Protein AF-0000000072268893 (afdb_homodimer)

Nearest PDB structures (foldseek):
  4kwv-assembly1_F  TM=8.744E-01  e=6.045E-23  Homo sapiens
  4i9a-assembly1_A  TM=8.902E-01  e=5.684E-22  Sus scrofa
  5ayx-assembly1_E  TM=8.720E-01  e=1.175E-20  Homo sapiens
  5ayx-assembly1_D  TM=8.783E-01  e=1.905E-19  Homo sapiens
  1qpn-assembly1_A  TM=8.640E-01  e=2.150E-19  Mycobacterium tuberculosis H37Rv

Secondary structure (DSSP, 8-state):
--PPPHHHHHHHHHHH--GGGHHHHHHTT--S-EEEEEEESS-EE---HHHHHHHHHHTT-EEEES--TT-EE-TT-EEEEEEE-HHHHHHHHHHHHHHHHHHHHHHHHHHHHHHHHHHH-TT-EEE--S---TT-HHHHHHHHHHTT-B-TT-SSSPPEEE-GGGGTTS-HHHHHHHHHHHHHHSTT--EEEEESSHHHHHHHHHTT-SEEEEES--HHHHHHHHHHHTTT--SEEEEES---GGGHHHHHTTT-SEEE--HHHHPPPP-EEEEEEE-/--PPPHHHHHHHHHHS--TTHHHHHHHTT----EEEEEEESS-EE---HHHHHHHHHHTT-EEEESS-TT-EE-TT-EEEEEEE-HHHHHHHHHHHHHHHHHHHHHHHHHHHHHHHHHHH-TT-EEE--S---TT-HHHHHHHHHHTT-B-GGGSSSPPEEE-GGGGTTS-HHHHHHHHHHHHHHSTT--EEEEESSHHHHHHHHHTT-SEEEEES--HHHHHHHHHHHTTT--SEEEEES---GGGHHHHHTTT-SEEE--HHHHPPPP-EEEEEEE-

Structure (mmCIF, N/CA/C/O backbone):
data_AF-0000000072268893-model_v1
#
loop_
_entity.id
_entity.type
_entity.pdbx_description
1 polymer 'Nicotinate-nucleotide pyrophosphorylase'
#
loop_
_atom_site.group_PDB
_atom_site.id
_atom_site.type_symbol
_atom_site.label_atom_id
_atom_site.label_alt_id
_atom_site.label_comp_id
_atom_site.label_asym_id
_atom_site.label_entity_id
_atom_site.label_seq_id
_atom_site.pdbx_PDB_ins_code
_atom_site.Cartn_x
_atom_site.Cartn_y
_atom_site.Cartn_z
_atom_site.occupancy
_atom_site.B_iso_or_equiv
_atom_site.auth_seq_id
_atom_site.auth_comp_id
_atom_site.auth_asym_id
_atom_site.auth_atom_id
_atom_site.pdbx_PDB_model_num
ATOM 1 N N . MET A 1 1 ? -15.781 -13.086 7.227 1 31.67 1 MET A N 1
ATOM 2 C CA . MET A 1 1 ? -15.562 -11.688 6.883 1 31.67 1 MET A CA 1
ATOM 3 C C . MET A 1 1 ? -14.172 -11.234 7.312 1 31.67 1 MET A C 1
ATOM 5 O O . MET A 1 1 ? -13.797 -11.383 8.477 1 31.67 1 MET A O 1
ATOM 9 N N . LEU A 1 2 ? -13.164 -11.367 6.355 1 42.34 2 LEU A N 1
ATOM 10 C CA . LEU A 1 2 ? -11.742 -11.227 6.645 1 42.34 2 LEU A CA 1
ATOM 11 C C . LEU A 1 2 ? -11.453 -9.891 7.32 1 42.34 2 LEU A C 1
ATOM 13 O O . LEU A 1 2 ? -11.062 -8.922 6.66 1 42.34 2 LEU A O 1
ATOM 17 N N . MET A 1 3 ? -12.289 -9.492 8.414 1 40.62 3 MET A N 1
ATOM 18 C CA . MET A 1 3 ? -12.125 -8.242 9.141 1 40.62 3 MET A CA 1
ATOM 19 C C . MET A 1 3 ? -10.797 -8.219 9.898 1 40.62 3 MET A C 1
ATOM 21 O O . MET A 1 3 ? -10.367 -9.242 10.43 1 40.62 3 MET A O 1
ATOM 25 N N . LEU A 1 4 ? -9.961 -7.145 9.625 1 46.16 4 LEU A N 1
ATOM 26 C CA . LEU A 1 4 ? -8.781 -6.969 10.461 1 46.16 4 LEU A CA 1
ATOM 27 C C . LEU A 1 4 ? -9.148 -7.082 11.938 1 46.16 4 LEU A C 1
ATOM 29 O O . LEU A 1 4 ? -10.172 -6.559 12.375 1 46.16 4 LEU A O 1
ATOM 33 N N . ASP A 1 5 ? -8.438 -7.902 12.594 1 46.44 5 ASP A N 1
ATOM 34 C CA . ASP A 1 5 ? -8.742 -8.07 14.008 1 46.44 5 ASP A CA 1
ATOM 35 C C . ASP A 1 5 ? -8.406 -6.809 14.797 1 46.44 5 ASP A C 1
ATOM 37 O O . ASP A 1 5 ? -7.824 -5.867 14.258 1 46.44 5 ASP A O 1
ATOM 41 N N . ASP A 1 6 ? -8.945 -6.734 15.961 1 48.81 6 ASP A N 1
ATOM 42 C CA . ASP A 1 6 ? -8.82 -5.582 16.844 1 48.81 6 ASP A CA 1
ATOM 43 C C . ASP A 1 6 ? -7.359 -5.223 17.078 1 48.81 6 ASP A C 1
ATOM 45 O O . ASP A 1 6 ? -7.02 -4.043 17.219 1 48.81 6 ASP A O 1
ATOM 49 N N . VAL A 1 7 ? -6.562 -6.246 17.047 1 46 7 VAL A N 1
ATOM 50 C CA . VAL A 1 7 ? -5.141 -6.012 17.281 1 46 7 VAL A CA 1
ATOM 51 C C . VAL A 1 7 ? -4.547 -5.219 16.125 1 46 7 VAL A C 1
ATOM 53 O O . VAL A 1 7 ? -3.814 -4.25 16.344 1 46 7 VAL A O 1
ATOM 56 N N . ALA A 1 8 ? -4.938 -5.684 15.039 1 53.91 8 ALA A N 1
ATOM 57 C CA . ALA A 1 8 ? -4.461 -4.98 13.844 1 53.91 8 ALA A CA 1
ATOM 58 C C . ALA A 1 8 ? -4.977 -3.545 13.812 1 53.91 8 ALA A C 1
ATOM 60 O O . ALA A 1 8 ? -4.234 -2.619 13.477 1 53.91 8 ALA A O 1
ATOM 61 N N . LEU A 1 9 ? -6.168 -3.424 14.164 1 54 9 LEU A N 1
ATOM 62 C CA . LEU A 1 9 ? -6.793 -2.105 14.156 1 54 9 LEU A CA 1
ATOM 63 C C . LEU A 1 9 ? -6.211 -1.217 15.242 1 54 9 LEU A C 1
ATOM 65 O O . LEU A 1 9 ? -6 -0.02 15.031 1 54 9 LEU A O 1
ATOM 69 N N . HIS A 1 10 ? -5.938 -1.856 16.312 1 55.69 10 HIS A N 1
ATOM 70 C CA . HIS A 1 10 ? -5.277 -1.122 17.391 1 55.69 10 HIS A CA 1
ATOM 71 C C . HIS A 1 10 ? -3.883 -0.666 16.969 1 55.69 10 HIS A C 1
ATOM 73 O O . HIS A 1 10 ? -3.473 0.456 17.266 1 55.69 10 HIS A O 1
ATOM 79 N N . CYS A 1 11 ? -3.326 -1.59 16.312 1 54.97 11 CYS A N 1
ATOM 80 C CA . CYS A 1 11 ? -1.994 -1.255 15.82 1 54.97 11 CYS A CA 1
ATOM 81 C C . CYS A 1 11 ? -2.055 -0.101 14.82 1 54.97 11 CYS A C 1
ATOM 83 O O . CYS A 1 11 ? -1.212 0.799 14.859 1 54.97 11 CYS A O 1
ATOM 85 N N . LEU A 1 12 ? -3.09 -0.225 14.062 1 57.59 12 LEU A N 1
ATOM 86 C CA . LEU A 1 12 ? -3.289 0.86 13.109 1 57.59 12 LEU A CA 1
ATOM 87 C C . LEU A 1 12 ? -3.568 2.174 13.828 1 57.59 12 LEU A C 1
ATOM 89 O O . LEU A 1 12 ? -3.014 3.215 13.469 1 57.59 12 LEU A O 1
ATOM 93 N N . LEU A 1 13 ? -4.355 2.039 14.82 1 56.5 13 LEU A N 1
ATOM 94 C CA . LEU A 1 13 ? -4.734 3.211 15.602 1 56.5 13 LEU A CA 1
ATOM 95 C C . LEU A 1 13 ? -3.541 3.752 16.391 1 56.5 13 LEU A C 1
ATOM 97 O O . LEU A 1 13 ? -3.342 4.965 16.469 1 56.5 13 LEU A O 1
ATOM 101 N N . LYS A 1 14 ? -2.869 2.807 16.984 1 55 14 LYS A N 1
ATOM 102 C CA . LYS A 1 14 ? -1.721 3.223 17.781 1 55 14 LYS A CA 1
ATOM 103 C C . LYS A 1 14 ? -0.625 3.82 16.906 1 55 14 LYS A C 1
ATOM 105 O O . LYS A 1 14 ? 0.015 4.801 17.281 1 55 14 LYS A O 1
ATOM 110 N N . ARG A 1 15 ? -0.491 3.08 15.883 1 50.59 15 ARG A N 1
ATOM 111 C CA . ARG A 1 15 ? 0.637 3.418 15.023 1 50.59 15 ARG A CA 1
ATOM 112 C C . ARG A 1 15 ? 0.335 4.66 14.188 1 50.59 15 ARG A C 1
ATOM 114 O O . ARG A 1 15 ? 1.239 5.438 13.875 1 50.59 15 ARG A O 1
ATOM 121 N N . ASP A 1 16 ? -0.948 4.703 13.875 1 50.31 16 ASP A N 1
ATOM 122 C CA . ASP A 1 16 ? -1.271 5.766 12.93 1 50.31 16 ASP A CA 1
ATOM 123 C C . ASP A 1 16 ? -1.818 6.996 13.648 1 50.31 16 ASP A C 1
ATOM 125 O O . ASP A 1 16 ? -2.275 7.945 13.008 1 50.31 16 ASP A O 1
ATOM 129 N N . ARG A 1 17 ? -1.835 6.832 15.016 1 51.19 17 ARG A N 1
ATOM 130 C CA . ARG A 1 17 ? -2.25 8.031 15.727 1 51.19 17 ARG A CA 1
ATOM 131 C C . ARG A 1 17 ? -1.261 9.172 15.508 1 51.19 17 ARG A C 1
ATOM 133 O O . ARG A 1 17 ? -0.054 8.992 15.688 1 51.19 17 ARG A O 1
ATOM 140 N N . HIS A 1 18 ? -1.69 10.148 14.758 1 49.59 18 HIS A N 1
ATOM 141 C CA . HIS A 1 18 ? -0.875 11.344 14.602 1 49.59 18 HIS A CA 1
ATOM 142 C C . HIS A 1 18 ? -0.553 11.977 15.953 1 49.59 18 HIS A C 1
ATOM 144 O O . HIS A 1 18 ? -1.454 12.234 16.75 1 49.59 18 HIS A O 1
ATOM 150 N N . PRO A 1 19 ? 0.662 11.93 16.359 1 45.44 19 PRO A N 1
ATOM 151 C CA . PRO A 1 19 ? 0.998 12.523 17.656 1 45.44 19 PRO A CA 1
ATOM 152 C C . PRO A 1 19 ? 0.243 13.828 17.922 1 45.44 19 PRO A C 1
ATOM 154 O O . PRO A 1 19 ? 0.159 14.273 19.062 1 45.44 19 PRO A O 1
ATOM 157 N N . GLY A 1 20 ? -0.084 14.602 17.031 1 48.06 20 GLY A N 1
ATOM 158 C CA . GLY A 1 20 ? -0.751 15.867 17.297 1 48.06 20 GLY A CA 1
ATOM 159 C C . GLY A 1 20 ? -2.096 15.695 17.984 1 48.06 20 GLY A C 1
ATOM 160 O O . GLY A 1 20 ? -2.76 16.672 18.312 1 48.06 20 GLY A O 1
ATOM 161 N N . VAL A 1 21 ? -2.633 14.5 17.906 1 46.72 21 VAL A N 1
ATOM 162 C CA . VAL A 1 21 ? -3.994 14.367 18.422 1 46.72 21 VAL A CA 1
ATOM 163 C C . VAL A 1 21 ? -4.023 14.664 19.922 1 46.72 21 VAL A C 1
ATOM 165 O O . VAL A 1 21 ? -5.078 14.594 20.547 1 46.72 21 VAL A O 1
ATOM 168 N N . THR A 1 22 ? -2.932 15.102 20.344 1 49.47 22 THR A N 1
ATOM 169 C CA . THR A 1 22 ? -2.996 15.469 21.75 1 49.47 22 THR A CA 1
ATOM 170 C C . THR A 1 22 ? -3.932 16.656 21.969 1 49.47 22 THR A C 1
ATOM 172 O O . THR A 1 22 ? -4.465 16.844 23.062 1 49.47 22 THR A O 1
ATOM 175 N N . VAL A 1 23 ? -4.156 17.391 20.922 1 50.19 23 VAL A N 1
ATOM 176 C CA . VAL A 1 23 ? -4.871 18.641 21.125 1 50.19 23 VAL A CA 1
ATOM 177 C C . VAL A 1 23 ? -6.34 18.359 21.438 1 50.19 23 VAL A C 1
ATOM 179 O O . VAL A 1 23 ? -6.949 19.047 22.266 1 50.19 23 VAL A O 1
ATOM 182 N N . ALA A 1 24 ? -6.859 17.281 20.734 1 50.94 24 ALA A N 1
ATOM 183 C CA . ALA A 1 24 ? -8.289 17.094 20.953 1 50.94 24 ALA A CA 1
ATOM 184 C C . ALA A 1 24 ? -8.609 16.906 22.438 1 50.94 24 ALA A C 1
ATOM 186 O O . ALA A 1 24 ? -9.633 17.375 22.922 1 50.94 24 ALA A O 1
ATOM 187 N N . GLU A 1 25 ? -7.625 16.312 22.984 1 52.28 25 GLU A N 1
ATOM 188 C CA . GLU A 1 25 ? -7.914 16.094 24.406 1 52.28 25 GLU A CA 1
ATOM 189 C C . GLU A 1 25 ? -7.914 17.422 25.172 1 52.28 25 GLU A C 1
ATOM 191 O O . GLU A 1 25 ? -8.727 17.609 26.078 1 52.28 25 GLU A O 1
ATOM 196 N N . ALA A 1 26 ? -7.055 18.188 24.828 1 50.31 26 ALA A N 1
ATOM 197 C CA . ALA A 1 26 ? -6.926 19.422 25.594 1 50.31 26 ALA A CA 1
ATOM 198 C C . ALA A 1 26 ? -8.031 20.422 25.234 1 50.31 26 ALA A C 1
ATOM 200 O O . ALA A 1 26 ? -8.391 21.281 26.047 1 50.31 26 ALA A O 1
ATOM 201 N N . THR A 1 27 ? -8.453 20.281 24 1 50.06 27 THR A N 1
ATOM 202 C CA . THR A 1 27 ? -9.445 21.25 23.578 1 50.06 27 THR A CA 1
ATOM 203 C C . THR A 1 27 ? -10.859 20.734 23.828 1 50.06 27 THR A C 1
ATOM 205 O O . THR A 1 27 ? -11.844 21.438 23.578 1 50.06 27 THR A O 1
ATOM 208 N N . SER A 1 28 ? -10.914 19.5 24.031 1 50.59 28 SER A N 1
ATOM 209 C CA . SER A 1 28 ? -12.242 18.906 24.094 1 50.59 28 SER A CA 1
ATOM 210 C C . SER A 1 28 ? -13.039 19.453 25.281 1 50.59 28 SER A C 1
ATOM 212 O O . SER A 1 28 ? -13.727 18.703 25.969 1 50.59 28 SER A O 1
ATOM 214 N N . HIS A 1 29 ? -12.633 20.562 25.719 1 48.34 29 HIS A N 1
ATOM 215 C CA . HIS A 1 29 ? -13.664 20.953 26.672 1 48.34 29 HIS A CA 1
ATOM 216 C C . HIS A 1 29 ? -15.008 21.156 25.984 1 48.34 29 HIS A C 1
ATOM 218 O O . HIS A 1 29 ? -16.016 21.422 26.641 1 48.34 29 HIS A O 1
ATOM 224 N N . ASP A 1 30 ? -14.945 21.25 24.703 1 50.28 30 ASP A N 1
ATOM 225 C CA . ASP A 1 30 ? -16.219 21.469 24.047 1 50.28 30 ASP A CA 1
ATOM 226 C C . ASP A 1 30 ? -17.016 20.172 23.922 1 50.28 30 ASP A C 1
ATOM 228 O O . ASP A 1 30 ? -16.594 19.234 23.234 1 50.28 30 ASP A O 1
ATOM 232 N N . SER A 1 31 ? -17.703 19.875 24.953 1 53.25 31 SER A N 1
ATOM 233 C CA . SER A 1 31 ? -18.625 18.766 25.141 1 53.25 31 SER A CA 1
ATOM 234 C C . SER A 1 31 ? -19.562 18.609 23.938 1 53.25 31 SER A C 1
ATOM 236 O O . SER A 1 31 ? -20.359 17.688 23.891 1 53.25 31 SER A O 1
ATOM 238 N N . ARG A 1 32 ? -19.578 19.625 23.141 1 57.84 32 ARG A N 1
ATOM 239 C CA . ARG A 1 32 ? -20.625 19.453 22.125 1 57.84 32 ARG A CA 1
ATOM 240 C C . ARG A 1 32 ? -20.234 18.391 21.109 1 57.84 32 ARG A C 1
ATOM 242 O O . ARG A 1 32 ? -19.047 18.25 20.766 1 57.84 32 ARG A O 1
ATOM 249 N N . GLY A 1 33 ? -21.016 17.516 20.797 1 73.31 33 GLY A N 1
ATOM 250 C CA . GLY A 1 33 ? -20.953 16.406 19.859 1 73.31 33 GLY A CA 1
ATOM 251 C C . GLY A 1 33 ? -20.672 16.859 18.438 1 73.31 33 GLY A C 1
ATOM 252 O O . GLY A 1 33 ? -21.047 17.953 18.031 1 73.31 33 GLY A O 1
ATOM 253 N N . MET A 1 34 ? -19.703 16.438 17.797 1 83.38 34 MET A N 1
ATOM 254 C CA . MET A 1 34 ? -19.406 16.672 16.391 1 83.38 34 MET A CA 1
ATOM 255 C C . MET A 1 34 ? -19.688 15.414 15.562 1 83.38 34 MET A C 1
ATOM 257 O O . MET A 1 34 ? -19.812 14.32 16.109 1 83.38 34 MET A O 1
ATOM 261 N N . THR A 1 35 ? -19.984 15.727 14.328 1 91.56 35 THR A N 1
ATOM 262 C CA . THR A 1 35 ? -20.156 14.633 13.383 1 91.56 35 THR A CA 1
ATOM 263 C C . THR A 1 35 ? -19.109 14.695 12.281 1 91.56 35 THR A C 1
ATOM 265 O O . THR A 1 35 ? -18.828 15.766 11.734 1 91.56 35 THR A O 1
ATOM 268 N N . VAL A 1 36 ? -18.484 13.586 12.094 1 92.19 36 VAL A N 1
ATOM 269 C CA . VAL A 1 36 ? -17.594 13.445 10.945 1 92.19 36 VAL A CA 1
ATOM 270 C C . VAL A 1 36 ? -18.25 12.547 9.891 1 92.19 36 VAL A C 1
ATOM 272 O O . VAL A 1 36 ? -18.828 11.516 10.219 1 92.19 36 VAL A O 1
ATOM 275 N N . THR A 1 37 ? -18.203 13.078 8.656 1 95.56 37 THR A N 1
ATOM 276 C CA . THR A 1 37 ? -18.734 12.273 7.559 1 95.56 37 THR A CA 1
ATOM 277 C C . THR A 1 37 ? -17.641 11.961 6.543 1 95.56 37 THR A C 1
ATOM 279 O O . THR A 1 37 ? -16.781 12.797 6.266 1 95.56 37 THR A O 1
ATOM 282 N N . LEU A 1 38 ? -17.625 10.773 6.094 1 96.88 38 LEU A N 1
ATOM 283 C CA . LEU A 1 38 ? -16.828 10.336 4.961 1 96.88 38 LEU A CA 1
ATOM 284 C C . LEU A 1 38 ? -17.703 10.016 3.758 1 96.88 38 LEU A C 1
ATOM 286 O O . LEU A 1 38 ? -18.656 9.242 3.865 1 96.88 38 LEU A O 1
ATOM 290 N N . ARG A 1 39 ? -17.359 10.625 2.637 1 97.62 39 ARG A N 1
ATOM 291 C CA . ARG A 1 39 ? -18.172 10.477 1.426 1 97.62 39 ARG A CA 1
ATOM 292 C C . ARG A 1 39 ? -17.312 10.023 0.251 1 97.62 39 ARG A C 1
ATOM 294 O O . ARG A 1 39 ? -16.109 10.289 0.22 1 97.62 39 ARG A O 1
ATOM 301 N N . ALA A 1 40 ? -18 9.344 -0.68 1 97.75 40 ALA A N 1
ATOM 302 C CA . ALA A 1 40 ? -17.297 8.93 -1.896 1 97.75 40 ALA A CA 1
ATOM 303 C C . ALA A 1 40 ? -17.016 10.125 -2.799 1 97.75 40 ALA A C 1
ATOM 305 O O . ALA A 1 40 ? -17.938 10.82 -3.221 1 97.75 40 ALA A O 1
ATOM 306 N N . GLY A 1 41 ? -15.789 10.359 -3.064 1 97.12 41 GLY A N 1
ATOM 307 C CA . GLY A 1 41 ? -15.414 11.398 -4.012 1 97.12 41 GLY A CA 1
ATOM 308 C C . GLY A 1 41 ? -15.555 10.961 -5.457 1 97.12 41 GLY A C 1
ATOM 309 O O . GLY A 1 41 ? -15.617 11.805 -6.359 1 97.12 41 GLY A O 1
ATOM 310 N N . ALA A 1 42 ? -15.578 9.727 -5.703 1 96.69 42 ALA A N 1
ATOM 311 C CA . ALA A 1 42 ? -15.773 9.109 -7.016 1 96.69 42 ALA A CA 1
ATOM 312 C C . ALA A 1 42 ? -16.547 7.793 -6.895 1 96.69 42 ALA A C 1
ATOM 314 O O . ALA A 1 42 ? -16.547 7.164 -5.832 1 96.69 42 ALA A O 1
ATOM 315 N N . ALA A 1 43 ? -17.172 7.457 -7.973 1 97.75 43 ALA A N 1
ATOM 316 C CA . ALA A 1 43 ? -17.891 6.18 -8 1 97.75 43 ALA A CA 1
ATOM 317 C C . ALA A 1 43 ? -16.922 5.008 -7.926 1 97.75 43 ALA A C 1
ATOM 319 O O . ALA A 1 43 ? -15.766 5.117 -8.352 1 97.75 43 ALA A O 1
ATOM 320 N N . GLY A 1 44 ? -17.453 3.855 -7.316 1 97.88 44 GLY A N 1
ATOM 321 C CA . GLY A 1 44 ? -16.641 2.66 -7.215 1 97.88 44 GLY A CA 1
ATOM 322 C C . GLY A 1 44 ? -17.219 1.612 -6.285 1 97.88 44 GLY A C 1
ATOM 323 O O . GLY A 1 44 ? -18.422 1.635 -5.992 1 97.88 44 GLY A O 1
ATOM 324 N N . THR A 1 45 ? -16.438 0.648 -5.973 1 98.19 45 THR A N 1
ATOM 325 C CA . THR A 1 45 ? -16.781 -0.403 -5.023 1 98.19 45 THR A CA 1
ATOM 326 C C . THR A 1 45 ? -16.125 -0.14 -3.666 1 98.19 45 THR A C 1
ATOM 328 O O . THR A 1 45 ? -14.914 0.042 -3.578 1 98.19 45 THR A O 1
ATOM 331 N N . VAL A 1 46 ? -16.953 -0.166 -2.631 1 97.62 46 VAL A N 1
ATOM 332 C CA . VAL A 1 46 ? -16.422 0.252 -1.341 1 97.62 46 VAL A CA 1
ATOM 333 C C . VAL A 1 46 ? -15.953 -0.971 -0.551 1 97.62 46 VAL A C 1
ATOM 335 O O . VAL A 1 46 ? -16.484 -2.07 -0.736 1 97.62 46 VAL A O 1
ATOM 338 N N . CYS A 1 47 ? -15.016 -0.749 0.244 1 95.88 47 CYS A N 1
ATOM 339 C CA . CYS A 1 47 ? -14.477 -1.73 1.179 1 95.88 47 CYS A CA 1
ATOM 340 C C . CYS A 1 47 ? -13.82 -1.045 2.369 1 95.88 47 CYS A C 1
ATOM 342 O O . CYS A 1 47 ? -13.25 0.042 2.23 1 95.88 47 CYS A O 1
ATOM 344 N N . GLY A 1 48 ? -13.969 -1.668 3.564 1 92.25 48 GLY A N 1
ATOM 345 C CA . GLY A 1 48 ? -13.273 -1.168 4.738 1 92.25 48 GLY A CA 1
ATOM 346 C C . GLY A 1 48 ? -14.156 -0.326 5.645 1 92.25 48 GLY A C 1
ATOM 347 O O . GLY A 1 48 ? -13.688 0.213 6.648 1 92.25 48 GLY A O 1
ATOM 348 N N . LEU A 1 49 ? -15.422 -0.193 5.293 1 94.06 49 LEU A N 1
ATOM 349 C CA . LEU A 1 49 ? -16.328 0.61 6.113 1 94.06 49 LEU A CA 1
ATOM 350 C C . LEU A 1 49 ? -16.547 -0.039 7.473 1 94.06 49 LEU A C 1
ATOM 352 O O . LEU A 1 49 ? -16.672 0.657 8.484 1 94.06 49 LEU A O 1
ATOM 356 N N . GLU A 1 50 ? -16.578 -1.358 7.465 1 89.44 50 GLU A N 1
ATOM 357 C CA . GLU A 1 50 ? -16.734 -2.082 8.719 1 89.44 50 GLU A CA 1
ATOM 358 C C . GLU A 1 50 ? -15.555 -1.816 9.664 1 89.44 50 GLU A C 1
ATOM 360 O O . GLU A 1 50 ? -15.75 -1.642 10.867 1 89.44 50 GLU A O 1
ATOM 365 N N . GLU A 1 51 ? -14.375 -1.799 9.086 1 86.94 51 GLU A N 1
ATOM 366 C CA . GLU A 1 51 ? -13.188 -1.485 9.867 1 86.94 51 GLU A CA 1
ATOM 367 C C . GLU A 1 51 ? -13.234 -0.053 10.398 1 86.94 51 GLU A C 1
ATOM 369 O O . GLU A 1 51 ? -12.844 0.208 11.539 1 86.94 51 GLU A O 1
ATOM 374 N N . ALA A 1 52 ? -13.656 0.852 9.555 1 88.56 52 ALA A N 1
ATOM 375 C CA . ALA A 1 52 ? -13.805 2.244 9.977 1 88.56 52 ALA A CA 1
ATOM 376 C C . ALA A 1 52 ? -14.797 2.367 11.125 1 88.56 52 ALA A C 1
ATOM 378 O O . ALA A 1 52 ? -14.562 3.104 12.086 1 88.56 52 ALA A O 1
ATOM 379 N N . GLU A 1 53 ? -15.891 1.66 10.969 1 89.56 53 GLU A N 1
ATOM 380 C CA . GLU A 1 53 ? -16.891 1.636 12.039 1 89.56 53 GLU A CA 1
ATOM 381 C C . GLU A 1 53 ? -16.266 1.198 13.359 1 89.56 53 GLU A C 1
ATOM 383 O O . GLU A 1 53 ? -16.484 1.824 14.398 1 89.56 53 GLU A O 1
ATOM 388 N N . ARG A 1 54 ? -15.555 0.185 13.289 1 85.62 54 ARG A N 1
ATOM 389 C CA . ARG A 1 54 ? -14.93 -0.357 14.492 1 85.62 54 ARG A CA 1
ATOM 390 C C . ARG A 1 54 ? -13.938 0.635 15.086 1 85.62 54 ARG A C 1
ATOM 392 O O . ARG A 1 54 ? -13.859 0.785 16.312 1 85.62 54 ARG A O 1
ATOM 399 N N . ILE A 1 55 ? -13.156 1.316 14.242 1 84.06 55 ILE A N 1
ATOM 400 C CA . ILE A 1 55 ? -12.195 2.316 14.688 1 84.06 55 ILE A CA 1
ATOM 401 C C . ILE A 1 55 ? -12.906 3.395 15.5 1 84.06 55 ILE A C 1
ATOM 403 O O . ILE A 1 55 ? -12.492 3.721 16.609 1 84.06 55 ILE A O 1
ATOM 407 N N . PHE A 1 56 ? -13.945 3.898 15.016 1 87.88 56 PHE A N 1
ATOM 408 C CA . PHE A 1 56 ? -14.672 4.965 15.695 1 87.88 56 PHE A CA 1
ATOM 409 C C . PHE A 1 56 ? -15.359 4.438 16.953 1 87.88 56 PHE A C 1
ATOM 411 O O . PHE A 1 56 ? -15.406 5.125 17.969 1 87.88 56 PHE A O 1
ATOM 418 N N . THR A 1 57 ? -15.867 3.209 16.859 1 87.06 57 THR A N 1
ATOM 419 C CA . THR A 1 57 ? -16.516 2.613 18.016 1 87.06 57 THR A CA 1
ATOM 420 C C . THR A 1 57 ? -15.516 2.426 19.156 1 87.06 57 THR A C 1
ATOM 422 O O . THR A 1 57 ? -15.836 2.672 20.328 1 87.06 57 THR A O 1
ATOM 425 N N . LEU A 1 58 ? -14.328 2.01 18.844 1 79.75 58 LEU A N 1
ATOM 426 C CA . LEU A 1 58 ? -13.273 1.827 19.828 1 79.75 58 LEU A CA 1
ATOM 427 C C . LEU A 1 58 ? -12.914 3.152 20.5 1 79.75 58 LEU A C 1
ATOM 429 O O . LEU A 1 58 ? -12.461 3.174 21.641 1 79.75 58 LEU A O 1
ATOM 433 N N . LEU A 1 59 ? -13.141 4.238 19.812 1 79.56 59 LEU A N 1
ATOM 434 C CA . LEU A 1 59 ? -12.836 5.57 20.328 1 79.56 59 LEU A CA 1
ATOM 435 C C . LEU A 1 59 ? -14.039 6.168 21.047 1 79.56 59 LEU A C 1
ATOM 437 O O . LEU A 1 59 ? -14.023 7.34 21.422 1 79.56 59 LEU A O 1
ATOM 441 N N . GLY A 1 60 ? -15.117 5.375 21.203 1 85.06 60 GLY A N 1
ATOM 442 C CA . GLY A 1 60 ? -16.281 5.785 21.969 1 85.06 60 GLY A CA 1
ATOM 443 C C . GLY A 1 60 ? -17.266 6.605 21.156 1 85.06 60 GLY A C 1
ATOM 444 O O . GLY A 1 60 ? -18.109 7.312 21.719 1 85.06 60 GLY A O 1
ATOM 445 N N . CYS A 1 61 ? -17.156 6.574 19.875 1 90.38 61 CYS A N 1
ATOM 446 C CA . CYS A 1 61 ? -18.062 7.332 19.016 1 90.38 61 CYS A CA 1
ATOM 447 C C . CYS A 1 61 ? -19.234 6.473 18.578 1 90.38 61 CYS A C 1
ATOM 449 O O . CYS A 1 61 ? -19.141 5.246 18.562 1 90.38 61 CYS A O 1
ATOM 451 N N . ALA A 1 62 ? -20.375 7.133 18.328 1 95.25 62 ALA A N 1
ATOM 452 C CA . ALA A 1 62 ? -21.469 6.496 17.609 1 95.25 62 ALA A CA 1
ATOM 453 C C . ALA A 1 62 ? -21.234 6.551 16.094 1 95.25 62 ALA A C 1
ATOM 455 O O . ALA A 1 62 ? -20.859 7.594 15.562 1 95.25 62 ALA A O 1
ATOM 456 N N . VAL A 1 63 ? -21.422 5.449 15.43 1 95.19 63 VAL A N 1
ATOM 457 C CA . VAL A 1 63 ? -21.047 5.422 14.023 1 95.19 63 VAL A CA 1
ATOM 458 C C . VAL A 1 63 ? -22.109 4.668 13.227 1 95.19 63 VAL A C 1
ATOM 460 O O . VAL A 1 63 ? -22.625 3.646 13.68 1 95.19 63 VAL A O 1
ATOM 463 N N . ASP A 1 64 ? -22.391 5.184 12.094 1 96.31 64 ASP A N 1
ATOM 464 C CA . ASP A 1 64 ? -23.234 4.531 11.094 1 96.31 64 ASP A CA 1
ATOM 465 C C . ASP A 1 64 ? -22.484 4.383 9.766 1 96.31 64 ASP A C 1
ATOM 467 O O . ASP A 1 64 ? -21.891 5.336 9.273 1 96.31 64 ASP A O 1
ATOM 471 N N . ILE A 1 65 ? -22.516 3.203 9.219 1 95.62 65 ILE A N 1
ATOM 472 C CA . ILE A 1 65 ? -21.969 2.994 7.883 1 95.62 65 ILE A CA 1
ATOM 473 C C . ILE A 1 65 ? -23.109 2.785 6.887 1 95.62 65 ILE A C 1
ATOM 475 O O . ILE A 1 65 ? -24.125 2.188 7.223 1 95.62 65 ILE A O 1
ATOM 479 N N . ALA A 1 66 ? -22.938 3.232 5.699 1 95.44 66 ALA A N 1
ATOM 480 C CA . ALA A 1 66 ? -24.047 3.297 4.746 1 95.44 66 ALA A CA 1
ATOM 481 C C . ALA A 1 66 ? -23.969 2.154 3.738 1 95.44 66 ALA A C 1
ATOM 483 O O . ALA A 1 66 ? -24.875 1.982 2.916 1 95.44 66 ALA A O 1
ATOM 484 N N . ALA A 1 67 ? -22.953 1.402 3.736 1 94.44 67 ALA A N 1
ATOM 485 C CA . ALA A 1 67 ? -22.797 0.316 2.771 1 94.44 67 ALA A CA 1
ATOM 486 C C . ALA A 1 67 ? -21.891 -0.777 3.32 1 94.44 67 ALA A C 1
ATOM 488 O O . ALA A 1 67 ? -21.047 -0.519 4.191 1 94.44 67 ALA A O 1
ATOM 489 N N . ALA A 1 68 ? -22.094 -1.973 2.898 1 93.5 68 ALA A N 1
ATOM 490 C CA . ALA A 1 68 ? -21.203 -3.084 3.213 1 93.5 68 ALA A CA 1
ATOM 491 C C . ALA A 1 68 ? -20.078 -3.195 2.184 1 93.5 68 ALA A C 1
ATOM 493 O O . ALA A 1 68 ? -20.219 -2.729 1.051 1 93.5 68 ALA A O 1
ATOM 494 N N . SER A 1 69 ? -19.016 -3.73 2.605 1 93.5 69 SER A N 1
ATOM 495 C CA . SER A 1 69 ? -17.938 -3.992 1.652 1 93.5 69 SER A CA 1
ATOM 496 C C . SER A 1 69 ? -18.453 -4.754 0.435 1 93.5 69 SER A C 1
ATOM 498 O O . SER A 1 69 ? -19.203 -5.727 0.573 1 93.5 69 SER A O 1
ATOM 500 N N . GLY A 1 70 ? -18.016 -4.305 -0.707 1 96.19 70 GLY A N 1
ATOM 501 C CA . GLY A 1 70 ? -18.453 -4.926 -1.945 1 96.19 70 GLY A CA 1
ATOM 502 C C . GLY A 1 70 ? -19.562 -4.16 -2.635 1 96.19 70 GLY A C 1
ATOM 503 O O . GLY A 1 70 ? -19.859 -4.398 -3.809 1 96.19 70 GLY A O 1
ATOM 504 N N . ALA A 1 71 ? -20.203 -3.211 -1.958 1 97.25 71 ALA A N 1
ATOM 505 C CA . ALA A 1 71 ? -21.297 -2.422 -2.527 1 97.25 71 ALA A CA 1
ATOM 506 C C . ALA A 1 71 ? -20.766 -1.384 -3.512 1 97.25 71 ALA A C 1
ATOM 508 O O . ALA A 1 71 ? -19.688 -0.809 -3.299 1 97.25 71 ALA A O 1
ATOM 509 N N . ARG A 1 72 ? -21.547 -1.124 -4.531 1 97.81 72 ARG A N 1
ATOM 510 C CA . ARG A 1 72 ? -21.266 -0.022 -5.441 1 97.81 72 ARG A CA 1
ATOM 511 C C . ARG A 1 72 ? -21.781 1.299 -4.887 1 97.81 72 ARG A C 1
ATOM 513 O O . ARG A 1 72 ? -22.891 1.356 -4.352 1 97.81 72 ARG A O 1
ATOM 520 N N . VAL A 1 73 ? -20.969 2.318 -5.043 1 98 73 VAL A N 1
ATOM 521 C CA . VAL A 1 73 ? -21.391 3.641 -4.59 1 98 73 VAL A CA 1
ATOM 522 C C . VAL A 1 73 ? -21.172 4.66 -5.707 1 98 73 VAL A C 1
ATOM 524 O O . VAL A 1 73 ? -20.406 4.418 -6.641 1 98 73 VAL A O 1
ATOM 527 N N . GLU A 1 74 ? -21.891 5.723 -5.594 1 98 74 GLU A N 1
ATOM 528 C CA . GLU A 1 74 ? -21.766 6.84 -6.523 1 98 74 GLU A CA 1
ATOM 529 C C . GLU A 1 74 ? -21.078 8.031 -5.871 1 98 74 GLU A C 1
ATOM 531 O O . GLU A 1 74 ? -20.906 8.07 -4.648 1 98 74 GLU A O 1
ATOM 536 N N . THR A 1 75 ? -20.703 8.93 -6.73 1 97.75 75 THR A N 1
ATOM 537 C CA . THR A 1 75 ? -20.078 10.148 -6.238 1 97.75 75 THR A CA 1
ATOM 538 C C . THR A 1 75 ? -20.984 10.859 -5.242 1 97.75 75 THR A C 1
ATOM 540 O O . THR A 1 75 ? -22.188 10.977 -5.469 1 97.75 75 THR A O 1
ATOM 543 N N . ASP A 1 76 ? -20.406 11.172 -4.059 1 97.25 76 ASP A N 1
ATOM 544 C CA . ASP A 1 76 ? -21.031 11.977 -3.008 1 97.25 76 ASP A CA 1
ATOM 545 C C . ASP A 1 76 ? -21.891 11.109 -2.094 1 97.25 76 ASP A C 1
ATOM 547 O O . ASP A 1 76 ? -22.5 11.609 -1.151 1 97.25 76 ASP A O 1
ATOM 551 N N . ASP A 1 77 ? -21.922 9.812 -2.348 1 97.81 77 ASP A N 1
ATOM 552 C CA . ASP A 1 77 ? -22.625 8.93 -1.418 1 97.81 77 ASP A CA 1
ATOM 553 C C . ASP A 1 77 ? -22 8.984 -0.028 1 97.81 77 ASP A C 1
ATOM 555 O O . ASP A 1 77 ? -20.766 9.016 0.103 1 97.81 77 ASP A O 1
ATOM 559 N N . LEU A 1 78 ? -22.828 9.008 0.967 1 97.75 78 LEU A N 1
ATOM 560 C CA . LEU A 1 78 ? -22.359 8.914 2.344 1 97.75 78 LEU A CA 1
ATOM 561 C C . LEU A 1 78 ? -21.875 7.5 2.654 1 97.75 78 LEU A C 1
ATOM 563 O O . LEU A 1 78 ? -22.578 6.523 2.375 1 97.75 78 LEU A O 1
ATOM 567 N N . LEU A 1 79 ? -20.703 7.41 3.197 1 98.12 79 LEU A N 1
ATOM 568 C CA . LEU A 1 79 ? -20.125 6.109 3.52 1 98.12 79 LEU A CA 1
ATOM 569 C C . LEU A 1 79 ? -20.141 5.867 5.023 1 98.12 79 LEU A C 1
ATOM 571 O O . LEU A 1 79 ? -20.562 4.805 5.48 1 98.12 79 LEU A O 1
ATOM 575 N N . VAL A 1 80 ? -19.672 6.82 5.738 1 97.12 80 VAL A N 1
ATOM 576 C CA . VAL A 1 80 ? -19.562 6.719 7.188 1 97.12 80 VAL A CA 1
ATOM 577 C C . VAL A 1 80 ? -20.016 8.023 7.832 1 97.12 80 VAL A C 1
ATOM 579 O O . VAL A 1 80 ? -19.688 9.109 7.352 1 97.12 80 VAL A O 1
ATOM 582 N N . ALA A 1 81 ? -20.797 7.918 8.875 1 97.19 81 ALA A N 1
ATOM 583 C CA . ALA A 1 81 ? -21.125 9.031 9.766 1 97.19 81 ALA A CA 1
ATOM 584 C C . ALA A 1 81 ? -20.812 8.672 11.219 1 97.19 81 ALA A C 1
ATOM 586 O O . ALA A 1 81 ? -21.391 7.734 11.773 1 97.19 81 ALA A O 1
ATOM 587 N N . ALA A 1 82 ? -19.922 9.375 11.758 1 94.5 82 ALA A N 1
ATOM 588 C CA . ALA A 1 82 ? -19.531 9.148 13.148 1 94.5 82 ALA A CA 1
ATOM 589 C C . ALA A 1 82 ? -19.797 10.375 14.008 1 94.5 82 ALA A C 1
ATOM 591 O O . ALA A 1 82 ? -19.531 11.508 13.594 1 94.5 82 ALA A O 1
ATOM 592 N N . ARG A 1 83 ? -20.344 10.141 15.188 1 93.81 83 ARG A N 1
ATOM 593 C CA . ARG A 1 83 ? -20.672 11.195 16.141 1 93.81 83 ARG A CA 1
ATOM 594 C C . ARG A 1 83 ? -19.984 10.953 17.484 1 93.81 83 ARG A C 1
ATOM 596 O O . ARG A 1 83 ? -19.953 9.82 17.969 1 93.81 83 ARG A O 1
ATOM 603 N N . GLY A 1 84 ? -19.422 11.945 17.969 1 88.31 84 GLY A N 1
ATOM 604 C CA . GLY A 1 84 ? -18.734 11.852 19.25 1 88.31 84 GLY A CA 1
ATOM 605 C C . GLY A 1 84 ? -17.891 13.07 19.578 1 88.31 84 GLY A C 1
ATOM 606 O O . GLY A 1 84 ? -18.031 14.109 18.922 1 88.31 84 GLY A O 1
ATOM 607 N N . PRO A 1 85 ? -17.172 12.984 20.672 1 81.75 85 PRO A N 1
ATOM 608 C CA . PRO A 1 85 ? -16.281 14.102 21.016 1 81.75 85 PRO A CA 1
ATOM 609 C C . PRO A 1 85 ? -15.25 14.391 19.938 1 81.75 85 PRO A C 1
ATOM 611 O O . PRO A 1 85 ? -14.789 13.469 19.25 1 81.75 85 PRO A O 1
ATOM 614 N N . LEU A 1 86 ? -14.914 15.641 19.734 1 77.94 86 LEU A N 1
ATOM 615 C CA . LEU A 1 86 ? -13.969 16.094 18.719 1 77.94 86 LEU A CA 1
ATOM 616 C C . LEU A 1 86 ? -12.648 15.336 18.844 1 77.94 86 LEU A C 1
ATOM 618 O O . LEU A 1 86 ? -12.062 14.938 17.844 1 77.94 86 LEU A O 1
ATOM 622 N N . ALA A 1 87 ? -12.188 15.133 20.078 1 75 87 ALA A N 1
ATOM 623 C CA . ALA A 1 87 ? -10.922 14.445 20.312 1 75 87 ALA A CA 1
ATOM 624 C C . ALA A 1 87 ? -10.953 13.031 19.734 1 75 87 ALA A C 1
ATOM 626 O O . ALA A 1 87 ? -9.984 12.594 19.125 1 75 87 ALA A O 1
ATOM 627 N N . SER A 1 88 ? -12.047 12.367 19.969 1 80.12 88 SER A N 1
ATOM 628 C CA . SER A 1 88 ? -12.211 11.008 19.453 1 80.12 88 SER A CA 1
ATOM 629 C C . SER A 1 88 ? -12.289 10.992 17.938 1 80.12 88 SER A C 1
ATOM 631 O O . SER A 1 88 ? -11.633 10.172 17.281 1 80.12 88 SER A O 1
ATOM 633 N N . LEU A 1 89 ? -13.047 11.922 17.422 1 84.25 89 LEU A N 1
ATOM 634 C CA . LEU A 1 89 ? -13.25 11.969 15.984 1 84.25 89 LEU A CA 1
ATOM 635 C C . LEU A 1 89 ? -11.953 12.32 15.258 1 84.25 89 LEU A C 1
ATOM 637 O O . LEU A 1 89 ? -11.625 11.711 14.234 1 84.25 89 LEU A O 1
ATOM 641 N N . THR A 1 90 ? -11.164 13.211 15.797 1 78.81 90 THR A N 1
ATOM 642 C CA . THR A 1 90 ? -9.93 13.648 15.164 1 78.81 90 THR A CA 1
ATOM 643 C C . THR A 1 90 ? -8.852 12.578 15.281 1 78.81 90 THR A C 1
ATOM 645 O O . THR A 1 90 ? -7.922 12.531 14.477 1 78.81 90 THR A O 1
ATOM 648 N N . SER A 1 91 ? -9.016 11.703 16.219 1 75.75 91 SER A N 1
ATOM 649 C CA . SER A 1 91 ? -8.062 10.617 16.391 1 75.75 91 SER A CA 1
ATOM 650 C C . SER A 1 91 ? -8.336 9.469 15.422 1 75.75 91 SER A C 1
ATOM 652 O O . SER A 1 91 ? -7.426 8.727 15.062 1 75.75 91 SER A O 1
ATOM 654 N N . GLY A 1 92 ? -9.539 9.406 14.961 1 80.31 92 GLY A N 1
ATOM 655 C CA . GLY A 1 92 ? -9.906 8.211 14.227 1 80.31 92 GLY A CA 1
ATOM 656 C C . GLY A 1 92 ? -10.125 8.461 12.75 1 80.31 92 GLY A C 1
ATOM 657 O O . GLY A 1 92 ? -10.117 7.527 11.945 1 80.31 92 GLY A O 1
ATOM 658 N N . TRP A 1 93 ? -10.352 9.719 12.359 1 84.88 93 TRP A N 1
ATOM 659 C CA . TRP A 1 93 ? -10.844 9.961 11.008 1 84.88 93 TRP A CA 1
ATOM 660 C C . TRP A 1 93 ? -9.766 9.656 9.969 1 84.88 93 TRP A C 1
ATOM 662 O O . TRP A 1 93 ? -10.055 9.094 8.914 1 84.88 93 TRP A O 1
ATOM 672 N N . GLN A 1 94 ? -8.516 9.992 10.258 1 82.94 94 GLN A N 1
ATOM 673 C CA . GLN A 1 94 ? -7.469 9.805 9.258 1 82.94 94 GLN A CA 1
ATOM 674 C C . GLN A 1 94 ? -7.188 8.32 9.023 1 82.94 94 GLN A C 1
ATOM 676 O O . GLN A 1 94 ? -7.137 7.867 7.883 1 82.94 94 GLN A O 1
ATOM 681 N N . PRO A 1 95 ? -6.973 7.562 10.117 1 82.81 95 PRO A N 1
ATOM 682 C CA . PRO A 1 95 ? -6.82 6.121 9.898 1 82.81 95 PRO A CA 1
ATOM 683 C C . PRO A 1 95 ? -8.016 5.504 9.172 1 82.81 95 PRO A C 1
ATOM 685 O O . PRO A 1 95 ? -7.844 4.625 8.328 1 82.81 95 PRO A O 1
ATOM 688 N N . ALA A 1 96 ? -9.188 5.988 9.547 1 87.25 96 ALA A N 1
ATOM 689 C CA . ALA A 1 96 ? -10.391 5.484 8.891 1 87.25 96 ALA A CA 1
ATOM 690 C C . ALA A 1 96 ? -10.406 5.844 7.41 1 87.25 96 ALA A C 1
ATOM 692 O O . ALA A 1 96 ? -10.695 5 6.562 1 87.25 96 ALA A O 1
ATOM 693 N N . GLN A 1 97 ? -10.086 7.031 7.172 1 90.5 97 GLN A N 1
ATOM 694 C CA . GLN A 1 97 ? -10.062 7.496 5.789 1 90.5 97 GLN A CA 1
ATOM 695 C C . GLN A 1 97 ? -9.031 6.723 4.965 1 90.5 97 GLN A C 1
ATOM 697 O O . GLN A 1 97 ? -9.336 6.266 3.859 1 90.5 97 GLN A O 1
ATOM 702 N N . SER A 1 98 ? -7.824 6.582 5.492 1 87.5 98 SER A N 1
ATOM 703 C CA . SER A 1 98 ? -6.758 5.883 4.777 1 87.5 98 SER A CA 1
ATOM 704 C C . SER A 1 98 ? -7.137 4.43 4.508 1 87.5 98 SER A C 1
ATOM 706 O O . SER A 1 98 ? -6.852 3.898 3.434 1 87.5 98 SER A O 1
ATOM 708 N N . LEU A 1 99 ? -7.754 3.893 5.449 1 88.38 99 LEU A N 1
ATOM 709 C CA . LEU A 1 99 ? -8.195 2.508 5.32 1 88.38 99 LEU A CA 1
ATOM 710 C C . LEU A 1 99 ? -9.203 2.363 4.188 1 88.38 99 LEU A C 1
ATOM 712 O O . LEU A 1 99 ? -9.07 1.478 3.34 1 88.38 99 LEU A O 1
ATOM 716 N N . ILE A 1 100 ? -10.172 3.213 4.176 1 94 100 ILE A N 1
ATOM 717 C CA . ILE A 1 100 ? -11.219 3.141 3.164 1 94 100 ILE A CA 1
ATOM 718 C C . ILE A 1 100 ? -10.641 3.488 1.795 1 94 100 ILE A C 1
ATOM 720 O O . ILE A 1 100 ? -10.945 2.83 0.799 1 94 100 ILE A O 1
ATOM 724 N N . GLU A 1 101 ? -9.82 4.516 1.744 1 94.31 101 GLU A N 1
ATOM 725 C CA . GLU A 1 101 ? -9.211 4.926 0.483 1 94.31 101 GLU A CA 1
ATOM 726 C C . GLU A 1 101 ? -8.453 3.771 -0.162 1 94.31 101 GLU A C 1
ATOM 728 O O . GLU A 1 101 ? -8.625 3.492 -1.35 1 94.31 101 GLU A O 1
ATOM 733 N N . TRP A 1 102 ? -7.664 3.119 0.599 1 91.5 102 TRP A N 1
ATOM 734 C CA . TRP A 1 102 ? -6.832 2.055 0.05 1 91.5 102 TRP A CA 1
ATOM 735 C C . TRP A 1 102 ? -7.668 0.827 -0.288 1 91.5 102 TRP A C 1
ATOM 737 O O . TRP A 1 102 ? -7.613 0.321 -1.412 1 91.5 102 TRP A O 1
ATOM 747 N N . ALA A 1 103 ? -8.461 0.37 0.686 1 92.75 103 ALA A N 1
ATOM 748 C CA . ALA A 1 103 ? -9.25 -0.839 0.493 1 92.75 103 ALA A CA 1
ATOM 749 C C . ALA A 1 103 ? -10.25 -0.662 -0.647 1 92.75 103 ALA A C 1
ATOM 751 O O . ALA A 1 103 ? -10.422 -1.559 -1.477 1 92.75 103 ALA A O 1
ATOM 752 N N . SER A 1 104 ? -10.914 0.458 -0.669 1 97.12 104 SER A N 1
ATOM 753 C CA . SER A 1 104 ? -11.891 0.702 -1.727 1 97.12 104 SER A CA 1
ATOM 754 C C . SER A 1 104 ? -11.211 0.873 -3.08 1 97.12 104 SER A C 1
ATOM 756 O O . SER A 1 104 ? -11.781 0.526 -4.117 1 97.12 104 SER A O 1
ATOM 758 N N . GLY A 1 105 ? -10 1.444 -3.027 1 95.94 105 GLY A N 1
ATOM 759 C CA . GLY A 1 105 ? -9.227 1.479 -4.258 1 95.94 105 GLY A CA 1
ATOM 760 C C . GLY A 1 105 ? -8.969 0.102 -4.84 1 95.94 105 GLY A C 1
ATOM 761 O O . GLY A 1 105 ? -9.195 -0.125 -6.031 1 95.94 105 GLY A O 1
ATOM 762 N N . VAL A 1 106 ? -8.539 -0.774 -4.02 1 93.88 106 VAL A N 1
ATOM 763 C CA . VAL A 1 106 ? -8.266 -2.148 -4.426 1 93.88 106 VAL A CA 1
ATOM 764 C C . VAL A 1 106 ? -9.562 -2.818 -4.883 1 93.88 106 VAL A C 1
ATOM 766 O O . VAL A 1 106 ? -9.594 -3.479 -5.926 1 93.88 106 VAL A O 1
ATOM 769 N N . ALA A 1 107 ? -10.602 -2.645 -4.117 1 96.56 107 ALA A N 1
ATOM 770 C CA . ALA A 1 107 ?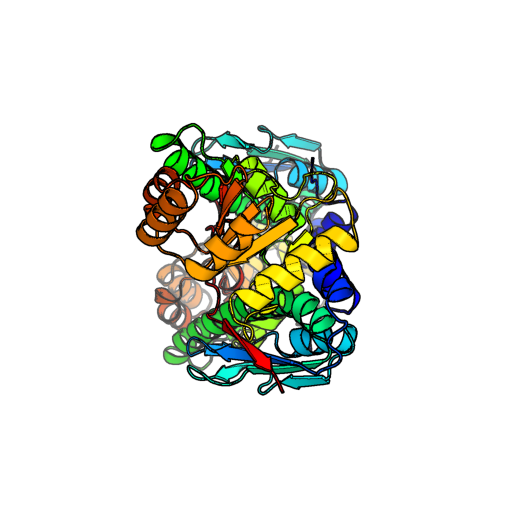 -11.891 -3.248 -4.453 1 96.56 107 ALA A CA 1
ATOM 771 C C . ALA A 1 107 ? -12.391 -2.75 -5.805 1 96.56 107 ALA A C 1
ATOM 773 O O . ALA A 1 107 ? -12.859 -3.539 -6.629 1 96.56 107 ALA A O 1
ATOM 774 N N . THR A 1 108 ? -12.289 -1.448 -6.008 1 97.81 108 THR A N 1
ATOM 775 C CA . THR A 1 108 ? -12.75 -0.857 -7.254 1 97.81 108 THR A CA 1
ATOM 776 C C . THR A 1 108 ? -11.953 -1.393 -8.438 1 97.81 108 THR A C 1
ATOM 778 O O . THR A 1 108 ? -12.523 -1.81 -9.445 1 97.81 108 THR A O 1
ATOM 781 N N . ALA A 1 109 ? -10.664 -1.4 -8.32 1 95.5 109 ALA A N 1
ATOM 782 C CA . ALA A 1 109 ? -9.805 -1.897 -9.391 1 95.5 109 ALA A CA 1
ATOM 783 C C . ALA A 1 109 ? -10.094 -3.365 -9.688 1 95.5 109 ALA A C 1
ATOM 785 O O . ALA A 1 109 ? -10.125 -3.773 -10.852 1 95.5 109 ALA A O 1
ATOM 786 N N . THR A 1 110 ? -10.258 -4.117 -8.656 1 95.56 110 THR A N 1
ATOM 787 C CA . THR A 1 110 ? -10.562 -5.535 -8.82 1 95.56 110 THR A CA 1
ATOM 788 C C . THR A 1 110 ? -11.922 -5.715 -9.5 1 95.56 110 THR A C 1
ATOM 790 O O . THR A 1 110 ? -12.055 -6.535 -10.406 1 95.56 110 THR A O 1
ATOM 793 N N . ALA A 1 111 ? -12.891 -4.945 -9.055 1 97.44 111 ALA A N 1
ATOM 794 C CA . ALA A 1 111 ? -14.211 -5.016 -9.664 1 97.44 111 ALA A CA 1
ATOM 795 C C . ALA A 1 111 ? -14.156 -4.688 -11.148 1 97.44 111 ALA A C 1
ATOM 797 O O . ALA A 1 111 ? -14.805 -5.344 -11.961 1 97.44 111 ALA A O 1
ATOM 798 N N . ASP A 1 112 ? -13.383 -3.682 -11.477 1 96.81 112 ASP A N 1
ATOM 799 C CA . ASP A 1 112 ? -13.211 -3.305 -12.875 1 96.81 112 ASP A CA 1
ATOM 800 C C . ASP A 1 112 ? -12.57 -4.438 -13.672 1 96.81 112 ASP A C 1
ATOM 802 O O . ASP A 1 112 ? -12.977 -4.719 -14.805 1 96.81 112 ASP A O 1
ATOM 806 N N . PHE A 1 113 ? -11.578 -5 -13.086 1 96.56 113 PHE A N 1
ATOM 807 C CA . PHE A 1 113 ? -10.898 -6.125 -13.719 1 96.56 113 PHE A CA 1
ATOM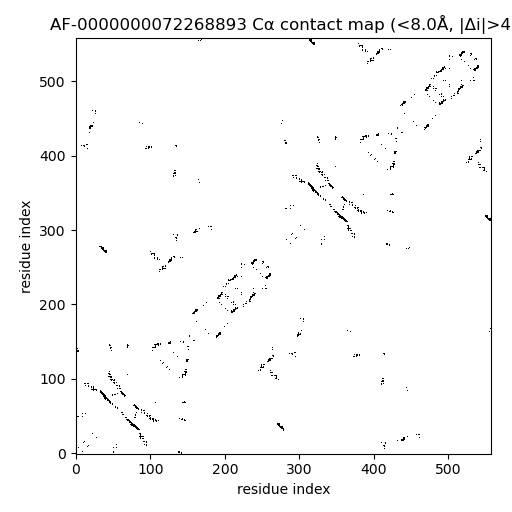 808 C C . PHE A 1 113 ? -11.867 -7.281 -13.945 1 96.56 113 PHE A C 1
ATOM 810 O O . PHE A 1 113 ? -11.93 -7.848 -15.039 1 96.56 113 PHE A O 1
ATOM 817 N N . VAL A 1 114 ? -12.617 -7.68 -12.945 1 96.81 114 VAL A N 1
ATOM 818 C CA . VAL A 1 114 ? -13.586 -8.766 -13 1 96.81 114 VAL A CA 1
ATOM 819 C C . VAL A 1 114 ? -14.633 -8.469 -14.07 1 96.81 114 VAL A C 1
ATOM 821 O O . VAL A 1 114 ? -14.961 -9.344 -14.883 1 96.81 114 VAL A O 1
ATOM 824 N N . ALA A 1 115 ? -15.102 -7.246 -14.031 1 97.56 115 ALA A N 1
ATOM 825 C CA . ALA A 1 115 ? -16.109 -6.855 -15.016 1 97.56 115 ALA A CA 1
ATOM 826 C C . ALA A 1 115 ? -15.578 -6.988 -16.438 1 97.56 115 ALA A C 1
ATOM 828 O O . ALA A 1 115 ? -16.266 -7.52 -17.312 1 97.56 115 ALA A O 1
ATOM 829 N N . ALA A 1 116 ? -14.375 -6.516 -16.656 1 97.38 116 ALA A N 1
ATOM 830 C CA . ALA A 1 116 ? -13.758 -6.59 -17.969 1 97.38 116 ALA A CA 1
ATOM 831 C C . ALA A 1 116 ? -13.578 -8.039 -18.406 1 97.38 116 ALA A C 1
ATOM 833 O O . ALA A 1 116 ? -13.836 -8.383 -19.562 1 97.38 116 ALA A O 1
ATOM 834 N N . ALA A 1 117 ? -13.148 -8.859 -17.516 1 97.56 117 ALA A N 1
ATOM 835 C CA . ALA A 1 117 ? -12.93 -10.273 -17.812 1 97.56 117 ALA A CA 1
ATOM 836 C C . ALA A 1 117 ? -14.242 -10.977 -18.109 1 97.56 117 ALA A C 1
ATOM 838 O O . ALA A 1 117 ? -14.359 -11.688 -19.109 1 97.56 117 ALA A O 1
ATOM 839 N N . ARG A 1 118 ? -15.258 -10.742 -17.328 1 97.44 118 ARG A N 1
ATOM 840 C CA . ARG A 1 118 ? -16.516 -11.469 -17.422 1 97.44 118 ARG A CA 1
ATOM 841 C C . ARG A 1 118 ? -17.344 -10.961 -18.609 1 97.44 118 ARG A C 1
ATOM 843 O O . ARG A 1 118 ? -18.203 -11.68 -19.125 1 97.44 118 ARG A O 1
ATOM 850 N N . ALA A 1 119 ? -17.109 -9.742 -18.969 1 97.75 119 ALA A N 1
ATOM 851 C CA . ALA A 1 119 ? -17.75 -9.242 -20.172 1 97.75 119 ALA A CA 1
ATOM 852 C C . ALA A 1 119 ? -17.359 -10.086 -21.391 1 97.75 119 ALA A C 1
ATOM 854 O O . ALA A 1 119 ? -18.172 -10.289 -22.297 1 97.75 119 ALA A O 1
ATOM 855 N N . ALA A 1 120 ? -16.203 -10.547 -21.406 1 97.44 120 ALA A N 1
ATOM 856 C CA . ALA A 1 120 ? -15.695 -11.367 -22.516 1 97.44 120 ALA A CA 1
ATOM 857 C C . ALA A 1 120 ? -16 -12.844 -22.281 1 97.44 120 ALA A C 1
ATOM 859 O O . ALA A 1 120 ? -16.234 -13.594 -23.234 1 97.44 120 ALA A O 1
ATOM 860 N N . ASN A 1 121 ? -15.938 -13.273 -21.062 1 97.81 121 ASN A N 1
ATOM 861 C CA . ASN A 1 121 ? -16.188 -14.648 -20.656 1 97.81 121 ASN A CA 1
ATOM 862 C C . ASN A 1 121 ? -16.906 -14.711 -19.312 1 97.81 121 ASN A C 1
ATOM 864 O O . ASN A 1 121 ? -16.25 -14.719 -18.266 1 97.81 121 ASN A O 1
ATOM 868 N N . PRO A 1 122 ? -18.188 -14.82 -19.281 1 96.44 122 PRO A N 1
ATOM 869 C CA . PRO A 1 122 ? -18.984 -14.758 -18.047 1 96.44 122 PRO A CA 1
ATOM 870 C C . PRO A 1 122 ? -18.594 -15.852 -17.047 1 96.44 122 PRO A C 1
ATOM 872 O O . PRO A 1 122 ? -18.844 -15.719 -15.852 1 96.44 122 PRO A O 1
ATOM 875 N N . GLY A 1 123 ? -17.984 -16.891 -17.516 1 94.75 123 GLY A N 1
ATOM 876 C CA . GLY A 1 123 ? -17.672 -18.016 -16.656 1 94.75 123 GLY A CA 1
ATOM 877 C C . GLY A 1 123 ? -16.266 -17.938 -16.062 1 94.75 123 GLY A C 1
ATOM 878 O O . GLY A 1 123 ? -15.891 -18.766 -15.234 1 94.75 123 GLY A O 1
ATOM 879 N N . ILE A 1 124 ? -15.492 -16.938 -16.422 1 95.62 124 ILE A N 1
ATOM 880 C CA . ILE A 1 124 ? -14.109 -16.828 -15.977 1 95.62 124 ILE A CA 1
ATOM 881 C C . ILE A 1 124 ? -14.078 -16.516 -14.477 1 95.62 124 ILE A C 1
ATOM 883 O O . ILE A 1 124 ? -14.891 -15.727 -13.984 1 95.62 124 ILE A O 1
ATOM 887 N N . VAL A 1 125 ? -13.172 -17.156 -13.797 1 94.38 125 VAL A N 1
ATOM 888 C CA . VAL A 1 125 ? -12.953 -16.891 -12.383 1 94.38 125 VAL A CA 1
ATOM 889 C C . VAL A 1 125 ? -11.734 -15.984 -12.203 1 94.38 125 VAL A C 1
ATOM 891 O O . VAL A 1 125 ? -10.703 -16.188 -12.852 1 94.38 125 VAL A O 1
ATOM 894 N N . VAL A 1 126 ? -11.914 -14.938 -11.422 1 94.19 126 VAL A N 1
ATOM 895 C CA . VAL A 1 126 ? -10.789 -14.086 -11.062 1 94.19 126 VAL A CA 1
ATOM 896 C C . VAL A 1 126 ? -10.367 -14.352 -9.617 1 94.19 126 VAL A C 1
ATOM 898 O O . VAL A 1 126 ? -11.195 -14.266 -8.703 1 94.19 126 VAL A O 1
ATOM 901 N N . ALA A 1 127 ? -9.109 -14.656 -9.5 1 89.94 127 ALA A N 1
ATOM 902 C CA . ALA A 1 127 ? -8.609 -15.023 -8.18 1 89.94 127 ALA A CA 1
ATOM 903 C C . ALA A 1 127 ? -7.707 -13.93 -7.609 1 89.94 127 ALA A C 1
ATOM 905 O O . ALA A 1 127 ? -7.117 -13.148 -8.359 1 89.94 127 ALA A O 1
ATOM 906 N N . CYS A 1 128 ? -7.625 -13.938 -6.215 1 83.44 128 CYS A N 1
ATOM 907 C CA . CYS A 1 128 ? -6.797 -12.977 -5.492 1 83.44 128 CYS A CA 1
ATOM 908 C C . CYS A 1 128 ? -5.316 -13.219 -5.766 1 83.44 128 CYS A C 1
ATOM 910 O O . CYS A 1 128 ? -4.91 -14.352 -6.043 1 83.44 128 CYS A O 1
ATOM 912 N N . PRO A 1 129 ? -4.578 -12.117 -5.664 1 73.62 129 PRO A N 1
ATOM 913 C CA . PRO A 1 129 ? -3.141 -12.234 -5.914 1 73.62 129 PRO A CA 1
ATOM 914 C C . PRO A 1 129 ? -2.408 -12.992 -4.809 1 73.62 129 PRO A C 1
ATOM 916 O O . PRO A 1 129 ? -2.93 -13.125 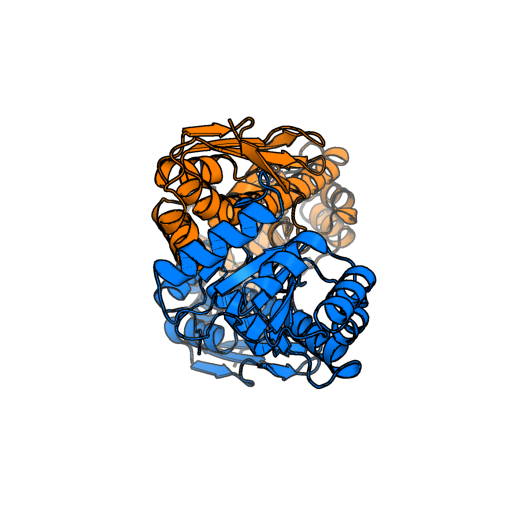-3.695 1 73.62 129 PRO A O 1
ATOM 919 N N . ARG A 1 130 ? -1.275 -13.375 -5.211 1 68.38 130 ARG A N 1
ATOM 920 C CA . ARG A 1 130 ? -0.393 -14 -4.23 1 68.38 130 ARG A CA 1
ATOM 921 C C . ARG A 1 130 ? 0.401 -12.953 -3.459 1 68.38 130 ARG A C 1
ATOM 923 O O . ARG A 1 130 ? 0.742 -13.164 -2.293 1 68.38 130 ARG A O 1
ATOM 930 N N . LYS A 1 131 ? 0.621 -11.914 -4.156 1 74.88 131 LYS A N 1
ATOM 931 C CA . LYS A 1 131 ? 1.435 -10.859 -3.561 1 74.88 131 LYS A CA 1
ATOM 932 C C . LYS A 1 131 ? 0.561 -9.727 -3.033 1 74.88 131 LYS A C 1
ATOM 934 O O . LYS A 1 131 ? -0.49 -9.422 -3.604 1 74.88 131 LYS A O 1
ATOM 939 N N . ALA A 1 132 ? 0.946 -9.195 -1.95 1 75.44 132 ALA A N 1
ATOM 940 C CA . ALA A 1 132 ? 0.305 -8.016 -1.383 1 75.44 132 ALA A CA 1
ATOM 941 C C . ALA A 1 132 ? 1.338 -7.066 -0.774 1 75.44 132 ALA A C 1
ATOM 943 O O . ALA A 1 132 ? 2.486 -7.457 -0.548 1 75.44 132 ALA A O 1
ATOM 944 N N . ILE A 1 133 ? 0.909 -5.895 -0.59 1 80.44 133 ILE A N 1
ATOM 945 C CA . ILE A 1 133 ? 1.76 -4.949 0.126 1 80.44 133 ILE A CA 1
ATOM 946 C C . ILE A 1 133 ? 2.057 -5.48 1.526 1 80.44 133 ILE A C 1
ATOM 948 O O . ILE A 1 133 ? 1.159 -5.977 2.213 1 80.44 133 ILE A O 1
ATOM 952 N N . PRO A 1 134 ? 3.371 -5.402 1.841 1 76.94 134 PRO A N 1
ATOM 953 C CA . PRO A 1 134 ? 3.732 -5.938 3.154 1 76.94 134 PRO A CA 1
ATOM 954 C C . PRO A 1 134 ? 2.891 -5.352 4.285 1 76.94 134 PRO A C 1
ATOM 956 O O . PRO A 1 134 ? 2.77 -4.129 4.398 1 76.94 134 PRO A O 1
ATOM 959 N N . GLY A 1 135 ? 2.273 -6.25 5.039 1 73.19 135 GLY A N 1
ATOM 960 C CA . GLY A 1 135 ? 1.484 -5.816 6.18 1 73.19 135 GLY A CA 1
ATOM 961 C C . GLY A 1 135 ? 0.02 -5.602 5.848 1 73.19 135 GLY A C 1
ATOM 962 O O . GLY A 1 135 ? -0.814 -5.477 6.746 1 73.19 135 GLY A O 1
ATOM 963 N N . ALA A 1 136 ? -0.319 -5.652 4.59 1 78.5 136 ALA A N 1
ATOM 964 C CA . ALA A 1 136 ? -1.675 -5.281 4.191 1 78.5 136 ALA A CA 1
ATOM 965 C C . ALA A 1 136 ? -2.422 -6.48 3.613 1 78.5 136 ALA A C 1
ATOM 967 O O . ALA A 1 136 ? -3.529 -6.336 3.092 1 78.5 136 ALA A O 1
ATOM 968 N N . ARG A 1 137 ? -1.9 -7.668 3.73 1 78.38 137 ARG A N 1
ATOM 969 C CA . ARG A 1 137 ? -2.445 -8.828 3.029 1 78.38 137 ARG A CA 1
ATOM 970 C C . ARG A 1 137 ? -3.895 -9.078 3.436 1 78.38 137 ARG A C 1
ATOM 972 O O . ARG A 1 137 ? -4.762 -9.266 2.578 1 78.38 137 ARG A O 1
ATOM 979 N N . PRO A 1 138 ? -4.18 -9.094 4.758 1 76.31 138 PRO A N 1
ATOM 980 C CA . PRO A 1 138 ? -5.57 -9.383 5.117 1 76.31 138 PRO A CA 1
ATOM 981 C C . PRO A 1 138 ? -6.551 -8.375 4.523 1 76.31 138 PRO A C 1
ATOM 983 O O . PRO A 1 138 ? -7.617 -8.758 4.031 1 76.31 138 PRO A O 1
ATOM 986 N N . LEU A 1 139 ? -6.234 -7.133 4.578 1 82.38 139 LEU A N 1
ATOM 987 C CA . LEU A 1 139 ? -7.098 -6.102 4.012 1 82.38 139 LEU A CA 1
ATOM 988 C C . LEU A 1 139 ? -7.137 -6.195 2.492 1 82.38 139 LEU A C 1
ATOM 990 O O . LEU A 1 139 ? -8.172 -5.945 1.876 1 82.38 139 LEU A O 1
ATOM 994 N N . ALA A 1 140 ? -5.992 -6.562 1.911 1 85.19 140 ALA A N 1
ATOM 995 C CA . ALA A 1 140 ? -5.918 -6.723 0.461 1 85.19 140 ALA A CA 1
ATOM 996 C C . ALA A 1 140 ? -6.832 -7.844 -0.015 1 85.19 140 ALA A C 1
ATOM 998 O O . ALA A 1 140 ? -7.52 -7.707 -1.03 1 85.19 140 ALA A O 1
ATOM 999 N N . LEU A 1 141 ? -6.801 -8.945 0.716 1 83.19 141 LEU A N 1
ATOM 1000 C CA . LEU A 1 141 ? -7.652 -10.07 0.359 1 83.19 141 LEU A CA 1
ATOM 1001 C C . LEU A 1 141 ? -9.125 -9.703 0.493 1 83.19 141 LEU A C 1
ATOM 1003 O O . LEU A 1 141 ? -9.93 -9.992 -0.398 1 83.19 141 LEU A O 1
ATOM 1007 N N . LYS A 1 142 ? -9.469 -9.039 1.583 1 85.31 142 LYS A N 1
ATOM 1008 C CA . LYS A 1 142 ? -10.836 -8.586 1.769 1 85.31 142 LYS A CA 1
ATOM 1009 C C . LYS A 1 142 ? -11.266 -7.648 0.64 1 85.31 142 LYS A C 1
ATOM 1011 O O . LYS A 1 142 ? -12.367 -7.773 0.107 1 85.31 142 LYS A O 1
ATOM 1016 N N . ALA A 1 143 ? -10.414 -6.746 0.332 1 92.12 143 ALA A N 1
ATOM 1017 C CA . ALA A 1 143 ? -10.719 -5.77 -0.712 1 92.12 143 ALA A CA 1
ATOM 1018 C C . ALA A 1 143 ? -10.898 -6.453 -2.064 1 92.12 143 ALA A C 1
ATOM 1020 O O . ALA A 1 143 ? -11.836 -6.141 -2.805 1 92.12 143 ALA A O 1
ATOM 1021 N N . ALA A 1 144 ? -10.008 -7.359 -2.393 1 91.19 144 ALA A N 1
ATOM 1022 C CA . ALA A 1 144 ? -10.102 -8.086 -3.658 1 91.19 144 ALA A CA 1
ATOM 1023 C C . ALA A 1 144 ? -11.398 -8.883 -3.738 1 91.19 144 ALA A C 1
ATOM 1025 O O . ALA A 1 144 ? -12.07 -8.883 -4.77 1 91.19 144 ALA A O 1
ATOM 1026 N N . VAL A 1 145 ? -11.727 -9.578 -2.641 1 91.56 145 VAL A N 1
ATOM 1027 C CA . VAL A 1 145 ? -12.953 -10.359 -2.588 1 91.56 145 VAL A CA 1
ATOM 1028 C C . VAL A 1 145 ? -14.164 -9.43 -2.719 1 91.56 145 VAL A C 1
ATOM 1030 O O . VAL A 1 145 ? -15.125 -9.758 -3.412 1 91.56 145 VAL A O 1
ATOM 1033 N N . SER A 1 146 ? -14.062 -8.305 -2.109 1 94 146 SER A N 1
ATOM 1034 C CA . SER A 1 146 ? -15.125 -7.309 -2.213 1 94 146 SER A CA 1
ATOM 1035 C C . SER A 1 146 ? -15.312 -6.844 -3.652 1 94 146 SER A C 1
ATOM 1037 O O . SER A 1 146 ? -16.391 -6.402 -4.031 1 94 146 SER A O 1
ATOM 1039 N N . GLY A 1 147 ? -14.281 -6.914 -4.438 1 96.19 147 GLY A N 1
ATOM 1040 C CA . GLY A 1 147 ? -14.344 -6.547 -5.844 1 96.19 147 GLY A CA 1
ATOM 1041 C C . GLY A 1 147 ? -14.773 -7.691 -6.738 1 96.19 147 GLY A C 1
ATOM 1042 O O . GLY A 1 147 ? -14.852 -7.535 -7.961 1 96.19 147 GLY A O 1
ATOM 1043 N N . GLY A 1 148 ? -14.984 -8.867 -6.148 1 94.56 148 GLY A N 1
ATOM 1044 C CA . GLY A 1 148 ? -15.523 -9.977 -6.922 1 94.56 148 GLY A CA 1
ATOM 1045 C C . GLY A 1 148 ? -14.516 -11.086 -7.148 1 94.56 148 GLY A C 1
ATOM 1046 O O . GLY A 1 148 ? -14.836 -12.109 -7.762 1 94.56 148 G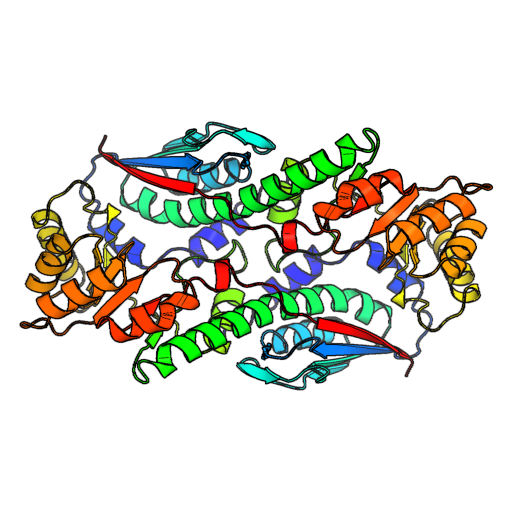LY A O 1
ATOM 1047 N N . ALA A 1 149 ? -13.297 -10.914 -6.703 1 92.69 149 ALA A N 1
ATOM 1048 C CA . ALA A 1 149 ? -12.305 -11.977 -6.816 1 92.69 149 ALA A CA 1
ATOM 1049 C C . ALA A 1 149 ? -12.547 -13.062 -5.77 1 92.69 149 ALA A C 1
ATOM 1051 O O . ALA A 1 149 ? -13.281 -12.844 -4.801 1 92.69 149 ALA A O 1
ATOM 1052 N N . VAL A 1 150 ? -11.953 -14.172 -6.09 1 88.44 150 VAL A N 1
ATOM 1053 C CA . VAL A 1 150 ? -12.109 -15.266 -5.145 1 88.44 150 VAL A CA 1
ATOM 1054 C C . VAL A 1 150 ? -10.742 -15.656 -4.582 1 88.44 150 VAL A C 1
ATOM 1056 O O . VAL A 1 150 ? -9.719 -15.469 -5.238 1 88.44 150 VAL A O 1
ATOM 1059 N N . VAL A 1 151 ? -10.828 -16.031 -3.342 1 75.62 151 VAL A N 1
ATOM 1060 C CA . VAL A 1 151 ? -9.594 -16.516 -2.742 1 75.62 151 VAL A CA 1
ATOM 1061 C C . VAL A 1 151 ? -9.258 -17.891 -3.295 1 75.62 151 VAL A C 1
ATOM 1063 O O . VAL A 1 151 ? -10.102 -18.797 -3.281 1 75.62 151 VAL A O 1
ATOM 1066 N N . GLN A 1 152 ? -8.539 -17.891 -4.488 1 60.69 152 GLN A N 1
ATOM 1067 C CA . GLN A 1 152 ? -8.242 -19.141 -5.176 1 60.69 152 GLN A CA 1
ATOM 1068 C C . GLN A 1 152 ? -8.078 -20.281 -4.188 1 60.69 152 GLN A C 1
ATOM 1070 O O . GLN A 1 152 ? -8.648 -21.375 -4.383 1 60.69 152 GLN A O 1
ATOM 1075 N N . LEU A 1 153 ? -6.844 -20.281 -3.627 1 51.5 153 LEU A N 1
ATOM 1076 C CA . LEU A 1 153 ? -6.414 -21.5 -2.951 1 51.5 153 LEU A CA 1
ATOM 1077 C C . LEU A 1 153 ? -7.285 -21.781 -1.732 1 51.5 153 LEU A C 1
ATOM 1079 O O . LEU A 1 153 ? -6.863 -22.484 -0.811 1 51.5 153 LEU A O 1
ATOM 1083 N N . GLY A 1 154 ? -8.219 -21.109 -1.548 1 43.91 154 GLY A N 1
ATOM 1084 C CA . GLY A 1 154 ? -9.086 -21.438 -0.427 1 43.91 154 GLY A CA 1
ATOM 1085 C C . GLY A 1 154 ? -9.594 -22.859 -0.451 1 43.91 154 GLY A C 1
ATOM 1086 O O . GLY A 1 154 ? -10.547 -23.203 0.252 1 43.91 154 GLY A O 1
ATOM 1087 N N . ALA A 1 155 ? -9.328 -23.594 -1.476 1 45.44 155 ALA A N 1
ATOM 1088 C CA . ALA A 1 155 ? -9.812 -24.969 -1.386 1 45.44 155 ALA A CA 1
ATOM 1089 C C . ALA A 1 155 ? -9.164 -25.703 -0.217 1 45.44 155 ALA A C 1
ATOM 1091 O O . ALA A 1 155 ? -7.965 -25.531 0.039 1 45.44 155 ALA A O 1
ATOM 1092 N N . SER A 1 156 ? -9.797 -25.719 0.884 1 46.47 156 SER A N 1
ATOM 1093 C CA . SER A 1 156 ? -9.438 -26.703 1.895 1 46.47 156 SER A CA 1
ATOM 1094 C C . SER A 1 156 ? -9.68 -28.125 1.389 1 46.47 156 SER A C 1
ATOM 1096 O O . SER A 1 156 ? -10.805 -28.484 1.027 1 46.47 156 SER A O 1
ATOM 1098 N N . PRO A 1 157 ? -8.516 -28.75 1.231 1 53.88 157 PRO A N 1
ATOM 1099 C CA . PRO A 1 157 ? -7.188 -28.281 1.647 1 53.88 157 PRO A CA 1
ATOM 1100 C C . PRO A 1 157 ? -6.469 -27.5 0.557 1 53.88 157 PRO A C 1
ATOM 1102 O O . PRO A 1 157 ? -6.73 -27.688 -0.632 1 53.88 157 PRO A O 1
ATOM 1105 N N . THR A 1 158 ? -5.668 -26.531 0.784 1 63.06 158 THR A N 1
ATOM 1106 C CA . THR A 1 158 ? -4.824 -25.766 -0.13 1 63.06 158 THR A CA 1
ATOM 1107 C C . THR A 1 158 ? -3.953 -26.703 -0.966 1 63.06 158 THR A C 1
ATOM 1109 O O . THR A 1 158 ? -3.332 -27.625 -0.432 1 63.06 158 THR A O 1
ATOM 1112 N N . PRO A 1 159 ? -4.094 -26.641 -2.285 1 72.69 159 PRO A N 1
ATOM 1113 C CA . PRO A 1 159 ? -3.256 -27.5 -3.131 1 72.69 159 PRO A CA 1
ATOM 1114 C C . PRO A 1 159 ? -1.764 -27.281 -2.895 1 72.69 159 PRO A C 1
ATOM 1116 O O . PRO A 1 159 ? -1.359 -26.219 -2.412 1 72.69 159 PRO A O 1
ATOM 1119 N N . THR A 1 160 ? -1.12 -28.422 -3.143 1 75.62 160 THR A N 1
ATOM 1120 C CA . THR A 1 160 ? 0.332 -28.297 -3.201 1 75.62 160 THR A CA 1
ATOM 1121 C C . THR A 1 160 ? 0.761 -27.578 -4.477 1 75.62 160 THR A C 1
ATOM 1123 O O . THR A 1 160 ? 0.329 -27.938 -5.574 1 75.62 160 THR A O 1
ATOM 1126 N N . LEU A 1 161 ? 1.532 -26.516 -4.293 1 78.62 161 LEU A N 1
ATOM 1127 C CA . LEU A 1 161 ? 1.953 -25.734 -5.457 1 78.62 161 LEU A CA 1
ATOM 1128 C C . LEU A 1 161 ? 3.439 -25.938 -5.734 1 78.62 161 LEU A C 1
ATOM 1130 O O . LEU A 1 161 ? 4.277 -25.703 -4.863 1 78.62 161 LEU A O 1
ATOM 1134 N N . ILE A 1 162 ? 3.699 -26.484 -6.863 1 79.38 162 ILE A N 1
ATOM 1135 C CA . ILE A 1 162 ? 5.066 -26.578 -7.359 1 79.38 162 ILE A CA 1
ATOM 1136 C C . ILE A 1 162 ? 5.406 -25.359 -8.203 1 79.38 162 ILE A C 1
ATOM 1138 O O . ILE A 1 162 ? 4.797 -25.125 -9.25 1 79.38 162 ILE A O 1
ATOM 1142 N N . LEU A 1 163 ? 6.352 -24.625 -7.672 1 79.44 163 LEU A N 1
ATOM 1143 C CA . LEU A 1 163 ? 6.73 -23.391 -8.367 1 79.44 163 LEU A CA 1
ATOM 1144 C C . LEU A 1 163 ? 7.656 -23.688 -9.539 1 79.44 163 LEU A C 1
ATOM 1146 O O . LEU A 1 163 ? 8.328 -24.734 -9.555 1 79.44 163 LEU A O 1
ATOM 1150 N N . ALA A 1 164 ? 7.629 -22.719 -10.398 1 77.81 164 ALA A N 1
ATOM 1151 C CA . ALA A 1 164 ? 8.477 -22.859 -11.578 1 77.81 164 ALA A CA 1
ATOM 1152 C C . ALA A 1 164 ? 9.945 -22.953 -11.195 1 77.81 164 ALA A C 1
ATOM 1154 O O . ALA A 1 164 ? 10.727 -23.641 -11.859 1 77.81 164 ALA A O 1
ATOM 1155 N N . GLU A 1 165 ? 10.25 -22.406 -10.094 1 75.31 165 GLU A N 1
ATOM 1156 C CA . GLU A 1 165 ? 11.633 -22.359 -9.641 1 75.31 165 GLU A CA 1
ATOM 1157 C C . GLU A 1 165 ? 12.094 -23.734 -9.164 1 75.31 165 GLU A C 1
ATOM 1159 O O . GLU A 1 165 ? 13.297 -24 -9.102 1 75.31 165 GLU A O 1
ATOM 1164 N N . HIS A 1 166 ? 11.195 -24.562 -8.836 1 72.94 166 HIS A N 1
ATOM 1165 C CA . HIS A 1 166 ? 11.531 -25.891 -8.359 1 72.94 166 HIS A CA 1
ATOM 1166 C C . HIS A 1 166 ? 12.102 -26.75 -9.484 1 72.94 166 HIS A C 1
ATOM 1168 O O . HIS A 1 166 ? 12.758 -27.766 -9.227 1 72.94 166 HIS A O 1
ATOM 1174 N N . PHE A 1 167 ? 11.836 -26.391 -10.633 1 70.81 167 PHE A N 1
ATOM 1175 C CA . PHE A 1 167 ? 12.344 -27.219 -11.727 1 70.81 167 PHE A CA 1
ATOM 1176 C C . PHE A 1 167 ? 13.031 -26.359 -12.781 1 70.81 167 PHE A C 1
ATOM 1178 O O . PHE A 1 167 ? 13.18 -26.781 -13.93 1 70.81 167 PHE A O 1
ATOM 1185 N N . ALA A 1 168 ? 13.32 -25.125 -12.297 1 63.75 168 ALA A N 1
ATOM 1186 C CA . ALA A 1 168 ? 13.906 -24.156 -13.219 1 63.75 168 ALA A CA 1
ATOM 1187 C C . ALA A 1 168 ? 15.164 -24.703 -13.875 1 63.75 168 ALA A C 1
ATOM 1189 O O . ALA A 1 168 ? 15.523 -24.312 -14.984 1 63.75 168 ALA A O 1
ATOM 1190 N N . PHE A 1 169 ? 15.695 -25.641 -13.188 1 61.47 169 PHE A N 1
ATOM 1191 C CA . PHE A 1 169 ? 16.969 -26.109 -13.719 1 61.47 169 PHE A CA 1
ATOM 1192 C C . PHE A 1 169 ? 16.828 -27.516 -14.289 1 61.47 169 PHE A C 1
ATOM 1194 O O . PHE A 1 169 ? 17.828 -28.141 -14.633 1 61.47 169 PHE A O 1
ATOM 1201 N N . GLU A 1 170 ? 15.57 -27.781 -14.242 1 66.38 170 GLU A N 1
ATOM 1202 C CA . GLU A 1 170 ? 15.375 -29.172 -14.68 1 66.38 170 GLU A CA 1
ATOM 1203 C C . GLU A 1 170 ? 14.406 -29.234 -15.859 1 66.38 170 GLU A C 1
ATOM 1205 O O . GLU A 1 170 ? 13.68 -28.281 -16.125 1 66.38 170 GLU A O 1
ATOM 1210 N N . GLY A 1 171 ? 14.656 -29.969 -16.922 1 62.69 171 GLY A N 1
ATOM 1211 C CA . GLY A 1 171 ? 13.773 -30.172 -18.062 1 62.69 171 GLY A CA 1
ATOM 1212 C C . GLY A 1 171 ? 12.414 -30.719 -17.672 1 62.69 171 GLY A C 1
ATOM 1213 O O . GLY A 1 171 ? 12.102 -30.812 -16.484 1 62.69 171 GLY A O 1
ATOM 1214 N N . ALA A 1 172 ? 11.555 -30.875 -18.594 1 69.81 172 ALA A N 1
ATOM 1215 C CA . ALA A 1 172 ? 10.188 -31.359 -18.438 1 69.81 172 ALA A CA 1
ATOM 1216 C C . ALA A 1 172 ? 10.156 -32.625 -17.578 1 69.81 172 ALA A C 1
ATOM 1218 O O . ALA A 1 172 ? 9.172 -32.875 -16.875 1 69.81 172 ALA A O 1
ATOM 1219 N N . ALA A 1 173 ? 11.203 -33.344 -17.625 1 69.5 173 ALA A N 1
ATOM 1220 C CA . ALA A 1 173 ? 11.281 -34.562 -16.844 1 69.5 173 ALA A CA 1
ATOM 1221 C C . ALA A 1 173 ? 11.258 -34.281 -15.344 1 69.5 173 ALA A C 1
ATOM 1223 O O . ALA A 1 173 ? 10.672 -35.031 -14.562 1 69.5 173 ALA A O 1
ATOM 1224 N N . SER A 1 174 ? 11.781 -33.156 -15.031 1 74 174 SER A N 1
ATOM 1225 C CA . SER A 1 174 ? 11.836 -32.781 -13.625 1 74 174 SER A CA 1
ATOM 1226 C C . SER A 1 174 ? 10.453 -32.438 -13.086 1 74 174 SER A C 1
ATOM 1228 O O . SER A 1 174 ? 10.141 -32.719 -11.93 1 74 174 SER A O 1
ATOM 1230 N N . VAL A 1 175 ? 9.641 -31.906 -13.977 1 76 175 VAL A N 1
ATOM 1231 C CA . VAL A 1 175 ? 8.266 -31.594 -13.586 1 76 175 VAL A CA 1
ATOM 1232 C C . VAL A 1 175 ? 7.523 -32.906 -13.258 1 76 175 VAL A C 1
ATOM 1234 O O . VAL A 1 175 ? 6.836 -33 -12.242 1 76 175 VAL A O 1
ATOM 1237 N N . ARG A 1 176 ? 7.746 -33.906 -14.078 1 76.62 176 ARG A N 1
ATOM 1238 C CA . ARG A 1 176 ? 7.094 -35.188 -13.883 1 76.62 176 ARG A CA 1
ATOM 1239 C C . ARG A 1 176 ? 7.488 -35.812 -12.547 1 76.62 176 ARG A C 1
ATOM 1241 O O . ARG A 1 176 ? 6.629 -36.281 -11.789 1 76.62 176 ARG A O 1
ATOM 1248 N N . ASP A 1 177 ? 8.75 -35.719 -12.328 1 76.62 177 ASP A N 1
ATOM 1249 C CA . ASP A 1 177 ? 9.273 -36.312 -11.102 1 76.62 177 ASP A CA 1
ATOM 1250 C C . ASP A 1 177 ? 8.703 -35.625 -9.867 1 76.62 177 ASP A C 1
ATOM 1252 O O . ASP A 1 177 ? 8.336 -36.281 -8.891 1 76.62 177 ASP A O 1
ATOM 1256 N N . ARG A 1 178 ? 8.578 -34.344 -9.977 1 76.56 178 ARG A N 1
ATOM 1257 C CA . ARG A 1 178 ? 8.109 -33.594 -8.828 1 76.56 178 ARG A CA 1
ATOM 1258 C C . ARG A 1 178 ? 6.62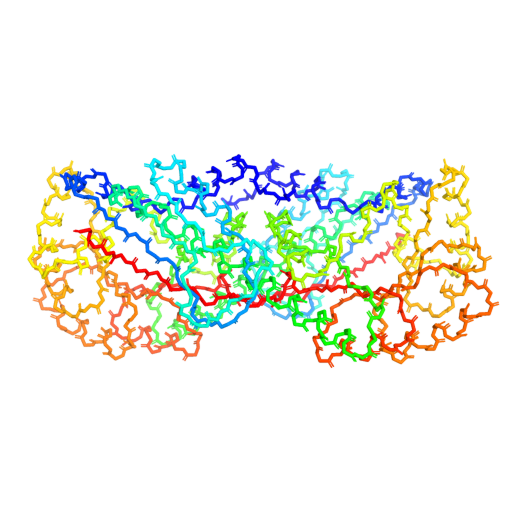5 -33.844 -8.578 1 76.56 178 ARG A C 1
ATOM 1260 O O . ARG A 1 178 ? 6.203 -34 -7.43 1 76.56 178 ARG A O 1
ATOM 1267 N N . VAL A 1 179 ? 5.875 -33.812 -9.586 1 80.75 179 VAL A N 1
ATOM 1268 C CA . VAL A 1 179 ? 4.449 -34.094 -9.445 1 80.75 179 VAL A CA 1
ATOM 1269 C C . VAL A 1 179 ? 4.234 -35.469 -8.875 1 80.75 179 VAL A C 1
ATOM 1271 O O . VAL A 1 179 ? 3.424 -35.656 -7.961 1 80.75 179 VAL A O 1
ATOM 1274 N N . ALA A 1 180 ? 4.984 -36.406 -9.367 1 80.38 180 ALA A N 1
ATOM 1275 C CA . ALA A 1 180 ? 4.891 -37.781 -8.883 1 80.38 180 ALA A CA 1
ATOM 1276 C C . ALA A 1 180 ? 5.246 -37.875 -7.402 1 80.38 180 ALA A C 1
ATOM 1278 O O . ALA A 1 180 ? 4.566 -38.531 -6.633 1 80.38 180 ALA A O 1
ATOM 1279 N N . GLN A 1 181 ? 6.223 -37.188 -7.102 1 77.44 181 GLN A N 1
ATOM 1280 C CA . GLN A 1 181 ? 6.68 -37.188 -5.715 1 77.44 181 GLN A CA 1
ATOM 1281 C C . GLN A 1 181 ? 5.613 -36.594 -4.789 1 77.44 181 GLN A C 1
ATOM 1283 O O . GLN A 1 181 ? 5.371 -37.125 -3.703 1 77.44 181 GLN A O 1
ATOM 1288 N N . MET A 1 182 ? 5.047 -35.531 -5.211 1 78.25 182 MET A N 1
ATOM 1289 C CA . MET A 1 182 ? 4.035 -34.875 -4.387 1 78.25 182 MET A CA 1
ATOM 1290 C C . MET A 1 182 ? 2.805 -35.781 -4.23 1 78.25 182 MET A C 1
ATOM 1292 O O . MET A 1 182 ? 2.207 -35.844 -3.154 1 78.25 182 MET A O 1
ATOM 1296 N N . ARG A 1 183 ? 2.5 -36.438 -5.219 1 80.12 183 ARG A N 1
ATOM 1297 C CA . ARG A 1 183 ? 1.354 -37.344 -5.164 1 80.12 183 ARG A CA 1
ATOM 1298 C C . ARG A 1 183 ? 1.617 -38.5 -4.215 1 80.12 183 ARG A C 1
ATOM 1300 O O . ARG A 1 183 ? 0.699 -38.969 -3.549 1 80.12 183 ARG A O 1
ATOM 1307 N N . GLN A 1 184 ? 2.848 -38.844 -4.168 1 78.38 184 GLN A N 1
ATOM 1308 C CA . GLN A 1 184 ? 3.223 -39.938 -3.275 1 78.38 184 GLN A CA 1
ATOM 1309 C C . GLN A 1 184 ? 3.244 -39.469 -1.821 1 78.38 184 GLN A C 1
ATOM 1311 O O . GLN A 1 184 ? 2.832 -40.219 -0.924 1 78.38 184 GLN A O 1
ATOM 1316 N N . THR A 1 185 ? 3.727 -38.344 -1.624 1 74.75 185 THR A N 1
ATOM 1317 C CA . THR A 1 185 ? 3.896 -37.781 -0.277 1 74.75 185 THR A CA 1
ATOM 1318 C C . THR A 1 185 ? 2.545 -37.469 0.346 1 74.75 185 THR A C 1
ATOM 1320 O O . THR A 1 185 ? 2.334 -37.688 1.541 1 74.75 185 THR A O 1
ATOM 1323 N N . ASP A 1 186 ? 1.647 -36.844 -0.418 1 75.25 186 ASP A N 1
ATOM 1324 C CA . ASP A 1 186 ? 0.324 -36.469 0.072 1 75.25 186 ASP A CA 1
ATOM 1325 C C . ASP A 1 186 ? -0.765 -36.906 -0.915 1 75.25 186 ASP A C 1
ATOM 1327 O O . ASP A 1 186 ? -1.291 -36.062 -1.654 1 75.25 186 ASP A O 1
ATOM 1331 N N . PRO A 1 187 ? -1.086 -38.219 -0.615 1 76.5 187 PRO A N 1
ATOM 1332 C CA . PRO A 1 187 ? -2.113 -38.719 -1.53 1 76.5 187 PRO A CA 1
ATOM 1333 C C . PRO A 1 187 ? -3.465 -38.062 -1.329 1 76.5 187 PRO A C 1
ATOM 1335 O O . PRO A 1 187 ? -3.855 -37.781 -0.194 1 76.5 187 PRO A O 1
ATOM 1338 N N . GLY A 1 188 ? -4.059 -37.531 -2.389 1 75.38 188 GLY A N 1
ATOM 1339 C CA . GLY A 1 188 ? -5.387 -36.938 -2.301 1 75.38 188 GLY A CA 1
ATOM 1340 C C . GLY A 1 188 ? -5.375 -35.438 -2.377 1 75.38 188 GLY A C 1
ATOM 1341 O O . GLY A 1 188 ? -6.41 -34.812 -2.621 1 75.38 188 GLY A O 1
ATOM 1342 N N . ARG A 1 189 ? -4.188 -34.906 -2.072 1 79.31 189 ARG A N 1
ATOM 1343 C CA . ARG A 1 189 ? -4.102 -33.469 -2.162 1 79.31 189 ARG A CA 1
ATOM 1344 C C . ARG A 1 189 ? -3.92 -33 -3.607 1 79.31 189 ARG A C 1
ATOM 1346 O O . ARG A 1 189 ? -3.137 -33.594 -4.352 1 79.31 189 ARG A O 1
ATOM 1353 N N . ALA A 1 190 ? -4.695 -32 -3.955 1 83.25 190 ALA A N 1
ATOM 1354 C CA . ALA A 1 190 ? -4.566 -31.469 -5.305 1 83.25 190 ALA A CA 1
ATOM 1355 C C . ALA A 1 190 ? -3.168 -30.891 -5.535 1 83.25 190 ALA A C 1
ATOM 1357 O O . ALA A 1 190 ? -2.568 -30.328 -4.621 1 83.25 190 ALA A O 1
ATOM 1358 N N . VAL A 1 191 ? -2.699 -31.109 -6.758 1 84.31 191 VAL A N 1
ATOM 1359 C CA . VAL A 1 191 ? -1.363 -30.641 -7.113 1 84.31 191 VAL A CA 1
ATOM 1360 C C . VAL A 1 191 ? -1.467 -29.547 -8.164 1 84.31 191 VAL A C 1
ATOM 1362 O O . VAL A 1 191 ? -2.113 -29.734 -9.203 1 84.31 191 VAL A O 1
ATOM 1365 N N . ALA A 1 192 ? -0.91 -28.422 -7.84 1 87.75 192 ALA A N 1
ATOM 1366 C CA . ALA A 1 192 ? -0.786 -27.312 -8.781 1 87.75 192 ALA A CA 1
ATOM 1367 C C . ALA A 1 192 ? 0.666 -27.109 -9.203 1 87.75 192 ALA A C 1
ATOM 1369 O O . ALA A 1 192 ? 1.58 -27.219 -8.383 1 87.75 192 ALA A O 1
ATOM 1370 N N . VAL A 1 193 ? 0.855 -26.828 -10.508 1 87.06 193 VAL A N 1
ATOM 1371 C CA . VAL A 1 193 ? 2.197 -26.625 -11.039 1 87.06 193 VAL A CA 1
ATOM 1372 C C . VAL A 1 193 ? 2.256 -25.281 -11.781 1 87.06 193 VAL A C 1
ATOM 1374 O O . VAL A 1 193 ? 1.403 -25 -12.625 1 87.06 193 VAL A O 1
ATOM 1377 N N . GLU A 1 194 ? 3.199 -24.547 -11.336 1 89.38 194 GLU A N 1
ATOM 1378 C CA . GLU A 1 194 ? 3.463 -23.328 -12.07 1 89.38 194 GLU A CA 1
ATOM 1379 C C . GLU A 1 194 ? 4.477 -23.547 -13.188 1 89.38 194 GLU A C 1
ATOM 1381 O O . GLU A 1 194 ? 5.539 -24.141 -12.961 1 89.38 194 GLU A O 1
ATOM 1386 N N . VAL A 1 195 ? 4.168 -23.125 -14.391 1 90.06 195 VAL A N 1
ATOM 1387 C CA . VAL A 1 195 ? 5.039 -23.344 -15.531 1 90.06 195 VAL A CA 1
ATOM 1388 C C . VAL A 1 195 ? 5.191 -22.047 -16.328 1 90.06 195 VAL A C 1
ATOM 1390 O O . VAL A 1 195 ? 4.34 -21.156 -16.25 1 90.06 195 VAL A O 1
ATOM 1393 N N . GLU A 1 196 ? 6.266 -21.969 -17.156 1 90.25 196 GLU A N 1
ATOM 1394 C CA . GLU A 1 196 ? 6.523 -20.781 -17.969 1 90.25 196 GLU A CA 1
ATOM 1395 C C . GLU A 1 196 ? 6.598 -21.156 -19.453 1 90.25 196 GLU A C 1
ATOM 1397 O O . GLU A 1 196 ? 6.797 -20.281 -20.312 1 90.25 196 GLU A O 1
ATOM 1402 N N . THR A 1 197 ? 6.43 -22.469 -19.75 1 89.06 197 THR A N 1
ATOM 1403 C CA . THR A 1 197 ? 6.512 -22.906 -21.141 1 89.06 197 THR A CA 1
ATOM 1404 C C . THR A 1 197 ? 5.434 -23.953 -21.438 1 89.06 197 THR A C 1
ATOM 1406 O O . THR A 1 197 ? 4.945 -24.625 -20.531 1 89.06 197 THR A O 1
ATOM 1409 N N . LEU A 1 198 ? 5.199 -24.062 -22.719 1 91.88 198 LEU A N 1
ATOM 1410 C CA . LEU A 1 198 ? 4.23 -25.062 -23.172 1 91.88 198 LEU A CA 1
ATOM 1411 C C . LEU A 1 198 ? 4.719 -26.469 -22.844 1 91.88 198 LEU A C 1
ATOM 1413 O O . LEU A 1 198 ? 3.938 -27.312 -22.406 1 91.88 198 LEU A O 1
ATOM 1417 N N . ALA A 1 199 ? 5.953 -26.703 -23.031 1 89.38 199 ALA A N 1
ATOM 1418 C CA . ALA A 1 199 ? 6.527 -28.016 -22.797 1 89.38 199 ALA A CA 1
ATOM 1419 C C . ALA A 1 199 ? 6.32 -28.453 -21.344 1 89.38 199 ALA A C 1
ATOM 1421 O O . ALA A 1 199 ? 5.93 -29.594 -21.078 1 89.38 199 ALA A O 1
ATOM 1422 N N . HIS A 1 200 ? 6.52 -27.531 -20.469 1 90.5 200 HIS A N 1
ATOM 1423 C CA . HIS A 1 200 ? 6.34 -27.828 -19.047 1 90.5 200 HIS A CA 1
ATOM 1424 C C . HIS A 1 200 ? 4.867 -28.016 -18.719 1 90.5 200 HIS A C 1
ATOM 1426 O O . HIS A 1 200 ? 4.527 -28.844 -17.859 1 90.5 200 HIS A O 1
ATOM 1432 N N . ALA A 1 201 ? 4.051 -27.281 -19.391 1 92.81 201 ALA A N 1
ATOM 1433 C CA . ALA A 1 201 ? 2.613 -27.422 -19.172 1 92.81 201 ALA A CA 1
ATOM 1434 C C . ALA A 1 201 ? 2.133 -28.812 -19.594 1 92.81 201 ALA A C 1
ATOM 1436 O O . ALA A 1 201 ? 1.389 -29.469 -18.859 1 92.81 201 ALA A O 1
ATOM 1437 N N . LEU A 1 202 ? 2.596 -29.25 -20.719 1 91.69 202 LEU A N 1
ATOM 1438 C CA . LEU A 1 202 ? 2.203 -30.547 -21.25 1 91.69 202 LEU A CA 1
ATOM 1439 C C . LEU A 1 202 ? 2.713 -31.672 -20.344 1 91.69 202 LEU A C 1
ATOM 1441 O O . LEU A 1 202 ? 1.99 -32.625 -20.078 1 91.69 202 LEU A O 1
ATOM 1445 N N . ALA A 1 203 ? 3.879 -31.5 -19.875 1 89.62 203 ALA A N 1
ATOM 1446 C CA . ALA A 1 203 ? 4.453 -32.5 -18.953 1 89.62 203 ALA A CA 1
ATOM 1447 C C . ALA A 1 203 ? 3.635 -32.594 -17.672 1 89.62 203 ALA A C 1
ATOM 1449 O O . ALA A 1 203 ? 3.373 -33.688 -17.188 1 89.62 203 ALA A O 1
ATOM 1450 N N . ALA A 1 204 ? 3.271 -31.469 -17.156 1 90.44 204 ALA A N 1
ATOM 1451 C CA . ALA A 1 204 ? 2.465 -31.438 -15.93 1 90.44 204 ALA A CA 1
ATOM 1452 C C . ALA A 1 204 ? 1.101 -32.094 -16.156 1 90.44 204 ALA A C 1
ATOM 1454 O O . ALA A 1 204 ? 0.614 -32.844 -15.312 1 90.44 204 ALA A O 1
ATOM 1455 N N . ALA A 1 205 ? 0.541 -31.828 -17.297 1 92.12 205 ALA A N 1
ATOM 1456 C CA . ALA A 1 205 ? -0.764 -32.375 -17.641 1 92.12 205 ALA A CA 1
ATOM 1457 C C . ALA A 1 205 ? -0.689 -33.906 -17.797 1 92.12 205 ALA A C 1
ATOM 1459 O O . ALA A 1 205 ? -1.59 -34.625 -17.359 1 92.12 205 ALA A O 1
ATOM 1460 N N . ASP A 1 206 ? 0.341 -34.312 -18.406 1 89.5 206 ASP A N 1
ATOM 1461 C CA . ASP A 1 206 ? 0.53 -35.75 -18.672 1 89.5 206 ASP A CA 1
ATOM 1462 C C . ASP A 1 206 ? 0.557 -36.531 -17.359 1 89.5 206 ASP A C 1
ATOM 1464 O O . ASP A 1 206 ? 0.138 -37.688 -17.312 1 89.5 206 ASP A O 1
ATOM 1468 N N . LEU A 1 207 ? 0.958 -35.875 -16.344 1 86.69 207 LEU A N 1
ATOM 1469 C CA . LEU A 1 207 ? 1.054 -36.562 -15.047 1 86.69 207 LEU A CA 1
ATOM 1470 C C . LEU A 1 207 ? -0.208 -36.312 -14.219 1 86.69 207 LEU A C 1
ATOM 1472 O O . LEU A 1 207 ? -0.276 -36.719 -13.062 1 86.69 207 LEU A O 1
ATOM 1476 N N . GLY A 1 208 ? -1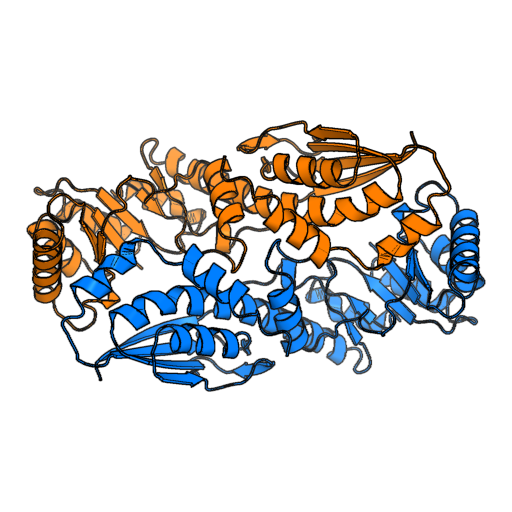.088 -35.562 -14.812 1 86.06 208 GLY A N 1
ATOM 1477 C CA . GLY A 1 208 ? -2.387 -35.406 -14.172 1 86.06 208 GLY A CA 1
ATOM 1478 C C . GLY A 1 208 ? -2.404 -34.281 -13.133 1 86.06 208 GLY A C 1
ATOM 1479 O O . GLY A 1 208 ? -3.096 -34.406 -12.117 1 86.06 208 GLY A O 1
ATOM 1480 N N . ALA A 1 209 ? -1.561 -33.312 -13.227 1 89.56 209 ALA A N 1
ATOM 1481 C CA . ALA A 1 209 ? -1.659 -32.156 -12.328 1 89.56 209 ALA A CA 1
ATOM 1482 C C . ALA A 1 209 ? -3.086 -31.625 -12.281 1 89.56 209 ALA A C 1
ATOM 1484 O O . ALA A 1 209 ? -3.77 -31.562 -13.305 1 89.56 209 ALA A O 1
ATOM 1485 N N . ASP A 1 210 ? -3.525 -31.25 -11.102 1 89.19 210 ASP A N 1
ATOM 1486 C CA . ASP A 1 210 ? -4.895 -30.766 -10.938 1 89.19 210 ASP A CA 1
ATOM 1487 C C . ASP A 1 210 ? -5.039 -29.328 -11.43 1 89.19 210 ASP A C 1
ATOM 1489 O O . ASP A 1 210 ? -6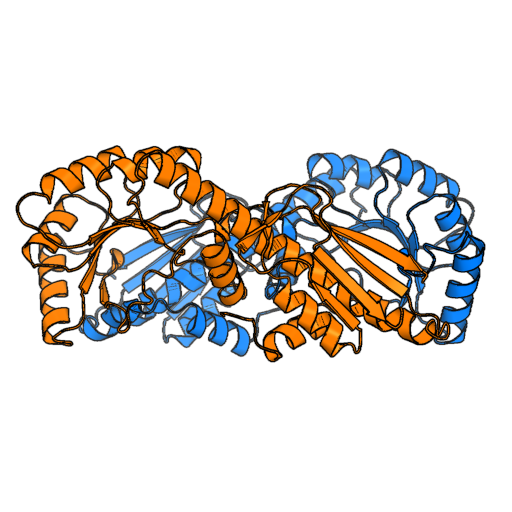.117 -28.938 -11.883 1 89.19 210 ASP A O 1
ATOM 1493 N N . MET A 1 211 ? -3.979 -28.609 -11.336 1 91.31 211 MET A N 1
ATOM 1494 C CA . MET A 1 211 ? -3.955 -27.219 -11.758 1 91.31 211 MET A CA 1
ATOM 1495 C C . MET A 1 211 ? -2.627 -26.875 -12.422 1 91.31 211 MET A C 1
ATOM 1497 O O . MET A 1 211 ? -1.57 -27.328 -11.984 1 91.31 211 MET A O 1
ATOM 1501 N N . ILE A 1 212 ? -2.684 -26.109 -13.414 1 92.12 212 ILE A N 1
ATOM 1502 C CA . ILE A 1 212 ? -1.491 -25.594 -14.078 1 92.12 212 ILE A CA 1
ATOM 1503 C C . ILE A 1 212 ? -1.551 -24.062 -14.141 1 92.12 212 ILE A C 1
ATOM 1505 O O . ILE A 1 212 ? -2.502 -23.5 -14.68 1 92.12 212 ILE A O 1
ATOM 1509 N N . GLN A 1 213 ? -0.613 -23.484 -13.516 1 91.69 213 GLN A N 1
ATOM 1510 C CA . GLN A 1 213 ? -0.51 -22.031 -13.516 1 91.69 213 GLN A CA 1
ATOM 1511 C C . GLN A 1 213 ? 0.478 -21.547 -14.57 1 91.69 213 GLN A C 1
ATOM 1513 O O . GLN A 1 213 ? 1.66 -21.891 -14.531 1 91.69 213 GLN A O 1
ATOM 1518 N N . LEU A 1 214 ? -0.025 -20.781 -15.484 1 94.31 214 LEU A N 1
ATOM 1519 C CA . LEU A 1 214 ? 0.812 -20.219 -16.531 1 94.31 214 LEU A CA 1
ATOM 1520 C C . LEU A 1 214 ? 1.347 -18.859 -16.125 1 94.31 214 LEU A C 1
ATOM 1522 O O . LEU A 1 214 ? 0.586 -17.891 -16.047 1 94.31 214 LEU A O 1
ATOM 1526 N N . ARG A 1 215 ? 2.59 -18.844 -15.883 1 89.81 215 ARG A N 1
ATOM 1527 C CA . ARG A 1 215 ? 3.236 -17.609 -15.445 1 89.81 215 ARG A CA 1
ATOM 1528 C C . ARG A 1 215 ? 3.994 -16.953 -16.594 1 89.81 215 ARG A C 1
ATOM 1530 O O . ARG A 1 215 ? 4.637 -17.641 -17.391 1 89.81 215 ARG A O 1
ATOM 1537 N N . LYS A 1 216 ? 3.916 -15.617 -16.719 1 84.19 216 LYS A N 1
ATOM 1538 C CA . LYS A 1 216 ? 4.668 -14.812 -17.672 1 84.19 216 LYS A CA 1
ATOM 1539 C C . LYS A 1 216 ? 4.328 -15.211 -19.109 1 84.19 216 LYS A C 1
ATOM 1541 O O . LYS A 1 216 ? 5.207 -15.266 -19.969 1 84.19 216 LYS A O 1
ATOM 1546 N N . MET A 1 217 ? 3.146 -15.641 -19.359 1 91.56 217 MET A N 1
ATOM 1547 C CA . MET A 1 217 ? 2.703 -15.984 -20.719 1 91.56 217 MET A CA 1
ATOM 1548 C C . MET A 1 217 ? 1.691 -14.961 -21.234 1 91.56 217 MET A C 1
ATOM 1550 O O . MET A 1 217 ? 0.81 -14.531 -20.484 1 91.56 217 MET A O 1
ATOM 1554 N N . ARG A 1 218 ? 1.889 -14.625 -22.516 1 93.81 218 ARG A N 1
ATOM 1555 C CA . ARG A 1 218 ? 0.956 -13.711 -23.172 1 93.81 218 ARG A CA 1
ATOM 1556 C C . ARG A 1 218 ? -0.365 -14.406 -23.484 1 93.81 218 ARG A C 1
ATOM 1558 O O . ARG A 1 218 ? -0.438 -15.633 -23.484 1 93.81 218 ARG A O 1
ATOM 1565 N N . PRO A 1 219 ? -1.365 -13.562 -23.688 1 96.19 219 PRO A N 1
ATOM 1566 C CA . PRO A 1 219 ? -2.67 -14.172 -23.953 1 96.19 219 PRO A CA 1
ATOM 1567 C C . PRO A 1 219 ? -2.617 -15.219 -25.062 1 96.19 219 PRO A C 1
ATOM 1569 O O . PRO A 1 219 ? -3.242 -16.281 -24.953 1 96.19 219 PRO A O 1
ATOM 1572 N N . GLU A 1 220 ? -1.888 -14.922 -26.078 1 96.19 220 GLU A N 1
ATOM 1573 C CA . GLU A 1 220 ? -1.781 -15.844 -27.203 1 96.19 220 GLU A CA 1
ATOM 1574 C C . GLU A 1 220 ? -1.101 -17.141 -26.781 1 96.19 220 GLU A C 1
ATOM 1576 O O . GLU A 1 220 ? -1.456 -18.219 -27.266 1 96.19 220 GLU A O 1
ATOM 1581 N N . GLU A 1 221 ? -0.095 -17.047 -25.938 1 96.19 221 GLU A N 1
ATOM 1582 C CA . GLU A 1 221 ? 0.591 -18.234 -25.422 1 96.19 221 GLU A CA 1
ATOM 1583 C C . GLU A 1 221 ? -0.329 -19.047 -24.516 1 96.19 221 GLU A C 1
ATOM 1585 O O . GLU A 1 221 ? -0.295 -20.281 -24.547 1 96.19 221 GLU A O 1
ATOM 1590 N N . VAL A 1 222 ? -1.1 -18.359 -23.781 1 96.5 222 VAL A N 1
ATOM 1591 C CA . VAL A 1 222 ? -2.076 -19.031 -22.938 1 96.5 222 VAL A CA 1
ATOM 1592 C C . VAL A 1 222 ? -3.082 -19.797 -23.797 1 96.5 222 VAL A C 1
ATOM 1594 O O . VAL A 1 222 ? -3.395 -20.953 -23.531 1 96.5 222 VAL A O 1
ATOM 1597 N N . ALA A 1 223 ? -3.518 -19.188 -24.828 1 96.44 223 ALA A N 1
ATOM 1598 C CA . ALA A 1 223 ? -4.477 -19.812 -25.734 1 96.44 223 ALA A CA 1
ATOM 1599 C C . ALA A 1 223 ? -3.887 -21.062 -26.391 1 96.44 223 ALA A C 1
ATOM 1601 O O . ALA A 1 223 ? -4.547 -22.094 -26.484 1 96.44 223 ALA A O 1
ATOM 1602 N N . ALA A 1 224 ? -2.697 -20.891 -26.844 1 96.06 224 ALA A N 1
ATOM 1603 C CA . ALA A 1 224 ? -2.02 -22.031 -27.453 1 96.06 224 ALA A CA 1
ATOM 1604 C C . ALA A 1 224 ? -1.877 -23.188 -26.469 1 96.06 224 ALA A C 1
ATOM 1606 O O . ALA A 1 224 ? -2.096 -24.344 -26.828 1 96.06 224 ALA A O 1
ATOM 1607 N N . THR A 1 225 ? -1.523 -22.828 -25.281 1 96.38 225 THR A N 1
ATOM 1608 C CA . THR A 1 225 ? -1.378 -23.844 -24.25 1 96.38 225 THR A CA 1
ATOM 1609 C C . THR A 1 225 ? -2.719 -24.5 -23.953 1 96.38 225 THR A C 1
ATOM 1611 O O . THR A 1 225 ? -2.801 -25.734 -23.859 1 96.38 225 THR A O 1
ATOM 1614 N N . ALA A 1 226 ? -3.725 -23.75 -23.844 1 95.94 226 ALA A N 1
ATOM 1615 C CA . ALA A 1 226 ? -5.062 -24.266 -23.578 1 95.94 226 ALA A CA 1
ATOM 1616 C C . ALA A 1 226 ? -5.5 -25.25 -24.656 1 95.94 226 ALA A C 1
ATOM 1618 O O . ALA A 1 226 ? -6.02 -26.328 -24.359 1 95.94 226 ALA A O 1
ATOM 1619 N N . ARG A 1 227 ? -5.285 -24.922 -25.859 1 94.81 227 ARG A N 1
ATOM 1620 C CA . ARG A 1 227 ? -5.648 -25.781 -26.984 1 94.81 227 ARG A CA 1
ATOM 1621 C C . ARG A 1 227 ? -4.898 -27.109 -26.938 1 94.81 227 ARG A C 1
ATOM 1623 O O . ARG A 1 227 ? -5.469 -28.172 -27.219 1 94.81 227 ARG A O 1
ATOM 1630 N N . SER A 1 228 ? -3.703 -26.953 -26.578 1 94.88 228 SER A N 1
ATOM 1631 C CA . SER A 1 228 ? -2.861 -28.141 -26.531 1 94.88 228 SER A CA 1
ATOM 1632 C C . SER A 1 228 ? -3.27 -29.062 -25.391 1 94.88 228 SER A C 1
ATOM 1634 O O . SER A 1 228 ? -3.105 -30.281 -25.484 1 94.88 228 SER A O 1
ATOM 1636 N N . LEU A 1 229 ? -3.738 -28.484 -24.359 1 93.38 229 LEU A N 1
ATOM 1637 C CA . LEU A 1 229 ? -4.105 -29.25 -23.172 1 93.38 229 LEU A CA 1
ATOM 1638 C C . LEU A 1 229 ? -5.488 -29.859 -23.328 1 93.38 229 LEU A C 1
ATOM 1640 O O . LEU A 1 229 ? -5.828 -30.828 -22.625 1 93.38 229 LEU A O 1
ATOM 1644 N N . ASP A 1 230 ? -6.328 -29.266 -24.141 1 83.19 230 ASP A N 1
ATOM 1645 C CA . ASP A 1 230 ? -7.703 -29.719 -24.344 1 83.19 230 ASP A CA 1
ATOM 1646 C C . ASP A 1 230 ? -7.73 -31.141 -24.906 1 83.19 230 ASP A C 1
ATOM 1648 O O . ASP A 1 230 ? -8.805 -31.734 -25.062 1 83.19 230 ASP A O 1
ATOM 1652 N N . ARG A 1 231 ? -6.719 -31.828 -24.891 1 74.19 231 ARG A N 1
ATOM 1653 C CA . ARG A 1 231 ? -6.645 -33.188 -25.453 1 74.19 231 ARG A CA 1
ATOM 1654 C C . ARG A 1 231 ? -6.688 -34.25 -24.359 1 74.19 231 ARG A C 1
ATOM 1656 O O . ARG A 1 231 ? -6.215 -35.344 -24.562 1 74.19 231 ARG A O 1
ATOM 1663 N N . GLY A 1 232 ? -7.273 -33.844 -23.297 1 83.44 232 GLY A N 1
ATOM 1664 C CA . GLY A 1 232 ? -7.383 -34.938 -22.344 1 83.44 232 GLY A CA 1
ATOM 1665 C C . GLY A 1 232 ? -7.176 -34.5 -20.906 1 83.44 232 GLY A C 1
ATOM 1666 O O . GLY A 1 232 ? -7.535 -35.219 -19.969 1 83.44 232 GLY A O 1
ATOM 1667 N N . TRP A 1 233 ? -6.609 -33.406 -20.734 1 90.69 233 TRP A N 1
ATOM 1668 C CA . TRP A 1 233 ? -6.387 -32.906 -19.375 1 90.69 233 TRP A CA 1
ATOM 1669 C C . TRP A 1 233 ? -7.637 -32.219 -18.844 1 90.69 233 TRP A C 1
ATOM 1671 O O . TRP A 1 233 ? -8.273 -31.438 -19.547 1 90.69 233 TRP A O 1
ATOM 1681 N N . THR A 1 234 ? -8.047 -32.594 -17.641 1 90 234 THR A N 1
ATOM 1682 C CA . THR A 1 234 ? -9.297 -32.094 -17.078 1 90 234 THR A CA 1
ATOM 1683 C C . THR A 1 234 ? -9.039 -31.156 -15.898 1 90 234 THR A C 1
ATOM 1685 O O . THR A 1 234 ? -9.945 -30.875 -15.109 1 90 234 THR A O 1
ATOM 1688 N N . GLY A 1 235 ? -7.848 -30.719 -15.703 1 92.06 235 GLY A N 1
ATOM 1689 C CA . GLY A 1 235 ? -7.531 -29.844 -14.594 1 92.06 235 GLY A CA 1
ATOM 1690 C C . GLY A 1 235 ? -7.902 -28.391 -14.852 1 92.06 235 GLY A C 1
ATOM 1691 O O . GLY A 1 235 ? -8.664 -28.094 -15.773 1 92.06 235 GLY A O 1
ATOM 1692 N N . GLN A 1 236 ? -7.5 -27.547 -14 1 92.62 236 GLN A N 1
ATOM 1693 C CA . GLN A 1 236 ? -7.793 -26.125 -14.086 1 92.62 236 GLN A CA 1
ATOM 1694 C C . GLN A 1 236 ? -6.586 -25.344 -14.602 1 92.62 236 GLN A C 1
ATOM 1696 O O . GLN A 1 236 ? -5.473 -25.516 -14.102 1 92.62 236 GLN A O 1
ATOM 1701 N N . LEU A 1 237 ? -6.797 -24.547 -15.547 1 94.38 237 LEU A N 1
ATOM 1702 C CA . LEU A 1 237 ? -5.754 -23.703 -16.125 1 94.38 237 LEU A CA 1
ATOM 1703 C C . LEU A 1 237 ? -5.836 -22.281 -15.578 1 94.38 237 LEU A C 1
ATOM 1705 O O . LEU A 1 237 ? -6.887 -21.641 -15.656 1 94.38 237 LEU A O 1
ATOM 1709 N N . ILE A 1 238 ? -4.766 -21.828 -15.031 1 93.12 238 ILE A N 1
ATOM 1710 C CA . ILE A 1 238 ? -4.738 -20.531 -14.359 1 93.12 238 ILE A CA 1
ATOM 1711 C C . ILE A 1 238 ? -3.695 -19.625 -15.016 1 93.12 238 ILE A C 1
ATOM 1713 O O . ILE A 1 238 ? -2.545 -20.031 -15.203 1 93.12 238 ILE A O 1
ATOM 1717 N N . ALA A 1 239 ? -4.094 -18.469 -15.43 1 93.75 239 ALA A N 1
ATOM 1718 C CA . ALA A 1 239 ? -3.146 -17.453 -15.875 1 93.75 239 ALA A CA 1
ATOM 1719 C C . ALA A 1 239 ? -2.707 -16.562 -14.719 1 93.75 239 ALA A C 1
ATOM 1721 O O . ALA A 1 239 ? -3.541 -15.961 -14.039 1 93.75 239 ALA A O 1
ATOM 1722 N N . VAL A 1 240 ? -1.427 -16.547 -14.508 1 88.5 240 VAL A N 1
ATOM 1723 C CA . VAL A 1 240 ? -0.891 -15.805 -13.375 1 88.5 240 VAL A CA 1
ATOM 1724 C C . VAL A 1 240 ? 0.055 -14.711 -13.867 1 88.5 240 VAL A C 1
ATOM 1726 O O . VAL A 1 240 ? 0.765 -14.898 -14.859 1 88.5 240 VAL A O 1
ATOM 1729 N N . GLY A 1 241 ? 0.097 -13.57 -13.148 1 77.44 241 GLY A N 1
ATOM 1730 C CA . GLY A 1 241 ? 0.984 -12.461 -13.461 1 77.44 241 GLY A CA 1
ATOM 1731 C C . GLY A 1 241 ? 0.32 -11.102 -13.305 1 77.44 241 GLY A C 1
ATOM 1732 O O . GLY A 1 241 ? -0.808 -11.008 -12.82 1 77.44 241 GLY A O 1
ATOM 1733 N N . ALA A 1 242 ? 1.146 -10.086 -13.609 1 80.69 242 ALA A N 1
ATOM 1734 C CA . ALA A 1 242 ? 0.625 -8.719 -13.594 1 80.69 242 ALA A CA 1
ATOM 1735 C C . ALA A 1 242 ? -0.199 -8.438 -14.852 1 80.69 242 ALA A C 1
ATOM 1737 O O . ALA A 1 242 ? 0.302 -7.848 -15.812 1 80.69 242 ALA A O 1
ATOM 1738 N N . ILE A 1 243 ? -1.454 -8.93 -14.828 1 88.88 243 ILE A N 1
ATOM 1739 C CA . ILE A 1 243 ? -2.35 -8.742 -15.961 1 88.88 243 ILE A CA 1
ATOM 1740 C C . ILE A 1 243 ? -3.023 -7.375 -15.867 1 88.88 243 ILE A C 1
ATOM 1742 O O . ILE A 1 243 ? -3.785 -7.117 -14.93 1 88.88 243 ILE A O 1
ATOM 1746 N N . PRO A 1 244 ? -2.746 -6.488 -16.75 1 90.88 244 PRO A N 1
ATOM 1747 C CA . PRO A 1 244 ? -3.461 -5.207 -16.719 1 90.88 244 PRO A CA 1
ATOM 1748 C C . PRO A 1 244 ? -4.934 -5.344 -17.094 1 90.88 244 PRO A C 1
ATOM 1750 O O . PRO A 1 244 ? -5.312 -6.309 -17.766 1 90.88 244 PRO A O 1
ATOM 1753 N N . ILE A 1 245 ? -5.703 -4.426 -16.688 1 93.06 245 ILE A N 1
ATOM 1754 C CA . ILE A 1 245 ? -7.137 -4.445 -16.938 1 93.06 245 ILE A CA 1
ATOM 1755 C C . ILE A 1 245 ? -7.391 -4.473 -18.453 1 93.06 245 ILE A C 1
ATOM 1757 O O . ILE A 1 245 ? -8.328 -5.129 -18.922 1 93.06 245 ILE A O 1
ATOM 1761 N N . SER A 1 246 ? -6.531 -3.828 -19.219 1 94.38 246 SER A N 1
ATOM 1762 C CA . SER A 1 246 ? -6.691 -3.717 -20.672 1 94.38 246 SER A CA 1
ATOM 1763 C C . SER A 1 246 ? -6.582 -5.078 -21.344 1 94.38 246 SER A C 1
ATOM 1765 O O . SER A 1 246 ? -7.059 -5.262 -22.469 1 94.38 246 SER A O 1
ATOM 1767 N N . LEU A 1 247 ? -6.023 -6.051 -20.672 1 95.19 247 LEU A N 1
ATOM 1768 C CA . LEU A 1 247 ? -5.828 -7.367 -21.266 1 95.19 247 LEU A CA 1
ATOM 1769 C C . LEU A 1 247 ? -6.734 -8.398 -20.609 1 95.19 247 LEU A C 1
ATOM 1771 O O . LEU A 1 247 ? -6.672 -9.586 -20.938 1 95.19 247 LEU A O 1
ATOM 1775 N N . ALA A 1 248 ? -7.52 -7.965 -19.672 1 96.06 248 ALA A N 1
ATOM 1776 C CA . ALA A 1 248 ? -8.383 -8.883 -18.938 1 96.06 248 ALA A CA 1
ATOM 1777 C C . ALA A 1 248 ? -9.258 -9.695 -19.891 1 96.06 248 ALA A C 1
ATOM 1779 O O . ALA A 1 248 ? -9.383 -10.914 -19.734 1 96.06 248 ALA A O 1
ATOM 1780 N N . ALA A 1 249 ? -9.781 -9.031 -20.875 1 97 249 ALA A N 1
ATOM 1781 C CA . ALA A 1 249 ? -10.672 -9.688 -21.828 1 97 249 ALA A CA 1
ATOM 1782 C C . ALA A 1 249 ? -9.914 -10.742 -22.641 1 97 249 ALA A C 1
ATOM 1784 O O . ALA A 1 249 ? -10.406 -11.859 -22.812 1 97 249 ALA A O 1
ATOM 1785 N N . ALA A 1 250 ? -8.766 -10.391 -23.094 1 97.44 250 ALA A N 1
ATOM 1786 C CA . ALA A 1 250 ? -7.957 -11.305 -23.891 1 97.44 250 ALA A CA 1
ATOM 1787 C C . ALA A 1 250 ? -7.582 -12.547 -23.094 1 97.44 250 ALA A C 1
ATOM 1789 O O . ALA A 1 250 ? -7.664 -13.664 -23.609 1 97.44 250 ALA A O 1
ATOM 1790 N N . TYR A 1 251 ? -7.234 -12.375 -21.891 1 97.38 251 TYR A N 1
ATOM 1791 C CA . TYR A 1 251 ? -6.891 -13.508 -21.047 1 97.38 251 TYR A CA 1
ATOM 1792 C C . TYR A 1 251 ? -8.125 -14.344 -20.734 1 97.38 251 TYR A C 1
ATOM 1794 O O . TYR A 1 251 ? -8.055 -15.57 -20.672 1 97.38 251 TYR A O 1
ATOM 1802 N N . ALA A 1 252 ? -9.195 -13.664 -20.531 1 97.19 252 ALA A N 1
ATOM 1803 C CA . ALA A 1 252 ? -10.438 -14.352 -20.172 1 97.19 252 ALA A CA 1
ATOM 1804 C C . ALA A 1 252 ? -10.898 -15.281 -21.297 1 97.19 252 ALA A C 1
ATOM 1806 O O . ALA A 1 252 ? -11.555 -16.297 -21.031 1 97.19 252 ALA A O 1
ATOM 1807 N N . THR A 1 253 ? -10.531 -14.977 -22.516 1 97.25 253 THR A N 1
ATOM 1808 C CA . THR A 1 253 ? -10.977 -15.773 -23.641 1 97.25 253 THR A CA 1
ATOM 1809 C C . THR A 1 253 ? -9.852 -16.656 -24.156 1 97.25 253 THR A C 1
ATOM 1811 O O . THR A 1 253 ? -9.953 -17.234 -25.25 1 97.25 253 THR A O 1
ATOM 1814 N N . SER A 1 254 ? -8.789 -16.672 -23.484 1 96.81 254 SER A N 1
ATOM 1815 C CA . SER A 1 254 ? -7.605 -17.406 -23.938 1 96.81 254 SER A CA 1
ATOM 1816 C C . SER A 1 254 ? -7.762 -18.906 -23.672 1 96.81 254 SER A C 1
ATOM 1818 O O . SER A 1 254 ? -6.984 -19.719 -24.188 1 96.81 254 SER A O 1
ATOM 1820 N N . GLY A 1 255 ? -8.75 -19.281 -22.906 1 95.44 255 GLY A N 1
ATOM 1821 C CA . GLY A 1 255 ? -8.93 -20.672 -22.531 1 95.44 255 GLY A CA 1
ATOM 1822 C C . GLY A 1 255 ? -8.586 -20.938 -21.078 1 95.44 255 GLY A C 1
ATOM 1823 O O . GLY A 1 255 ? -8.789 -22.047 -20.578 1 95.44 255 GLY A O 1
ATOM 1824 N N . ALA A 1 256 ? -8.109 -19.938 -20.359 1 95.38 256 ALA A N 1
ATOM 1825 C CA . ALA A 1 256 ? -7.863 -20.062 -18.922 1 95.38 256 ALA A CA 1
ATOM 1826 C C . ALA A 1 256 ? -9.18 -20.188 -18.156 1 95.38 256 ALA A C 1
ATOM 1828 O O . ALA A 1 256 ? -10.188 -19.594 -18.547 1 95.38 256 ALA A O 1
ATOM 1829 N N . ASP A 1 257 ? -9.094 -20.938 -17.078 1 94.31 257 ASP A N 1
ATOM 1830 C CA . ASP A 1 257 ? -10.25 -21.047 -16.203 1 94.31 257 ASP A CA 1
ATOM 1831 C C . ASP A 1 257 ? -10.258 -19.953 -15.141 1 94.31 257 ASP A C 1
ATOM 1833 O O . ASP A 1 257 ? -11.328 -19.531 -14.688 1 94.31 257 ASP A O 1
ATOM 1837 N N . VAL A 1 258 ? -9.102 -19.578 -14.781 1 93.94 258 VAL A N 1
ATOM 1838 C CA . VAL A 1 258 ? -8.914 -18.625 -13.695 1 93.94 258 VAL A CA 1
ATOM 1839 C C . VAL A 1 258 ? -7.867 -17.578 -14.086 1 93.94 258 VAL A C 1
ATOM 1841 O O . VAL A 1 258 ? -6.84 -17.922 -14.672 1 93.94 258 VAL A O 1
ATOM 1844 N N . LEU A 1 259 ? -8.141 -16.359 -13.828 1 94.38 259 LEU A N 1
ATOM 1845 C CA . LEU A 1 259 ? -7.164 -15.273 -13.922 1 94.38 259 LEU A CA 1
ATOM 1846 C C . LEU A 1 259 ? -6.758 -14.789 -12.531 1 94.38 259 LEU A C 1
ATOM 1848 O O . LEU A 1 259 ? -7.613 -14.398 -11.734 1 94.38 259 LEU A O 1
ATOM 1852 N N . MET A 1 260 ? -5.559 -14.875 -12.266 1 90.19 260 MET A N 1
ATOM 1853 C CA . MET A 1 260 ? -5.07 -14.289 -11.016 1 90.19 260 MET A CA 1
ATOM 1854 C C . MET A 1 260 ? -4.742 -12.812 -11.203 1 90.19 260 MET A C 1
ATOM 1856 O O . MET A 1 260 ? -3.91 -12.453 -12.039 1 90.19 260 MET A O 1
ATOM 1860 N N . THR A 1 261 ? -5.367 -11.969 -10.469 1 87.81 261 THR A N 1
ATOM 1861 C CA . THR A 1 261 ? -5.199 -10.531 -10.641 1 87.81 261 THR A CA 1
ATOM 1862 C C . THR A 1 261 ? -4.102 -10 -9.727 1 87.81 261 THR A C 1
ATOM 1864 O O . THR A 1 261 ? -3.771 -10.625 -8.711 1 87.81 261 THR A O 1
ATOM 1867 N N . SER A 1 262 ? -3.453 -8.883 -10.062 1 85 262 SER A N 1
ATOM 1868 C CA . SER A 1 262 ? -2.457 -8.203 -9.242 1 85 262 SER A CA 1
ATOM 1869 C C . SER A 1 262 ? -2.949 -6.824 -8.797 1 85 262 SER A C 1
ATOM 1871 O O . SER A 1 262 ? -2.154 -5.98 -8.375 1 85 262 SER A O 1
ATOM 1873 N N . MET A 1 263 ? -4.199 -6.609 -8.805 1 83.25 263 MET A N 1
ATOM 1874 C CA . MET A 1 263 ? -4.777 -5.293 -8.562 1 83.25 263 MET A CA 1
ATOM 1875 C C . MET A 1 263 ? -4.426 -4.793 -7.168 1 83.25 263 MET A C 1
ATOM 1877 O O . MET A 1 263 ? -4.094 -3.619 -6.988 1 83.25 263 MET A O 1
ATOM 1881 N N . PRO A 1 264 ? -4.414 -5.648 -6.145 1 78.12 264 PRO A N 1
ATOM 1882 C CA . PRO A 1 264 ? -4.086 -5.148 -4.809 1 78.12 264 PRO A CA 1
ATOM 1883 C C . PRO A 1 264 ? -2.682 -4.551 -4.73 1 78.12 264 PRO A C 1
ATOM 1885 O O . PRO A 1 264 ? -2.385 -3.787 -3.809 1 78.12 264 PRO A O 1
ATOM 1888 N N . TYR A 1 265 ? -1.844 -4.871 -5.715 1 81.75 265 TYR A N 1
ATOM 1889 C CA . TYR A 1 265 ? -0.462 -4.402 -5.707 1 81.75 265 TYR A CA 1
ATOM 1890 C C . TYR A 1 265 ? -0.326 -3.092 -6.473 1 81.75 265 TYR A C 1
ATOM 1892 O O . TYR A 1 265 ? 0.641 -2.352 -6.281 1 81.75 265 TYR A O 1
ATOM 1900 N N . HIS A 1 266 ? -1.383 -2.738 -7.293 1 81.38 266 HIS A N 1
ATOM 1901 C CA . HIS A 1 266 ? -1.185 -1.63 -8.219 1 81.38 266 HIS A CA 1
ATOM 1902 C C . HIS A 1 266 ? -2.363 -0.662 -8.18 1 81.38 266 HIS A C 1
ATOM 1904 O O . HIS A 1 266 ? -2.342 0.375 -8.852 1 81.38 266 HIS A O 1
ATOM 1910 N N . ALA A 1 267 ? -3.332 -0.982 -7.441 1 86.88 267 ALA A N 1
ATOM 1911 C CA . ALA A 1 267 ? -4.57 -0.209 -7.484 1 86.88 267 ALA A CA 1
ATOM 1912 C C . ALA A 1 267 ? -4.359 1.198 -6.934 1 86.88 267 ALA A C 1
ATOM 1914 O O . ALA A 1 267 ? -3.643 1.384 -5.949 1 86.88 267 ALA A O 1
ATOM 1915 N N . PRO A 1 268 ? -4.953 2.146 -7.598 1 88.69 268 PRO A N 1
ATOM 1916 C CA . PRO A 1 268 ? -4.93 3.498 -7.035 1 88.69 268 PRO A CA 1
ATOM 1917 C C . PRO A 1 268 ? -5.84 3.646 -5.816 1 88.69 268 PRO A C 1
ATOM 1919 O O . PRO A 1 268 ? -6.723 2.812 -5.594 1 88.69 268 PRO A O 1
ATOM 1922 N N . LEU A 1 269 ? -5.605 4.68 -5.094 1 92.06 269 LEU A N 1
ATOM 1923 C CA . LEU A 1 269 ? -6.457 4.98 -3.947 1 92.06 269 LEU A CA 1
ATOM 1924 C C . LEU A 1 269 ? -7.824 5.477 -4.402 1 92.06 269 LEU A C 1
ATOM 1926 O O . LEU A 1 269 ? -7.938 6.137 -5.438 1 92.06 269 LEU A O 1
ATOM 1930 N N . ALA A 1 270 ? -8.797 5.129 -3.652 1 95.69 270 ALA A N 1
ATOM 1931 C CA . ALA A 1 270 ? -10.109 5.738 -3.859 1 95.69 270 ALA A CA 1
ATOM 1932 C C . ALA A 1 270 ? -10.133 7.172 -3.34 1 95.69 270 ALA A C 1
ATOM 1934 O O . ALA A 1 270 ? -9.383 7.523 -2.426 1 95.69 270 ALA A O 1
ATOM 1935 N N . ASP A 1 271 ? -10.984 7.957 -3.943 1 94.75 271 ASP A N 1
ATOM 1936 C CA . ASP A 1 271 ? -11.195 9.328 -3.484 1 94.75 271 ASP A CA 1
ATOM 1937 C C . ASP A 1 271 ? -12.266 9.383 -2.396 1 94.75 271 ASP A C 1
ATOM 1939 O O . ASP A 1 271 ? -13.445 9.141 -2.664 1 94.75 271 ASP A O 1
ATOM 1943 N N . ILE A 1 272 ? -11.828 9.672 -1.188 1 96 272 ILE A N 1
ATOM 1944 C CA . ILE A 1 272 ? -12.734 9.773 -0.049 1 96 272 ILE A CA 1
ATOM 1945 C C . ILE A 1 272 ? -12.648 11.164 0.563 1 96 272 ILE A C 1
ATOM 1947 O O . ILE A 1 272 ? -11.562 11.633 0.908 1 96 272 ILE A O 1
ATOM 1951 N N . ARG A 1 273 ? -13.828 11.781 0.716 1 93.81 273 ARG A N 1
ATOM 1952 C CA . ARG A 1 273 ? -13.891 13.125 1.284 1 93.81 273 ARG A CA 1
ATOM 1953 C C . ARG A 1 273 ? -14.336 13.078 2.74 1 93.81 273 ARG A C 1
ATOM 1955 O O . ARG A 1 273 ? -15.219 12.297 3.102 1 93.81 273 ARG A O 1
ATOM 1962 N N . VAL A 1 274 ? -13.68 13.867 3.504 1 91.94 274 VAL A N 1
ATOM 1963 C CA . VAL A 1 274 ? -14.008 13.938 4.922 1 91.94 274 VAL A CA 1
ATOM 1964 C C . VAL A 1 274 ? -14.508 15.344 5.266 1 91.94 274 VAL A C 1
ATOM 1966 O O . VAL A 1 274 ? -13.961 16.344 4.777 1 91.94 274 VAL A O 1
ATOM 1969 N N . ALA A 1 275 ? -15.555 15.344 6.016 1 89.88 275 ALA A N 1
ATOM 1970 C CA . ALA A 1 275 ? -16.078 16.625 6.492 1 89.88 275 ALA A CA 1
ATOM 1971 C C . ALA A 1 275 ? -16.469 16.531 7.965 1 89.88 275 ALA A C 1
ATOM 1973 O O . ALA A 1 275 ? -16.984 15.516 8.422 1 89.88 275 ALA A O 1
ATOM 1974 N N . PHE A 1 276 ? -16.141 17.578 8.672 1 86.31 276 PHE A N 1
ATOM 1975 C CA . PHE A 1 276 ? -16.562 17.734 10.062 1 86.31 276 PHE A CA 1
ATOM 1976 C C . PHE A 1 276 ? -17.734 18.703 10.164 1 86.31 276 PHE A C 1
ATOM 1978 O O . PHE A 1 276 ? -17.75 19.734 9.5 1 86.31 276 PHE A O 1
ATOM 1985 N N . GLU A 1 277 ? -18.75 18.281 10.867 1 82.69 277 GLU A N 1
ATOM 1986 C CA . GLU A 1 277 ? -19.906 19.156 11.078 1 82.69 277 GLU A CA 1
ATOM 1987 C C . GLU A 1 277 ? -20.297 19.219 12.555 1 82.69 277 GLU A C 1
ATOM 1989 O O . GLU A 1 277 ? -20.188 18.219 13.273 1 82.69 277 GLU A O 1
ATOM 1994 N N . ARG A 1 278 ? -20.562 20.438 12.961 1 77.75 278 ARG A N 1
ATOM 1995 C CA . ARG A 1 278 ? -21.078 20.609 14.32 1 77.75 278 ARG A CA 1
ATOM 1996 C C . ARG A 1 278 ? -22.547 20.25 14.398 1 77.75 278 ARG A C 1
ATOM 1998 O O . ARG A 1 278 ? -23.312 20.547 13.469 1 77.75 278 ARG A O 1
ATOM 2005 N N . ASP A 1 279 ? -22.797 19.344 15.391 1 68 279 ASP A N 1
ATOM 2006 C CA . ASP A 1 279 ? -24.203 19.078 15.602 1 68 279 ASP A CA 1
ATOM 2007 C C . ASP A 1 279 ? -24.984 20.359 15.883 1 68 279 ASP A C 1
ATOM 2009 O O . ASP A 1 279 ? -24.438 21.297 16.484 1 68 279 ASP A O 1
ATOM 2013 N N . MET B 1 1 ? 17.266 2.727 13.125 1 31.88 1 MET B N 1
ATOM 2014 C CA . MET B 1 1 ? 16.953 2.125 11.836 1 31.88 1 MET B CA 1
ATOM 2015 C C . MET B 1 1 ? 15.586 1.441 11.883 1 31.88 1 MET B C 1
ATOM 2017 O O . MET B 1 1 ? 15.328 0.605 12.75 1 31.88 1 MET B O 1
ATOM 2021 N N . LEU B 1 2 ? 14.516 2.209 11.445 1 42.03 2 LEU B N 1
ATOM 2022 C CA . LEU B 1 2 ? 13.125 1.827 11.641 1 42.03 2 LEU B CA 1
ATOM 2023 C C . LEU B 1 2 ? 12.852 0.444 11.055 1 42.03 2 LEU B C 1
ATOM 2025 O O . LEU B 1 2 ? 12.375 0.324 9.922 1 42.03 2 LEU B O 1
ATOM 2029 N N . MET B 1 3 ? 13.758 -0.618 11.391 1 40.5 3 MET B N 1
ATOM 2030 C CA . MET B 1 3 ? 13.609 -1.985 10.906 1 40.5 3 MET B CA 1
ATOM 2031 C C . MET B 1 3 ? 12.344 -2.631 11.461 1 40.5 3 MET B C 1
ATOM 2033 O O . MET B 1 3 ? 11.984 -2.406 12.617 1 40.5 3 MET B O 1
ATOM 2037 N N . LEU B 1 4 ? 11.461 -3.152 10.523 1 46.22 4 LEU B N 1
ATOM 2038 C CA . LEU B 1 4 ? 10.344 -3.955 11.008 1 46.22 4 LEU B CA 1
ATOM 2039 C C . LEU B 1 4 ? 10.82 -5.016 11.992 1 46.22 4 LEU B C 1
ATOM 2041 O O . LEU B 1 4 ? 11.859 -5.645 11.781 1 46.22 4 LEU B O 1
ATOM 2045 N N . ASP B 1 5 ? 10.172 -5.047 13.078 1 46.44 5 ASP B N 1
ATOM 2046 C CA . ASP B 1 5 ? 10.586 -6.027 14.078 1 46.44 5 ASP B CA 1
ATOM 2047 C C . ASP B 1 5 ? 10.266 -7.449 13.617 1 46.44 5 ASP B C 1
ATOM 2049 O O . ASP B 1 5 ? 9.609 -7.641 12.594 1 46.44 5 ASP B O 1
ATOM 2053 N N . ASP B 1 6 ? 10.875 -8.359 14.25 1 49.16 6 ASP B N 1
ATOM 2054 C CA . ASP B 1 6 ? 10.781 -9.781 13.93 1 49.16 6 ASP B CA 1
ATOM 2055 C C . ASP B 1 6 ? 9.328 -10.25 13.906 1 49.16 6 ASP B C 1
ATOM 2057 O O . ASP B 1 6 ? 8.961 -11.117 13.109 1 49.16 6 ASP B O 1
ATOM 2061 N N . VAL B 1 7 ? 8.57 -9.617 14.742 1 46.31 7 VAL B N 1
ATOM 2062 C CA . VAL B 1 7 ? 7.164 -10.008 14.812 1 46.31 7 VAL B CA 1
ATOM 2063 C C . VAL B 1 7 ? 6.457 -9.633 13.516 1 46.31 7 VAL B C 1
ATOM 2065 O O . VAL B 1 7 ? 5.715 -10.438 12.953 1 46.31 7 VAL B O 1
ATOM 2068 N N . ALA B 1 8 ? 6.777 -8.477 13.148 1 54.28 8 ALA B N 1
ATOM 2069 C CA . ALA B 1 8 ? 6.188 -8.031 11.891 1 54.28 8 ALA B CA 1
ATOM 2070 C C . ALA B 1 8 ? 6.652 -8.898 10.727 1 54.28 8 ALA B C 1
ATOM 2072 O O . ALA B 1 8 ? 5.855 -9.258 9.852 1 54.28 8 ALA B O 1
ATOM 2073 N N . LEU B 1 9 ? 7.863 -9.211 10.773 1 54 9 LEU B N 1
ATOM 2074 C CA . LEU B 1 9 ? 8.438 -10.016 9.703 1 54 9 LEU B CA 1
ATOM 2075 C C . LEU B 1 9 ? 7.91 -11.445 9.75 1 54 9 LEU B C 1
ATOM 2077 O O . LEU B 1 9 ? 7.648 -12.047 8.711 1 54 9 LEU B O 1
ATOM 2081 N N . HIS B 1 10 ? 7.738 -11.875 10.938 1 55.97 10 HIS B N 1
ATOM 2082 C CA . HIS B 1 10 ? 7.137 -13.195 11.102 1 55.97 10 HIS B CA 1
ATOM 2083 C C . HIS B 1 10 ? 5.703 -13.211 10.586 1 55.97 10 HIS B C 1
ATOM 2085 O O . HIS B 1 10 ? 5.281 -14.18 9.945 1 55.97 10 HIS B O 1
ATOM 2091 N N . CYS B 1 11 ? 5.121 -12.141 10.922 1 55.03 11 CYS B N 1
ATOM 2092 C CA . CYS B 1 11 ? 3.746 -12.031 10.445 1 55.03 11 CYS B CA 1
ATOM 2093 C C . CYS B 1 11 ? 3.695 -12 8.922 1 55.03 11 CYS B C 1
ATOM 2095 O O . CYS B 1 11 ? 2.832 -12.633 8.32 1 55.03 11 CYS B O 1
ATOM 2097 N N . LEU B 1 12 ? 4.676 -11.297 8.461 1 57.59 12 LEU B N 1
ATOM 2098 C CA . LEU B 1 12 ? 4.77 -11.25 7.004 1 57.59 12 LEU B CA 1
ATOM 2099 C C . LEU B 1 12 ? 5.062 -12.633 6.43 1 57.59 12 LEU B C 1
ATOM 2101 O O . LEU B 1 12 ? 4.453 -13.039 5.438 1 57.59 12 LEU B O 1
ATOM 2105 N N . LEU B 1 13 ? 5.922 -13.281 7.113 1 56.5 13 LEU B N 1
ATOM 2106 C CA . LEU B 1 13 ? 6.324 -14.617 6.68 1 56.5 13 LEU B CA 1
ATOM 2107 C C . LEU B 1 13 ? 5.184 -15.609 6.848 1 56.5 13 LEU B C 1
ATOM 2109 O O . LEU B 1 13 ? 4.961 -16.453 5.98 1 56.5 13 LEU B O 1
ATOM 2113 N N . LYS B 1 14 ? 4.578 -15.484 8 1 54.75 14 LYS B N 1
ATOM 2114 C CA . LYS B 1 14 ? 3.484 -16.422 8.273 1 54.75 14 LYS B CA 1
ATOM 2115 C C . LYS B 1 14 ? 2.311 -16.172 7.332 1 54.75 14 LYS B C 1
ATOM 2117 O O . LYS B 1 14 ? 1.674 -17.125 6.867 1 54.75 14 LYS B O 1
ATOM 2122 N N . ARG B 1 15 ? 2.102 -14.938 7.27 1 50.78 15 ARG B N 1
ATOM 2123 C CA . ARG B 1 15 ? 0.902 -14.547 6.535 1 50.78 15 ARG B CA 1
ATOM 2124 C C . ARG B 1 15 ? 1.106 -14.695 5.031 1 50.78 15 ARG B C 1
ATOM 2126 O O . ARG B 1 15 ? 0.163 -15 4.301 1 50.78 15 ARG B O 1
ATOM 2133 N N . ASP B 1 16 ? 2.35 -14.438 4.691 1 49.91 16 ASP B N 1
ATOM 2134 C CA . ASP B 1 16 ? 2.574 -14.391 3.25 1 49.91 16 ASP B CA 1
ATOM 2135 C C . ASP B 1 16 ? 3.172 -15.703 2.746 1 49.91 16 ASP B C 1
ATOM 2137 O O . ASP B 1 16 ? 3.596 -15.797 1.593 1 49.91 16 ASP B O 1
ATOM 2141 N N . ARG B 1 17 ? 3.264 -16.641 3.73 1 50.19 17 ARG B N 1
ATOM 2142 C CA . ARG B 1 17 ? 3.76 -17.938 3.262 1 50.19 17 ARG B CA 1
ATOM 2143 C C . ARG B 1 17 ? 2.811 -18.547 2.236 1 50.19 17 ARG B C 1
ATOM 2145 O O . ARG B 1 17 ? 1.608 -18.656 2.484 1 50.19 17 ARG B O 1
ATOM 2152 N N . HIS B 1 18 ? 3.211 -18.547 1.01 1 49.22 18 HIS B N 1
ATOM 2153 C CA . HIS B 1 18 ? 2.465 -19.219 -0.048 1 49.22 18 HIS B CA 1
ATOM 2154 C C . HIS B 1 18 ? 2.291 -20.703 0.258 1 49.22 18 HIS B C 1
ATOM 2156 O O . HIS B 1 18 ? 3.236 -21.375 0.686 1 49.22 18 HIS B O 1
ATOM 2162 N N . PRO B 1 19 ? 1.125 -21.156 0.409 1 45.09 19 PRO B N 1
ATOM 2163 C CA . PRO B 1 19 ? 0.942 -22.594 0.634 1 45.09 19 PRO B CA 1
ATOM 2164 C C . PRO B 1 19 ? 1.892 -23.438 -0.203 1 45.09 19 PRO B C 1
ATOM 2166 O O . PRO B 1 19 ? 2.006 -24.641 0.024 1 45.09 19 PRO B O 1
ATOM 2169 N N . GLY B 1 20 ? 2.381 -23.047 -1.296 1 47.5 20 GLY B N 1
ATOM 2170 C CA . GLY B 1 20 ? 3.318 -23.875 -2.033 1 47.5 20 GLY B CA 1
ATOM 2171 C C . GLY B 1 20 ? 4.484 -24.359 -1.189 1 47.5 20 GLY B C 1
ATOM 2172 O O . GLY B 1 20 ? 5.324 -25.125 -1.66 1 47.5 20 GLY B O 1
ATOM 2173 N N . VAL B 1 21 ? 4.719 -23.703 -0.117 1 45.78 21 VAL B N 1
ATOM 2174 C CA . VAL B 1 21 ? 5.938 -24.031 0.613 1 45.78 21 VAL B CA 1
ATOM 2175 C C . VAL B 1 21 ? 5.875 -25.469 1.118 1 45.78 21 VAL B C 1
ATOM 2177 O O . VAL B 1 21 ? 6.898 -26.062 1.481 1 45.78 21 VAL B O 1
ATOM 2180 N N . THR B 1 22 ? 4.738 -25.984 0.897 1 49.31 22 THR B N 1
ATOM 2181 C CA . THR B 1 22 ? 4.75 -27.375 1.364 1 49.31 22 THR B CA 1
ATOM 2182 C C . THR B 1 22 ? 5.621 -28.234 0.46 1 49.31 22 THR B C 1
ATOM 2184 O O . THR B 1 22 ? 6.184 -29.234 0.908 1 49.31 22 THR B O 1
ATOM 2187 N N . VAL B 1 23 ? 5.75 -27.812 -0.762 1 49.94 23 VAL B N 1
ATOM 2188 C CA . VAL B 1 23 ? 6.438 -28.688 -1.7 1 49.94 23 VAL B CA 1
ATOM 2189 C C . VAL B 1 23 ? 7.938 -28.688 -1.405 1 49.94 23 VAL B C 1
ATOM 2191 O O . VAL B 1 23 ? 8.594 -29.734 -1.493 1 49.94 23 VAL B O 1
ATOM 2194 N N . ALA B 1 24 ? 8.406 -27.438 -1.03 1 51 24 ALA B N 1
ATOM 2195 C CA . ALA B 1 24 ? 9.852 -27.422 -0.86 1 51 24 ALA B CA 1
ATOM 2196 C C . ALA B 1 24 ? 10.297 -28.422 0.201 1 51 24 ALA B C 1
ATOM 2198 O O . ALA B 1 24 ? 11.352 -29.047 0.065 1 51 24 ALA B O 1
ATOM 2199 N N . GLU B 1 25 ? 9.391 -28.5 1.083 1 52.56 25 GLU B N 1
ATOM 2200 C CA . GLU B 1 25 ? 9.797 -29.438 2.123 1 52.56 25 GLU B CA 1
ATOM 2201 C C . GLU B 1 25 ? 9.805 -30.875 1.598 1 52.56 25 GLU B C 1
ATOM 2203 O O . GLU B 1 25 ? 10.68 -31.672 1.96 1 52.56 25 GLU B O 1
ATOM 2208 N N . ALA B 1 26 ? 8.891 -31.125 0.832 1 50.47 26 ALA B N 1
ATOM 2209 C CA . ALA B 1 26 ? 8.781 -32.5 0.361 1 50.47 26 ALA B CA 1
ATOM 2210 C C . ALA B 1 26 ? 9.82 -32.812 -0.715 1 50.47 26 ALA B C 1
ATOM 2212 O O . ALA B 1 26 ? 10.219 -33.969 -0.903 1 50.47 26 ALA B O 1
ATOM 2213 N N . THR B 1 27 ? 10.125 -31.734 -1.415 1 50.06 27 THR B N 1
ATOM 2214 C CA . THR B 1 27 ? 11.055 -31.969 -2.516 1 50.06 27 THR B CA 1
ATOM 2215 C C . THR B 1 27 ? 12.492 -31.766 -2.055 1 50.06 27 THR B C 1
ATOM 2217 O O . THR B 1 27 ? 13.43 -32 -2.822 1 50.06 27 THR B O 1
ATOM 2220 N N . SER B 1 28 ? 12.609 -31.141 -0.986 1 50.53 28 SER B N 1
ATOM 2221 C CA . SER B 1 28 ? 13.961 -30.766 -0.572 1 50.53 28 SER B CA 1
ATOM 2222 C C . SER B 1 28 ? 14.82 -32 -0.306 1 50.53 28 SER B C 1
ATOM 2224 O O . SER B 1 28 ? 15.68 -31.984 0.576 1 50.53 28 SER B O 1
ATOM 2226 N N . HIS B 1 29 ? 14.383 -33.062 -0.83 1 48.09 29 HIS B N 1
ATOM 2227 C CA . HIS B 1 29 ? 15.477 -34 -0.612 1 48.09 29 HIS B CA 1
ATOM 2228 C C . HIS B 1 29 ? 16.75 -33.562 -1.326 1 48.09 29 HIS B C 1
ATOM 2230 O O . HIS B 1 29 ? 17.797 -34.188 -1.197 1 48.09 29 HIS B O 1
ATOM 2236 N N . ASP B 1 30 ? 16.562 -32.656 -2.203 1 49.88 30 ASP B N 1
ATOM 2237 C CA . ASP B 1 30 ? 17.781 -32.25 -2.906 1 49.88 30 ASP B CA 1
ATOM 2238 C C . ASP B 1 30 ? 18.609 -31.297 -2.062 1 49.88 30 ASP B C 1
ATOM 2240 O O . ASP B 1 30 ? 18.156 -30.188 -1.763 1 49.88 30 ASP B O 1
ATOM 2244 N N . SER B 1 31 ? 19.375 -31.844 -1.225 1 52.59 31 SER B N 1
ATOM 2245 C CA . SER B 1 31 ? 20.359 -31.234 -0.338 1 52.59 31 SER B CA 1
ATOM 2246 C C . SER B 1 31 ? 21.188 -30.188 -1.074 1 52.59 31 SER B C 1
ATOM 2248 O O . SER B 1 31 ? 22.047 -29.531 -0.477 1 52.59 31 SER B O 1
ATOM 2250 N N . ARG B 1 32 ? 21.078 -30.188 -2.361 1 57.88 32 ARG B N 1
ATOM 2251 C CA . ARG B 1 32 ? 22.031 -29.281 -2.971 1 57.88 32 ARG B CA 1
ATOM 2252 C C . ARG B 1 32 ? 21.625 -27.828 -2.756 1 57.88 32 ARG B C 1
ATOM 2254 O O . ARG B 1 32 ? 20.438 -27.516 -2.756 1 57.88 32 ARG B O 1
ATOM 2261 N N . GLY B 1 33 ? 22.422 -27.016 -2.328 1 73.25 33 GLY B N 1
ATOM 2262 C CA . GLY B 1 33 ? 22.359 -25.578 -2.062 1 73.25 33 GLY B CA 1
ATOM 2263 C C . GLY B 1 33 ? 21.938 -24.766 -3.275 1 73.25 33 GLY B C 1
ATOM 2264 O O . GLY B 1 33 ? 22.25 -25.141 -4.41 1 73.25 33 GLY B O 1
ATOM 2265 N N . MET B 1 34 ? 20.938 -24.062 -3.289 1 83.44 34 MET B N 1
ATOM 2266 C CA . MET B 1 34 ? 20.531 -23.125 -4.336 1 83.44 34 MET B CA 1
ATOM 2267 C C . MET B 1 34 ? 20.781 -21.688 -3.908 1 83.44 34 MET B C 1
ATOM 2269 O O . MET B 1 34 ? 20.984 -21.406 -2.727 1 83.44 34 MET B O 1
ATOM 2273 N N . THR B 1 35 ? 20.969 -20.922 -4.949 1 91.56 35 THR B N 1
ATOM 2274 C CA . THR B 1 35 ? 21.125 -19.484 -4.715 1 91.56 35 THR B CA 1
ATOM 2275 C C . THR B 1 35 ? 20 -18.703 -5.375 1 91.56 35 THR B C 1
ATOM 2277 O O . THR B 1 35 ? 19.625 -18.984 -6.52 1 91.56 35 THR B O 1
ATOM 2280 N N . VAL B 1 36 ? 19.406 -17.875 -4.59 1 92.25 36 VAL B N 1
ATOM 2281 C CA . VAL B 1 36 ? 18.438 -16.938 -5.141 1 92.25 36 VAL B CA 1
ATOM 2282 C C . VAL B 1 36 ? 19.031 -15.531 -5.16 1 92.25 36 VAL B C 1
ATOM 2284 O O . VAL B 1 36 ? 19.672 -15.109 -4.203 1 92.25 36 VAL B O 1
ATOM 2287 N N . THR B 1 37 ? 18.875 -14.906 -6.336 1 95.5 37 THR B N 1
ATOM 2288 C CA . THR B 1 37 ? 19.344 -13.531 -6.449 1 95.5 37 THR B CA 1
ATOM 2289 C C . THR B 1 37 ? 18.172 -12.586 -6.762 1 95.5 37 THR B C 1
ATOM 2291 O O . THR B 1 37 ? 17.266 -12.938 -7.516 1 95.5 37 THR B O 1
ATOM 2294 N N . LEU B 1 38 ? 18.172 -11.492 -6.129 1 96.81 38 LEU B N 1
ATOM 2295 C CA . LEU B 1 38 ? 17.297 -10.367 -6.441 1 96.81 38 LEU B CA 1
ATOM 2296 C C . LEU B 1 38 ? 18.094 -9.211 -7.027 1 96.81 38 LEU B C 1
ATOM 2298 O O . LEU B 1 38 ? 19.078 -8.766 -6.438 1 96.81 38 LEU B O 1
ATOM 2302 N N . ARG B 1 39 ? 17.656 -8.734 -8.18 1 97.62 39 ARG B N 1
ATOM 2303 C CA . ARG B 1 39 ? 18.359 -7.68 -8.891 1 97.62 39 ARG B CA 1
ATOM 2304 C C . ARG B 1 39 ? 17.438 -6.52 -9.219 1 97.62 39 ARG B C 1
ATOM 2306 O O . ARG B 1 39 ? 16.219 -6.703 -9.352 1 97.62 39 ARG B O 1
ATOM 2313 N N . ALA B 1 40 ? 18.078 -5.352 -9.336 1 97.75 40 ALA B N 1
ATOM 2314 C CA . ALA B 1 40 ? 17.312 -4.176 -9.727 1 97.75 40 ALA B CA 1
ATOM 2315 C C . ALA B 1 40 ? 16.906 -4.246 -11.195 1 97.75 40 ALA B C 1
ATOM 2317 O O . ALA B 1 40 ? 17.766 -4.332 -12.078 1 97.75 40 ALA B O 1
ATOM 2318 N N . GLY B 1 41 ? 15.656 -4.234 -11.453 1 97.12 41 GLY B N 1
ATOM 2319 C CA . GLY B 1 41 ? 15.18 -4.176 -12.82 1 97.12 41 GLY B CA 1
ATOM 2320 C C . GLY B 1 41 ? 15.227 -2.779 -13.414 1 97.12 41 GLY B C 1
ATOM 2321 O O . GLY B 1 41 ? 15.195 -2.615 -14.633 1 97.12 41 GLY B O 1
ATOM 2322 N N . ALA B 1 42 ? 15.273 -1.8 -12.617 1 96.62 42 ALA B N 1
ATOM 2323 C CA . ALA B 1 42 ? 15.391 -0.392 -12.992 1 96.62 42 ALA B CA 1
ATOM 2324 C C . ALA B 1 42 ? 16.219 0.378 -11.961 1 96.62 42 ALA B C 1
ATOM 2326 O O . ALA B 1 42 ? 16.328 -0.042 -10.805 1 96.62 42 ALA B O 1
ATOM 2327 N N . ALA B 1 43 ? 16.781 1.45 -12.422 1 97.75 43 ALA B N 1
ATOM 2328 C CA . ALA B 1 43 ? 17.531 2.309 -11.516 1 97.75 43 ALA B CA 1
ATOM 2329 C C . ALA B 1 43 ? 16.609 2.957 -10.484 1 97.75 43 ALA B C 1
ATOM 2331 O O . ALA B 1 43 ? 15.422 3.166 -10.742 1 97.75 43 ALA B O 1
ATOM 2332 N N . GLY B 1 44 ? 17.25 3.236 -9.258 1 97.94 44 GLY B N 1
ATOM 2333 C CA . GLY B 1 44 ? 16.484 3.885 -8.203 1 97.94 44 GLY B CA 1
ATOM 2334 C C . GLY B 1 44 ? 17.172 3.857 -6.855 1 97.94 44 GLY B C 1
ATOM 2335 O O . GLY B 1 44 ? 18.391 3.658 -6.781 1 97.94 44 GLY B O 1
ATOM 2336 N N . THR B 1 45 ? 16.438 4.199 -5.855 1 98.19 45 THR B N 1
ATOM 2337 C CA . THR B 1 45 ? 16.891 4.148 -4.473 1 98.19 45 THR B CA 1
ATOM 2338 C C . THR B 1 45 ? 16.344 2.914 -3.766 1 98.19 45 THR B C 1
ATOM 2340 O O . THR B 1 45 ? 15.133 2.686 -3.76 1 98.19 45 THR B O 1
ATOM 2343 N N . VAL B 1 46 ? 17.25 2.162 -3.15 1 97.56 46 VAL B N 1
ATOM 2344 C CA . VAL B 1 46 ? 16.797 0.881 -2.617 1 97.56 46 VAL B CA 1
ATOM 2345 C C . VAL B 1 46 ? 16.438 1.032 -1.14 1 97.56 46 VAL B C 1
ATOM 2347 O O . VAL B 1 46 ? 16.984 1.891 -0.447 1 97.56 46 VAL B O 1
ATOM 2350 N N . CYS B 1 47 ? 15.555 0.245 -0.738 1 95.94 47 CYS B N 1
ATOM 2351 C CA . CYS B 1 47 ? 15.125 0.126 0.65 1 95.94 47 CYS B CA 1
ATOM 2352 C C . CYS B 1 47 ? 14.531 -1.251 0.922 1 95.94 47 CYS B C 1
ATOM 2354 O O . CYS B 1 47 ? 13.914 -1.851 0.041 1 95.94 47 CYS B O 1
ATOM 2356 N N . GLY B 1 48 ? 14.797 -1.775 2.15 1 92.25 48 GLY B N 1
ATOM 2357 C CA . GLY B 1 48 ? 14.172 -3.021 2.559 1 92.25 48 GLY B CA 1
ATOM 2358 C C . GLY B 1 48 ? 15.086 -4.223 2.414 1 92.25 48 GLY B C 1
ATOM 2359 O O . GLY B 1 48 ? 14.68 -5.355 2.678 1 92.25 48 GLY B O 1
ATOM 2360 N N . LEU B 1 49 ? 16.312 -3.986 1.991 1 94.12 49 LEU B N 1
ATOM 2361 C CA . LEU B 1 49 ? 17.25 -5.098 1.82 1 94.12 49 LEU B CA 1
ATOM 2362 C C . LEU B 1 49 ? 17.594 -5.727 3.166 1 94.12 49 LEU B C 1
ATOM 2364 O O . LEU B 1 49 ? 17.781 -6.941 3.256 1 94.12 49 LEU B O 1
ATOM 2368 N N . GLU B 1 50 ? 17.688 -4.879 4.172 1 89.5 50 GLU B N 1
ATOM 2369 C CA . GLU B 1 50 ? 17.969 -5.383 5.512 1 89.5 50 GLU B CA 1
ATOM 2370 C C . GLU B 1 50 ? 16.859 -6.316 5.992 1 89.5 50 GLU B C 1
ATOM 2372 O O . GLU B 1 50 ? 17.141 -7.352 6.605 1 89.5 50 GLU B O 1
ATOM 2377 N N . GLU B 1 51 ? 15.633 -5.941 5.711 1 87 51 GLU B N 1
ATOM 2378 C CA . GLU B 1 51 ? 14.492 -6.785 6.055 1 87 51 GLU B CA 1
ATOM 2379 C C . GLU B 1 51 ? 14.531 -8.102 5.281 1 87 51 GLU B C 1
ATOM 2381 O O . GLU B 1 51 ? 14.227 -9.156 5.828 1 87 51 GLU B O 1
ATOM 2386 N N . ALA B 1 52 ? 14.852 -8.016 4.016 1 88.62 52 ALA B N 1
ATOM 2387 C CA . ALA B 1 52 ? 14.977 -9.219 3.197 1 88.62 52 ALA B CA 1
ATOM 2388 C C . ALA B 1 52 ? 16.047 -10.148 3.75 1 88.62 52 ALA B C 1
ATOM 2390 O O . ALA B 1 52 ? 15.859 -11.367 3.811 1 88.62 52 ALA B O 1
ATOM 2391 N N . GLU B 1 53 ? 17.156 -9.531 4.105 1 89.5 53 GLU B N 1
ATOM 2392 C CA . GLU B 1 53 ? 18.234 -10.305 4.723 1 89.5 53 GLU B CA 1
ATOM 2393 C C . GLU B 1 53 ? 17.734 -11.07 5.945 1 89.5 53 GLU B C 1
ATOM 2395 O O . GLU B 1 53 ? 18.016 -12.258 6.098 1 89.5 53 GLU B O 1
ATOM 2400 N N . ARG B 1 54 ? 17.062 -10.398 6.746 1 85.62 54 ARG B N 1
ATOM 2401 C CA . ARG B 1 54 ? 16.547 -11 7.973 1 85.62 54 ARG B CA 1
ATOM 2402 C C . ARG B 1 54 ? 15.57 -12.125 7.66 1 85.62 54 ARG B C 1
ATOM 2404 O O . ARG B 1 54 ? 15.586 -13.164 8.32 1 85.62 54 ARG B O 1
ATOM 2411 N N . ILE B 1 55 ? 14.703 -11.945 6.664 1 84.06 55 ILE B N 1
ATOM 2412 C CA . ILE B 1 55 ? 13.742 -12.961 6.254 1 84.06 55 ILE B CA 1
ATOM 2413 C C . ILE B 1 55 ? 14.477 -14.242 5.879 1 84.06 55 ILE B C 1
ATOM 2415 O O . ILE B 1 55 ? 14.133 -15.32 6.367 1 84.06 55 ILE B O 1
ATOM 2419 N N . PHE B 1 56 ? 15.453 -14.148 5.09 1 87.94 56 PHE B N 1
ATOM 2420 C CA . PHE B 1 56 ? 16.188 -15.328 4.641 1 87.94 56 PHE B CA 1
ATOM 2421 C C . PHE B 1 56 ? 16.984 -15.938 5.789 1 87.94 56 PHE B C 1
ATOM 2423 O O . PHE B 1 56 ? 17.078 -17.156 5.902 1 87.94 56 PHE B O 1
ATOM 2430 N N . THR B 1 57 ? 17.547 -15.055 6.637 1 87 57 THR B N 1
ATOM 2431 C CA . THR B 1 57 ? 18.297 -15.547 7.781 1 87 57 THR B CA 1
ATOM 2432 C C . THR B 1 57 ? 17.391 -16.344 8.727 1 87 57 THR B C 1
ATOM 2434 O O . THR B 1 57 ? 17.797 -17.391 9.242 1 87 57 THR B O 1
ATOM 2437 N N . LEU B 1 58 ? 16.203 -15.891 8.938 1 79.69 58 LEU B N 1
ATOM 2438 C CA . LEU B 1 58 ? 15.234 -16.578 9.789 1 79.69 58 LEU B CA 1
ATOM 2439 C C . LEU B 1 58 ? 14.883 -17.953 9.219 1 79.69 58 LEU B C 1
ATOM 2441 O O . LEU B 1 58 ? 14.523 -18.859 9.961 1 79.69 58 LEU B O 1
ATOM 2445 N N . LEU B 1 59 ? 15.016 -18.109 7.941 1 79.69 59 LEU B N 1
ATOM 2446 C CA . LEU B 1 59 ? 14.695 -19.359 7.262 1 79.69 59 LEU B CA 1
ATOM 2447 C C . LEU B 1 59 ? 15.938 -20.25 7.164 1 79.69 59 LEU B C 1
ATOM 2449 O O . LEU B 1 59 ? 15.906 -21.281 6.5 1 79.69 59 LEU B O 1
ATOM 2453 N N . GLY B 1 60 ? 17.047 -19.812 7.777 1 84.94 60 GLY B N 1
ATOM 2454 C CA . GLY B 1 60 ? 18.25 -20.625 7.852 1 84.94 60 GLY B CA 1
ATOM 2455 C C . GLY B 1 60 ? 19.141 -20.484 6.629 1 84.94 60 GLY B C 1
ATOM 2456 O O . GLY B 1 60 ? 20 -21.344 6.375 1 84.94 60 GLY B O 1
ATOM 2457 N N . CYS B 1 61 ? 18.938 -19.469 5.844 1 90.44 61 CYS B N 1
ATOM 2458 C CA . CYS B 1 61 ? 19.734 -19.266 4.645 1 90.44 61 CYS B CA 1
ATOM 2459 C C . CYS B 1 61 ? 20.906 -18.328 4.934 1 90.44 61 CYS B C 1
ATOM 2461 O O . CYS B 1 61 ? 20.875 -17.547 5.887 1 90.44 61 CYS B O 1
ATOM 2463 N N . ALA B 1 62 ? 22 -18.516 4.184 1 95.25 62 ALA B N 1
ATOM 2464 C CA . ALA B 1 62 ? 23.062 -17.516 4.133 1 95.25 62 ALA B CA 1
ATOM 2465 C C . ALA B 1 62 ? 22.703 -16.391 3.156 1 95.25 62 ALA B C 1
ATOM 2467 O O . ALA B 1 62 ? 22.25 -16.656 2.041 1 95.25 62 ALA B O 1
ATOM 2468 N N . VAL B 1 63 ? 22.875 -15.172 3.574 1 95.19 63 VAL B N 1
ATOM 2469 C CA . VAL B 1 63 ? 22.391 -14.078 2.734 1 95.19 63 VAL B CA 1
ATOM 2470 C C . VAL B 1 63 ? 23.422 -12.945 2.727 1 95.19 63 VAL B C 1
ATOM 2472 O O . VAL B 1 63 ? 24.016 -12.633 3.762 1 95.19 63 VAL B O 1
ATOM 2475 N N . ASP B 1 64 ? 23.594 -12.383 1.596 1 96.38 64 ASP B N 1
ATOM 2476 C CA . ASP B 1 64 ? 24.375 -11.172 1.401 1 96.38 64 ASP B CA 1
ATOM 2477 C C . ASP B 1 64 ? 23.547 -10.078 0.732 1 96.38 64 ASP B C 1
ATOM 2479 O O . ASP B 1 64 ? 22.875 -10.328 -0.269 1 96.38 64 ASP B O 1
ATOM 2483 N N . ILE B 1 65 ? 23.562 -8.914 1.295 1 95.62 65 ILE B N 1
ATOM 2484 C CA . ILE B 1 65 ? 22.922 -7.773 0.656 1 95.62 65 ILE B CA 1
ATOM 2485 C C . ILE B 1 65 ? 24 -6.828 0.102 1 95.62 65 ILE B C 1
ATOM 2487 O O . ILE B 1 65 ? 25.062 -6.672 0.697 1 95.62 65 ILE B O 1
ATOM 2491 N N . ALA B 1 66 ? 23.719 -6.207 -0.976 1 95.38 66 ALA B N 1
ATOM 2492 C CA . ALA B 1 66 ? 24.75 -5.473 -1.711 1 95.38 66 ALA B CA 1
ATOM 2493 C C . ALA B 1 66 ? 24.641 -3.973 -1.459 1 95.38 66 ALA B C 1
ATOM 2495 O O . ALA B 1 66 ? 25.484 -3.195 -1.912 1 95.38 66 ALA B O 1
ATOM 2496 N N . ALA B 1 67 ? 23.656 -3.529 -0.812 1 94.38 67 ALA B N 1
ATOM 2497 C CA . ALA B 1 67 ? 23.469 -2.102 -0.571 1 94.38 67 ALA B CA 1
ATOM 2498 C C . ALA B 1 67 ? 22.641 -1.863 0.689 1 94.38 67 ALA B C 1
ATOM 2500 O O . ALA B 1 67 ? 21.859 -2.727 1.102 1 94.38 67 ALA B O 1
ATOM 2501 N N . ALA B 1 68 ? 22.859 -0.771 1.337 1 93.5 68 ALA B N 1
ATOM 2502 C CA . ALA B 1 68 ? 22.031 -0.341 2.465 1 93.5 68 ALA B CA 1
ATOM 2503 C C . ALA B 1 68 ? 20.844 0.482 1.988 1 93.5 68 ALA B C 1
ATOM 2505 O O . ALA B 1 68 ? 20.875 1.066 0.903 1 93.5 68 ALA B O 1
ATOM 2506 N N . SER B 1 69 ? 19.828 0.457 2.748 1 93.5 69 SER B N 1
ATOM 2507 C CA . SER B 1 69 ? 18.688 1.318 2.434 1 93.5 69 SER B CA 1
ATOM 2508 C C . SER B 1 69 ? 19.141 2.76 2.213 1 93.5 69 SER B C 1
ATOM 2510 O O . SER B 1 69 ? 19.938 3.297 2.99 1 93.5 69 SER B O 1
ATOM 2512 N N . GLY B 1 70 ? 18.594 3.34 1.179 1 96.19 70 GLY B N 1
ATOM 2513 C CA . GLY B 1 70 ? 18.969 4.707 0.842 1 96.19 70 GLY B CA 1
ATOM 2514 C C . GLY B 1 70 ? 20 4.793 -0.271 1 96.19 70 GLY B C 1
ATOM 2515 O O . GLY B 1 70 ? 20.203 5.859 -0.85 1 96.19 70 GLY B O 1
ATOM 2516 N N . ALA B 1 71 ? 20.641 3.686 -0.63 1 97.25 71 ALA B N 1
ATOM 2517 C CA . ALA B 1 71 ? 21.656 3.662 -1.682 1 97.25 71 ALA B CA 1
ATOM 2518 C C . ALA B 1 71 ? 21.016 3.74 -3.064 1 97.25 71 ALA B C 1
ATOM 2520 O O . ALA B 1 71 ? 19.938 3.174 -3.291 1 97.25 71 ALA B O 1
ATOM 2521 N N . ARG B 1 72 ? 21.719 4.391 -3.963 1 97.81 72 ARG B N 1
ATOM 2522 C CA . ARG B 1 72 ? 21.312 4.383 -5.367 1 97.81 72 ARG B CA 1
ATOM 2523 C C . ARG B 1 72 ? 21.828 3.133 -6.074 1 97.81 72 ARG B C 1
ATOM 2525 O O . ARG B 1 72 ? 22.969 2.719 -5.863 1 97.81 72 ARG B O 1
ATOM 2532 N N . VAL B 1 73 ? 20.969 2.59 -6.902 1 98 73 VAL B N 1
ATOM 2533 C CA . VAL B 1 73 ? 21.375 1.411 -7.668 1 98 73 VAL B CA 1
ATOM 2534 C C . VAL B 1 73 ? 21.031 1.618 -9.148 1 98 73 VAL B C 1
ATOM 2536 O O . VAL B 1 73 ? 20.203 2.465 -9.484 1 98 73 VAL B O 1
ATOM 2539 N N . GLU B 1 74 ? 21.703 0.88 -9.945 1 98 74 GLU B N 1
ATOM 2540 C CA . GLU B 1 74 ? 21.469 0.885 -11.391 1 98 74 GLU B CA 1
ATOM 2541 C C . GLU B 1 74 ? 20.797 -0.404 -11.844 1 98 74 GLU B C 1
ATOM 2543 O O . GLU B 1 74 ? 20.734 -1.375 -11.086 1 98 74 GLU B O 1
ATOM 2548 N N . THR B 1 75 ? 20.328 -0.324 -13.047 1 97.75 75 THR B N 1
ATOM 2549 C CA . THR B 1 75 ? 19.688 -1.504 -13.633 1 97.75 75 THR B CA 1
ATOM 2550 C C . THR B 1 75 ? 20.656 -2.689 -13.625 1 97.75 75 THR B C 1
ATOM 2552 O O . THR B 1 75 ? 21.828 -2.541 -13.945 1 97.75 75 THR B O 1
ATOM 2555 N N . ASP B 1 76 ? 20.156 -3.816 -13.07 1 97.25 76 ASP B N 1
ATOM 2556 C CA . ASP B 1 76 ? 20.828 -5.113 -13.07 1 97.25 76 ASP B CA 1
ATOM 2557 C C . ASP B 1 76 ? 21.781 -5.234 -11.891 1 97.25 76 ASP B C 1
ATOM 2559 O O . ASP B 1 76 ? 22.453 -6.258 -11.727 1 97.25 76 ASP B O 1
ATOM 2563 N N . ASP B 1 77 ? 21.859 -4.215 -11.055 1 97.75 77 ASP B N 1
ATOM 2564 C CA . ASP B 1 77 ? 22.656 -4.344 -9.836 1 97.75 77 ASP B CA 1
ATOM 2565 C C . ASP B 1 77 ? 22.125 -5.473 -8.953 1 97.75 77 ASP B C 1
ATOM 2567 O O . ASP B 1 77 ? 20.922 -5.641 -8.805 1 97.75 77 ASP B O 1
ATOM 2571 N N . LEU B 1 78 ? 23.031 -6.23 -8.406 1 97.75 78 LEU B N 1
ATOM 2572 C CA . LEU B 1 78 ? 22.672 -7.25 -7.426 1 97.75 78 LEU B CA 1
ATOM 2573 C C . LEU B 1 78 ? 22.266 -6.613 -6.102 1 97.75 78 LEU B C 1
ATOM 2575 O O . LEU B 1 78 ? 22.969 -5.754 -5.574 1 97.75 78 LEU B O 1
ATOM 2579 N N . LEU B 1 79 ? 21.141 -7.004 -5.609 1 98.06 79 LEU B N 1
ATOM 2580 C CA . LEU B 1 79 ? 20.641 -6.449 -4.355 1 98.06 79 LEU B CA 1
ATOM 2581 C C . LEU B 1 79 ? 20.766 -7.457 -3.221 1 98.06 79 LEU B C 1
ATOM 2583 O O . LEU B 1 79 ? 21.266 -7.121 -2.145 1 98.06 79 LEU B O 1
ATOM 2587 N N . VAL B 1 80 ? 20.328 -8.625 -3.463 1 97.12 80 VAL B N 1
ATOM 2588 C CA . VAL B 1 80 ? 20.344 -9.68 -2.461 1 97.12 80 VAL B CA 1
ATOM 2589 C C . VAL B 1 80 ? 20.797 -10.992 -3.098 1 97.12 80 VAL B C 1
ATOM 2591 O O . VAL B 1 80 ? 20.391 -11.32 -4.215 1 97.12 80 VAL B O 1
ATOM 2594 N N . ALA B 1 81 ? 21.656 -11.703 -2.428 1 97.19 81 ALA B N 1
ATOM 2595 C CA . ALA B 1 81 ? 22.016 -13.086 -2.744 1 97.19 81 ALA B CA 1
ATOM 2596 C C . ALA B 1 81 ? 21.828 -13.992 -1.531 1 97.19 81 ALA B C 1
ATOM 2598 O O . ALA B 1 81 ? 22.484 -13.797 -0.502 1 97.19 81 ALA B O 1
ATOM 2599 N N . ALA B 1 82 ? 20.953 -14.898 -1.661 1 94.56 82 ALA B N 1
ATOM 2600 C CA . ALA B 1 82 ? 20.672 -15.836 -0.576 1 94.56 82 ALA B CA 1
ATOM 2601 C C . ALA B 1 82 ? 20.969 -17.266 -1.005 1 94.56 82 ALA B C 1
ATOM 2603 O O . ALA B 1 82 ? 20.625 -17.672 -2.119 1 94.56 82 ALA B O 1
ATOM 2604 N N . ARG B 1 83 ? 21.609 -18.016 -0.116 1 93.81 83 ARG B N 1
ATOM 2605 C CA . ARG B 1 83 ? 21.969 -19.406 -0.359 1 93.81 83 ARG B CA 1
ATOM 2606 C C . ARG B 1 83 ? 21.406 -20.312 0.734 1 93.81 83 ARG B C 1
ATOM 2608 O O . ARG B 1 83 ? 21.438 -19.953 1.916 1 93.81 83 ARG B O 1
ATOM 2615 N N . GLY B 1 84 ? 20.844 -21.344 0.326 1 88.25 84 GLY B N 1
ATOM 2616 C CA . GLY B 1 84 ? 20.266 -22.297 1.265 1 88.25 84 GLY B CA 1
ATOM 2617 C C . GLY B 1 84 ? 19.406 -23.344 0.594 1 88.25 84 GLY B C 1
ATOM 2618 O O . GLY B 1 84 ? 19.453 -23.5 -0.628 1 88.25 84 GLY B O 1
ATOM 2619 N N . PRO B 1 85 ? 18.766 -24.156 1.408 1 81.75 85 PRO B N 1
ATOM 2620 C CA . PRO B 1 85 ? 17.875 -25.172 0.835 1 81.75 85 PRO B CA 1
ATOM 2621 C C . PRO B 1 85 ? 16.75 -24.547 0.01 1 81.75 85 PRO B C 1
ATOM 2623 O O . PRO B 1 85 ? 16.266 -23.453 0.326 1 81.75 85 PRO B O 1
ATOM 2626 N N . LEU B 1 86 ? 16.359 -25.219 -1.054 1 78 86 LEU B N 1
ATOM 2627 C CA . LEU B 1 86 ? 15.32 -24.75 -1.97 1 78 86 LEU B CA 1
ATOM 2628 C C . LEU B 1 86 ? 14.039 -24.422 -1.216 1 78 86 LEU B C 1
ATOM 2630 O O . LEU B 1 86 ? 13.383 -23.406 -1.501 1 78 86 LEU B O 1
ATOM 2634 N N . ALA B 1 87 ? 13.688 -25.266 -0.243 1 75.19 87 ALA B N 1
ATOM 2635 C CA . ALA B 1 87 ? 12.469 -25.047 0.534 1 75.19 87 ALA B CA 1
ATOM 2636 C C . ALA B 1 87 ? 12.5 -23.719 1.262 1 75.19 87 ALA B C 1
ATOM 2638 O O . ALA B 1 87 ? 11.508 -22.984 1.284 1 75.19 87 ALA B O 1
ATOM 2639 N N . SER B 1 88 ? 13.641 -23.422 1.836 1 80.25 88 SER B N 1
ATOM 2640 C CA . SER B 1 88 ? 13.812 -22.156 2.551 1 80.25 88 SER B CA 1
ATOM 2641 C C . SER B 1 88 ? 13.773 -20.969 1.596 1 80.25 88 SER B C 1
ATOM 2643 O O . SER B 1 88 ? 13.102 -19.969 1.865 1 80.25 88 SER B O 1
ATOM 2645 N N . LEU B 1 89 ? 14.453 -21.141 0.499 1 84.44 89 LEU B N 1
ATOM 2646 C CA . LEU B 1 89 ? 14.547 -20.047 -0.468 1 84.44 89 LEU B CA 1
ATOM 2647 C C . LEU B 1 89 ? 13.188 -19.766 -1.089 1 84.44 89 LEU B C 1
ATOM 2649 O O . LEU B 1 89 ? 12.805 -18.594 -1.24 1 84.44 89 LEU B O 1
ATOM 2653 N N . THR B 1 90 ? 12.406 -20.766 -1.381 1 78.88 90 THR B N 1
ATOM 2654 C CA . THR B 1 90 ? 11.109 -20.594 -2.027 1 78.88 90 THR B CA 1
ATOM 2655 C C . THR B 1 90 ? 10.086 -20.047 -1.04 1 78.88 90 THR B C 1
ATOM 2657 O O . THR B 1 90 ? 9.094 -19.422 -1.442 1 78.88 90 THR B O 1
ATOM 2660 N N . SER B 1 91 ? 10.359 -20.219 0.204 1 75.94 91 SER B N 1
ATOM 2661 C CA . SER B 1 91 ? 9.453 -19.703 1.23 1 75.94 91 SER B CA 1
ATOM 2662 C C . SER B 1 91 ? 9.695 -18.219 1.479 1 75.94 91 SER B C 1
ATOM 2664 O O . SER B 1 91 ? 8.789 -17.5 1.892 1 75.94 91 SER B O 1
ATOM 2666 N N . GLY B 1 92 ? 10.867 -17.766 1.154 1 80.44 92 GLY B N 1
ATOM 2667 C CA . GLY B 1 92 ? 11.219 -16.422 1.582 1 80.44 92 GLY B CA 1
ATOM 2668 C C . GLY B 1 92 ? 11.312 -15.438 0.435 1 80.44 92 GLY B C 1
ATOM 2669 O O . GLY B 1 92 ? 11.273 -14.227 0.649 1 80.44 92 GLY B O 1
ATOM 2670 N N . TRP B 1 93 ? 11.461 -15.922 -0.801 1 85 93 TRP B N 1
ATOM 2671 C CA . TRP B 1 93 ? 11.828 -15.016 -1.882 1 85 93 TRP B CA 1
ATOM 2672 C C . TRP B 1 93 ? 10.688 -14.062 -2.213 1 85 93 TRP B C 1
ATOM 2674 O O . TRP B 1 93 ? 10.914 -12.875 -2.467 1 85 93 TRP B O 1
ATOM 2684 N N . GLN B 1 94 ? 9.453 -14.547 -2.184 1 82.81 94 GLN B N 1
ATOM 2685 C CA . GLN B 1 94 ? 8.344 -13.695 -2.594 1 82.81 94 GLN B CA 1
ATOM 2686 C C . GLN B 1 94 ? 8.094 -12.586 -1.575 1 82.81 94 GLN B C 1
ATOM 2688 O O . GLN B 1 94 ? 7.969 -11.414 -1.943 1 82.81 94 GLN B O 1
ATOM 2693 N N . PRO B 1 95 ? 7.992 -12.945 -0.283 1 82.75 95 PRO B N 1
ATOM 2694 C CA . PRO B 1 95 ? 7.875 -11.867 0.7 1 82.75 95 PRO B CA 1
ATOM 2695 C C . PRO B 1 95 ? 9.031 -10.875 0.626 1 82.75 95 PRO B C 1
ATOM 2697 O O . PRO B 1 95 ? 8.828 -9.672 0.784 1 82.75 95 PRO B O 1
ATOM 2700 N N . ALA B 1 96 ? 10.219 -11.43 0.396 1 87.38 96 ALA B N 1
ATOM 2701 C CA . ALA B 1 96 ? 11.391 -10.562 0.281 1 87.38 96 ALA B CA 1
ATOM 2702 C C . ALA B 1 96 ? 11.273 -9.648 -0.936 1 87.38 96 ALA B C 1
ATOM 2704 O O . ALA B 1 96 ? 11.531 -8.445 -0.842 1 87.38 96 ALA B O 1
ATOM 2705 N N . GLN B 1 97 ? 10.883 -10.234 -1.973 1 90.44 97 GLN B N 1
ATOM 2706 C CA . GLN B 1 97 ? 10.734 -9.461 -3.203 1 90.44 97 GLN B CA 1
ATOM 2707 C C . GLN B 1 97 ? 9.68 -8.367 -3.045 1 90.44 97 GLN B C 1
ATOM 2709 O O . GLN B 1 97 ? 9.914 -7.219 -3.418 1 90.44 97 GLN B O 1
ATOM 2714 N N . SER B 1 98 ? 8.523 -8.727 -2.52 1 87.38 98 SER B N 1
ATOM 2715 C CA . SER B 1 98 ? 7.43 -7.773 -2.344 1 87.38 98 SER B CA 1
ATOM 2716 C C . SER B 1 98 ? 7.844 -6.629 -1.426 1 87.38 98 SER B C 1
ATOM 2718 O O . SER B 1 98 ? 7.496 -5.473 -1.672 1 87.38 98 SER B O 1
ATOM 2720 N N . LEU B 1 99 ? 8.555 -6.992 -0.46 1 88.31 99 LEU B N 1
ATOM 2721 C CA . LEU B 1 99 ? 9.031 -5.996 0.493 1 88.31 99 LEU B CA 1
ATOM 2722 C C . LEU B 1 99 ? 9.961 -4.992 -0.188 1 88.31 99 LEU B C 1
ATOM 2724 O O . LEU B 1 99 ? 9.789 -3.781 -0.029 1 88.31 99 LEU B O 1
ATOM 2728 N N . ILE B 1 100 ? 10.883 -5.48 -0.93 1 94 100 ILE B N 1
ATOM 2729 C CA . ILE B 1 100 ? 11.859 -4.617 -1.595 1 94 100 ILE B CA 1
ATOM 2730 C C . ILE B 1 100 ? 11.164 -3.803 -2.684 1 94 100 ILE B C 1
ATOM 2732 O O . ILE B 1 100 ? 11.414 -2.605 -2.83 1 94 100 ILE B O 1
ATOM 2736 N N . GLU B 1 101 ? 10.305 -4.445 -3.439 1 94.25 101 GLU B N 1
ATOM 2737 C CA . GLU B 1 101 ? 9.586 -3.758 -4.504 1 94.25 101 GLU B CA 1
ATOM 2738 C C . GLU B 1 101 ? 8.82 -2.555 -3.963 1 94.25 101 GLU B C 1
ATOM 2740 O O . GLU B 1 101 ? 8.914 -1.454 -4.512 1 94.25 101 GLU B O 1
ATOM 2745 N N . TRP B 1 102 ? 8.109 -2.76 -2.916 1 91.38 102 TRP B N 1
ATOM 2746 C CA . TRP B 1 102 ? 7.277 -1.692 -2.375 1 91.38 102 TRP B CA 1
ATOM 2747 C C . TRP B 1 102 ? 8.133 -0.62 -1.707 1 91.38 102 TRP B C 1
ATOM 2749 O O . TRP B 1 102 ? 8.008 0.566 -2.021 1 91.38 102 TRP B O 1
ATOM 2759 N N . ALA B 1 103 ? 9.016 -1.053 -0.81 1 92.69 103 ALA B N 1
ATOM 2760 C CA . ALA B 1 103 ? 9.836 -0.108 -0.061 1 92.69 103 ALA B CA 1
ATOM 2761 C C . ALA B 1 103 ? 10.734 0.697 -0.996 1 92.69 103 ALA B C 1
ATOM 2763 O O . ALA B 1 103 ? 10.875 1.912 -0.841 1 92.69 103 ALA B O 1
ATOM 2764 N N . SER B 1 104 ? 11.359 0.035 -1.929 1 97.12 104 SER B N 1
ATOM 2765 C CA . SER B 1 104 ? 12.242 0.73 -2.861 1 97.12 104 SER B CA 1
ATOM 2766 C C . SER B 1 104 ? 11.445 1.641 -3.795 1 97.12 104 SER B C 1
ATOM 2768 O O . SER B 1 104 ? 11.945 2.682 -4.227 1 97.12 104 SER B O 1
ATOM 2770 N N . GLY B 1 105 ? 10.219 1.191 -4.105 1 95.94 105 GLY B N 1
ATOM 2771 C CA . GLY B 1 105 ? 9.352 2.09 -4.852 1 95.94 105 GLY B CA 1
ATOM 2772 C C . GLY B 1 105 ? 9.102 3.406 -4.137 1 95.94 105 GLY B C 1
ATOM 2773 O O . GLY B 1 105 ? 9.242 4.477 -4.73 1 95.94 105 GLY B O 1
ATOM 2774 N N . VAL B 1 106 ? 8.773 3.311 -2.92 1 93.88 106 VAL B N 1
ATOM 2775 C CA . VAL B 1 106 ? 8.523 4.488 -2.094 1 93.88 106 VAL B CA 1
ATOM 2776 C C . VAL B 1 106 ? 9.805 5.312 -1.967 1 93.88 106 VAL B C 1
ATOM 2778 O O . VAL B 1 106 ? 9.773 6.535 -2.115 1 93.88 106 VAL B O 1
ATOM 2781 N N . ALA B 1 107 ? 10.891 4.652 -1.688 1 96.56 107 ALA B N 1
ATOM 2782 C CA . ALA B 1 107 ? 12.172 5.34 -1.535 1 96.56 107 ALA B CA 1
ATOM 2783 C C . ALA B 1 107 ? 12.547 6.082 -2.814 1 96.56 107 ALA B C 1
ATOM 2785 O O . ALA B 1 107 ? 12.984 7.234 -2.764 1 96.56 107 ALA B O 1
ATOM 2786 N N . THR B 1 108 ? 12.383 5.41 -3.934 1 97.75 108 THR B N 1
ATOM 2787 C CA . THR B 1 108 ? 12.727 6.012 -5.215 1 97.75 108 THR B CA 1
ATOM 2788 C C . THR B 1 108 ? 11.859 7.238 -5.492 1 97.75 108 THR B C 1
ATOM 2790 O O . THR B 1 108 ? 12.375 8.297 -5.852 1 97.75 108 THR B O 1
ATOM 2793 N N . ALA B 1 109 ? 10.586 7.098 -5.312 1 95.5 109 ALA B N 1
ATOM 2794 C CA . ALA B 1 109 ? 9.664 8.211 -5.539 1 95.5 109 ALA B CA 1
ATOM 2795 C C . ALA B 1 109 ? 9.984 9.383 -4.621 1 95.5 109 ALA B C 1
ATOM 2797 O O . ALA B 1 109 ? 9.945 10.539 -5.047 1 95.5 109 ALA B O 1
ATOM 2798 N N . THR B 1 110 ? 10.25 9.07 -3.396 1 95.62 110 THR B N 1
ATOM 2799 C CA . THR B 1 110 ? 10.602 10.109 -2.434 1 95.62 110 THR B CA 1
ATOM 2800 C C . THR B 1 110 ? 11.906 10.797 -2.83 1 95.62 110 THR B C 1
ATOM 2802 O O . THR B 1 110 ? 12 12.023 -2.781 1 95.62 110 THR B O 1
ATOM 2805 N N . ALA B 1 111 ? 12.875 10.008 -3.221 1 97.5 111 ALA B N 1
ATOM 2806 C CA . ALA B 1 111 ? 14.148 10.562 -3.656 1 97.5 111 ALA B CA 1
ATOM 2807 C C . ALA B 1 111 ? 13.969 11.5 -4.844 1 97.5 111 ALA B C 1
ATOM 2809 O O . ALA B 1 111 ? 14.578 12.57 -4.906 1 97.5 111 ALA B O 1
ATOM 2810 N N . ASP B 1 112 ? 13.133 11.078 -5.762 1 96.81 112 ASP B N 1
ATOM 2811 C CA . ASP B 1 112 ? 12.844 11.914 -6.926 1 96.81 112 ASP B CA 1
ATOM 2812 C C . ASP B 1 112 ? 12.18 13.227 -6.512 1 96.81 112 ASP B C 1
ATOM 2814 O O . ASP B 1 112 ? 12.516 14.289 -7.039 1 96.81 112 ASP B O 1
ATOM 2818 N N . PHE B 1 113 ? 11.266 13.094 -5.629 1 96.62 113 PHE B N 1
ATOM 2819 C CA . PHE B 1 113 ? 10.586 14.281 -5.113 1 96.62 113 PHE B CA 1
ATOM 2820 C C . PHE B 1 113 ? 11.57 15.219 -4.434 1 96.62 113 PHE B C 1
ATOM 2822 O O . PHE B 1 113 ? 11.57 16.422 -4.695 1 96.62 113 PHE B O 1
ATOM 2829 N N . VAL B 1 114 ? 12.406 14.727 -3.555 1 96.81 114 VAL B N 1
ATOM 2830 C CA . VAL B 1 114 ? 13.414 15.492 -2.826 1 96.81 114 VAL B CA 1
ATOM 2831 C C . VAL B 1 114 ? 14.367 16.172 -3.812 1 96.81 114 VAL B C 1
ATOM 2833 O O . VAL B 1 114 ? 14.672 17.359 -3.676 1 96.81 114 VAL B O 1
ATOM 2836 N N . ALA B 1 115 ? 14.789 15.391 -4.777 1 97.56 115 ALA B N 1
ATOM 2837 C CA . ALA B 1 115 ? 15.703 15.93 -5.777 1 97.56 115 ALA B CA 1
ATOM 2838 C C . ALA B 1 115 ? 15.07 17.094 -6.535 1 97.56 115 ALA B C 1
ATOM 2840 O O . ALA B 1 115 ? 15.703 18.125 -6.734 1 97.56 115 ALA B O 1
ATOM 2841 N N . ALA B 1 116 ? 13.844 16.906 -6.926 1 97.38 116 ALA B N 1
ATOM 2842 C CA . ALA B 1 116 ? 13.125 17.953 -7.656 1 97.38 116 ALA B CA 1
ATOM 2843 C C . ALA B 1 116 ? 12.969 19.203 -6.801 1 97.38 116 ALA B C 1
ATOM 2845 O O . ALA B 1 116 ? 13.148 20.328 -7.285 1 97.38 116 ALA B O 1
ATOM 2846 N N . ALA B 1 117 ? 12.633 19.016 -5.574 1 97.62 117 ALA B N 1
ATOM 2847 C CA . ALA B 1 117 ? 12.445 20.141 -4.652 1 97.62 117 ALA B CA 1
ATOM 2848 C C . ALA B 1 117 ? 13.758 20.875 -4.406 1 97.62 117 ALA B C 1
ATOM 2850 O O . ALA B 1 117 ? 13.82 22.094 -4.492 1 97.62 117 ALA B O 1
ATOM 2851 N N . ARG B 1 118 ? 14.82 20.156 -4.168 1 97.44 118 ARG B N 1
ATOM 2852 C CA . ARG B 1 118 ? 16.109 20.734 -3.773 1 97.44 118 ARG B CA 1
ATOM 2853 C C . ARG B 1 118 ? 16.812 21.359 -4.973 1 97.44 118 ARG B C 1
ATOM 2855 O O . ARG B 1 118 ? 17.656 22.234 -4.812 1 97.44 118 ARG B O 1
ATOM 2862 N N . ALA B 1 119 ? 16.5 20.844 -6.113 1 97.81 119 ALA B N 1
ATOM 2863 C CA . ALA B 1 119 ? 17.031 21.484 -7.312 1 97.81 119 ALA B CA 1
ATOM 2864 C C . ALA B 1 119 ? 16.578 22.953 -7.395 1 97.81 119 ALA B C 1
ATOM 2866 O O . ALA B 1 119 ? 17.328 23.812 -7.879 1 97.81 119 ALA B O 1
ATOM 2867 N N . ALA B 1 120 ? 15.445 23.219 -6.965 1 97.44 120 ALA B N 1
ATOM 2868 C CA . ALA B 1 120 ? 14.891 24.562 -6.996 1 97.44 120 ALA B CA 1
ATOM 2869 C C . ALA B 1 120 ? 15.266 25.328 -5.73 1 97.44 120 ALA B C 1
ATOM 2871 O O . ALA B 1 120 ? 15.453 26.547 -5.777 1 97.44 120 ALA B O 1
ATOM 2872 N N . ASN B 1 121 ? 15.305 24.672 -4.629 1 97.81 121 ASN B N 1
ATOM 2873 C CA . ASN B 1 121 ? 15.633 25.234 -3.324 1 97.81 121 ASN B CA 1
ATOM 2874 C C . ASN B 1 121 ? 16.453 24.25 -2.479 1 97.81 121 ASN B C 1
ATOM 2876 O O . ASN B 1 121 ? 15.883 23.422 -1.764 1 97.81 121 ASN B O 1
ATOM 2880 N N . PRO B 1 122 ? 17.734 24.359 -2.482 1 96.44 122 PRO B N 1
ATOM 2881 C CA . PRO B 1 122 ? 18.625 23.406 -1.811 1 96.44 122 PRO B CA 1
ATOM 2882 C C . PRO B 1 122 ? 18.359 23.312 -0.309 1 96.44 122 PRO B C 1
ATOM 2884 O O . PRO B 1 122 ? 18.703 22.312 0.322 1 96.44 122 PRO B O 1
ATOM 2887 N N . GLY B 1 123 ? 17.75 24.297 0.253 1 94.75 123 GLY B N 1
ATOM 2888 C CA . GLY B 1 123 ? 17.547 24.328 1.691 1 94.75 123 GLY B CA 1
ATOM 2889 C C . GLY B 1 123 ? 16.188 23.781 2.111 1 94.75 123 GLY B C 1
ATOM 2890 O O . GLY B 1 123 ? 15.914 23.656 3.305 1 94.75 123 GLY B O 1
ATOM 2891 N N . ILE B 1 124 ? 15.359 23.391 1.167 1 95.75 124 ILE B N 1
ATOM 2892 C CA . ILE B 1 124 ? 14.016 22.922 1.478 1 95.75 124 ILE B CA 1
ATOM 2893 C C . ILE B 1 124 ? 14.086 21.578 2.186 1 95.75 124 ILE B C 1
ATOM 2895 O O . ILE B 1 124 ? 14.891 20.719 1.824 1 95.75 124 ILE B O 1
ATOM 2899 N N . VAL B 1 125 ? 13.258 21.422 3.178 1 94.38 125 VAL B N 1
ATOM 2900 C CA . VAL B 1 125 ? 13.141 20.156 3.881 1 94.38 125 VAL B CA 1
ATOM 2901 C C . VAL B 1 125 ? 11.906 19.406 3.393 1 94.38 125 VAL B C 1
ATOM 2903 O O . VAL B 1 125 ? 10.836 20 3.221 1 94.38 125 VAL B O 1
ATOM 2906 N N . VAL B 1 126 ? 12.094 18.141 3.066 1 94.19 126 VAL B N 1
ATOM 2907 C CA . VAL B 1 126 ? 10.969 17.281 2.723 1 94.19 126 VAL B CA 1
ATOM 2908 C C . VAL B 1 126 ? 10.68 16.328 3.875 1 94.19 126 VAL B C 1
ATOM 2910 O O . VAL B 1 126 ? 11.562 15.594 4.328 1 94.19 126 VAL B O 1
ATOM 2913 N N . ALA B 1 127 ? 9.438 16.375 4.281 1 89.81 127 ALA B N 1
ATOM 2914 C CA . ALA B 1 127 ? 9.047 15.578 5.441 1 89.81 127 ALA B CA 1
ATOM 2915 C C . ALA B 1 127 ? 8.156 14.414 5.031 1 89.81 127 ALA B C 1
ATOM 2917 O O . ALA B 1 127 ? 7.488 14.469 3.996 1 89.81 127 ALA B O 1
ATOM 2918 N N . CYS B 1 128 ? 8.172 13.344 5.934 1 83.38 128 CYS B N 1
ATOM 2919 C CA . CYS B 1 128 ? 7.363 12.148 5.711 1 83.38 128 CYS B CA 1
ATOM 2920 C C . CYS B 1 128 ? 5.879 12.461 5.844 1 83.38 128 CYS B C 1
ATOM 2922 O O . CYS B 1 128 ? 5.496 13.383 6.57 1 83.38 128 CYS B O 1
ATOM 2924 N N . PRO B 1 129 ? 5.109 11.656 5.113 1 73.88 129 PRO B N 1
ATOM 2925 C CA . PRO B 1 129 ? 3.662 11.875 5.16 1 73.88 129 PRO B CA 1
ATOM 2926 C C . PRO B 1 129 ? 3.047 11.461 6.496 1 73.88 129 PRO B C 1
ATOM 2928 O O . PRO B 1 129 ? 3.656 10.703 7.254 1 73.88 129 PRO B O 1
ATOM 2931 N N . ARG B 1 130 ? 1.896 11.984 6.637 1 68.44 130 ARG B N 1
ATOM 2932 C CA . ARG B 1 130 ? 1.119 11.594 7.809 1 68.44 130 ARG B CA 1
ATOM 2933 C C . ARG B 1 130 ? 0.343 10.305 7.547 1 68.44 130 ARG B C 1
ATOM 2935 O O . ARG B 1 130 ? 0.094 9.523 8.469 1 68.44 130 ARG B O 1
ATOM 2942 N N . LYS B 1 131 ? 0.032 10.172 6.32 1 75 131 LYS B N 1
ATOM 2943 C CA . LYS B 1 131 ? -0.773 9.016 5.945 1 75 131 LYS B CA 1
ATOM 2944 C C . LYS B 1 131 ? 0.094 7.914 5.34 1 75 131 LYS B C 1
ATOM 2946 O O . LYS B 1 131 ? 1.093 8.195 4.676 1 75 131 LYS B O 1
ATOM 2951 N N . ALA B 1 132 ? -0.232 6.734 5.641 1 75.56 132 ALA B N 1
ATOM 2952 C CA . ALA B 1 132 ? 0.408 5.562 5.043 1 75.56 132 ALA B CA 1
ATOM 2953 C C . ALA B 1 132 ? -0.609 4.461 4.773 1 75.56 132 ALA B C 1
ATOM 2955 O O . ALA B 1 132 ? -1.723 4.492 5.301 1 75.56 132 ALA B O 1
ATOM 2956 N N . ILE B 1 133 ? -0.206 3.586 3.951 1 80.62 133 ILE B N 1
ATOM 2957 C CA . ILE B 1 133 ? -1.031 2.402 3.738 1 80.62 133 ILE B CA 1
ATOM 2958 C C . ILE B 1 133 ? -1.196 1.646 5.055 1 80.62 133 ILE B C 1
ATOM 2960 O O . ILE B 1 133 ? -0.231 1.469 5.801 1 80.62 133 ILE B O 1
ATOM 2964 N N . PRO B 1 134 ? -2.488 1.303 5.289 1 77.12 134 PRO B N 1
ATOM 2965 C CA . PRO B 1 134 ? -2.727 0.617 6.562 1 77.12 134 PRO B CA 1
ATOM 2966 C C . PRO B 1 134 ? -1.815 -0.592 6.758 1 77.12 134 PRO B C 1
ATOM 2968 O O . PRO B 1 134 ? -1.724 -1.451 5.879 1 77.12 134 PRO B O 1
ATOM 2971 N N . GLY B 1 135 ? -1.107 -0.573 7.883 1 73.38 135 GLY B N 1
ATOM 2972 C CA . GLY B 1 135 ? -0.248 -1.699 8.211 1 73.38 135 GLY B CA 1
ATOM 2973 C C . GLY B 1 135 ? 1.177 -1.526 7.723 1 73.38 135 GLY B C 1
ATOM 2974 O O . GLY B 1 135 ? 2.072 -2.27 8.125 1 73.38 135 GLY B O 1
ATOM 2975 N N . ALA B 1 136 ? 1.416 -0.516 6.934 1 78.44 136 ALA B N 1
ATOM 2976 C CA . ALA B 1 136 ? 2.721 -0.395 6.289 1 78.44 136 ALA B CA 1
ATOM 2977 C C . ALA B 1 136 ? 3.469 0.838 6.789 1 78.44 136 ALA B C 1
ATOM 2979 O O . ALA B 1 136 ? 4.527 1.186 6.262 1 78.44 136 ALA B O 1
ATOM 2980 N N . ARG B 1 137 ? 3.006 1.485 7.82 1 78.44 137 ARG B N 1
ATOM 2981 C CA . ARG B 1 137 ? 3.541 2.781 8.234 1 78.44 137 ARG B CA 1
ATOM 2982 C C . ARG B 1 137 ? 5.023 2.68 8.57 1 78.44 137 ARG B C 1
ATOM 2984 O O . ARG B 1 137 ? 5.828 3.486 8.102 1 78.44 137 ARG B O 1
ATOM 2991 N N . PRO B 1 138 ? 5.414 1.682 9.406 1 76.44 138 PRO B N 1
ATOM 2992 C CA . PRO B 1 138 ? 6.84 1.635 9.742 1 76.44 138 PRO B CA 1
ATOM 2993 C C . PRO B 1 138 ? 7.73 1.486 8.508 1 76.44 138 PRO B C 1
ATOM 2995 O O . PRO B 1 138 ? 8.773 2.145 8.406 1 76.44 138 PRO B O 1
ATOM 2998 N N . LEU B 1 139 ? 7.371 0.646 7.605 1 82.44 139 LEU B N 1
ATOM 2999 C CA . LEU B 1 139 ? 8.148 0.456 6.387 1 82.44 139 LEU B CA 1
ATOM 3000 C C . LEU B 1 139 ? 8.07 1.692 5.496 1 82.44 139 LEU B C 1
ATOM 3002 O O . LEU B 1 139 ? 9.055 2.045 4.832 1 82.44 139 LEU B O 1
ATOM 3006 N N . ALA B 1 140 ? 6.906 2.324 5.496 1 85.19 140 ALA B N 1
ATOM 3007 C CA . ALA B 1 140 ? 6.723 3.543 4.711 1 85.19 140 ALA B CA 1
ATOM 3008 C C . ALA B 1 140 ? 7.641 4.656 5.207 1 85.19 140 ALA B C 1
ATOM 3010 O O . ALA B 1 140 ? 8.242 5.375 4.406 1 85.19 140 ALA B O 1
ATOM 3011 N N . LEU B 1 141 ? 7.711 4.789 6.516 1 83.12 141 LEU B N 1
ATOM 3012 C CA . LEU B 1 141 ? 8.578 5.809 7.094 1 83.12 141 LEU B CA 1
ATOM 3013 C C . LEU B 1 141 ? 10.039 5.523 6.777 1 83.12 141 LEU B C 1
ATOM 3015 O O . LEU B 1 141 ? 10.781 6.426 6.379 1 83.12 141 LEU B O 1
ATOM 3019 N N . LYS B 1 142 ? 10.438 4.273 6.934 1 85.38 142 LYS B N 1
ATOM 3020 C CA . LYS B 1 142 ? 11.805 3.887 6.594 1 85.38 142 LYS B CA 1
ATOM 3021 C C . LYS B 1 142 ? 12.109 4.18 5.129 1 85.38 142 LYS B C 1
ATOM 3023 O O . LYS B 1 142 ? 13.172 4.707 4.801 1 85.38 142 LYS B O 1
ATOM 3028 N N . ALA B 1 143 ? 11.195 3.816 4.301 1 92.19 143 ALA B N 1
ATOM 3029 C CA . ALA B 1 143 ? 11.383 4.012 2.863 1 92.19 143 ALA B CA 1
ATOM 3030 C C . ALA B 1 143 ? 11.484 5.496 2.521 1 92.19 143 ALA B C 1
ATOM 3032 O O . ALA B 1 143 ? 12.352 5.902 1.739 1 92.19 143 ALA B O 1
ATOM 3033 N N . ALA B 1 144 ? 10.602 6.297 3.086 1 91.19 144 ALA B N 1
ATOM 3034 C CA . ALA B 1 144 ? 10.625 7.734 2.838 1 91.19 144 ALA B CA 1
ATOM 3035 C C . ALA B 1 144 ? 11.945 8.352 3.299 1 91.19 144 ALA B C 1
ATOM 3037 O O . ALA B 1 144 ? 12.539 9.172 2.594 1 91.19 144 ALA B O 1
ATOM 3038 N N . VAL B 1 145 ? 12.391 7.953 4.496 1 91.69 145 VAL B N 1
ATOM 3039 C CA . VAL B 1 145 ? 13.648 8.453 5.035 1 91.69 145 VAL B CA 1
ATOM 3040 C C . VAL B 1 145 ? 14.805 8.008 4.145 1 91.69 145 VAL B C 1
ATOM 3042 O O . VAL B 1 145 ? 15.727 8.781 3.877 1 91.69 145 VAL B O 1
ATOM 3045 N N . SER B 1 146 ? 14.703 6.816 3.668 1 94.06 146 SER B N 1
ATOM 3046 C CA . SER B 1 146 ? 15.711 6.301 2.752 1 94.06 146 SER B CA 1
ATOM 3047 C C . SER B 1 146 ? 15.766 7.121 1.468 1 94.06 146 SER B C 1
ATOM 3049 O O . SER B 1 146 ? 16.797 7.172 0.801 1 94.06 146 SER B O 1
ATOM 3051 N N . GLY B 1 147 ? 14.68 7.738 1.113 1 96.19 147 GLY B N 1
ATOM 3052 C CA . GLY B 1 147 ? 14.617 8.594 -0.063 1 96.19 147 GLY B CA 1
ATOM 3053 C C . GLY B 1 147 ? 15.023 10.023 0.219 1 96.19 147 GLY B C 1
ATOM 3054 O O . GLY B 1 147 ? 15 10.867 -0.68 1 96.19 147 GLY B O 1
ATOM 3055 N N . GLY B 1 148 ? 15.328 10.336 1.486 1 94.62 148 GLY B N 1
ATOM 3056 C CA . GLY B 1 148 ? 15.844 11.656 1.811 1 94.62 148 GLY B CA 1
ATOM 3057 C C . GLY B 1 148 ? 14.867 12.5 2.604 1 94.62 148 GLY B C 1
ATOM 3058 O O . GLY B 1 148 ? 15.18 13.633 2.977 1 94.62 148 GLY B O 1
ATOM 3059 N N . ALA B 1 149 ? 13.68 11.992 2.842 1 92.75 149 ALA B N 1
ATOM 3060 C CA . ALA B 1 149 ? 12.727 12.719 3.674 1 92.75 149 ALA B CA 1
ATOM 3061 C C . ALA B 1 149 ? 13.094 12.609 5.152 1 92.75 149 ALA B C 1
ATOM 3063 O O . ALA B 1 149 ? 13.883 11.75 5.539 1 92.75 149 ALA B O 1
ATOM 3064 N N . VAL B 1 150 ? 12.523 13.539 5.855 1 88.44 150 VAL B N 1
ATOM 3065 C CA . VAL B 1 150 ? 12.789 13.516 7.289 1 88.44 150 VAL B CA 1
ATOM 3066 C C . VAL B 1 150 ? 11.484 13.281 8.055 1 88.44 150 VAL B C 1
ATOM 3068 O O . VAL B 1 150 ? 10.406 13.625 7.574 1 88.44 150 VAL B O 1
ATOM 3071 N N . VAL B 1 151 ? 11.68 12.555 9.125 1 75.81 151 VAL B N 1
ATOM 3072 C CA . VAL B 1 151 ? 10.516 12.352 9.977 1 75.81 151 VAL B CA 1
ATOM 3073 C C . VAL B 1 151 ? 10.195 13.641 10.734 1 75.81 151 VAL B C 1
ATOM 3075 O O . VAL B 1 151 ? 11.07 14.211 11.391 1 75.81 151 VAL B O 1
ATOM 3078 N N . GLN B 1 152 ? 9.422 14.562 10.062 1 60.84 152 GLN B N 1
ATOM 3079 C CA . GLN B 1 152 ? 9.133 15.867 10.648 1 60.84 152 GLN B CA 1
ATOM 3080 C C . GLN B 1 152 ? 9 15.773 12.164 1 60.84 152 GLN B C 1
ATOM 3082 O O . GLN B 1 152 ? 9.57 16.594 12.891 1 60.84 152 GLN B O 1
ATOM 3087 N N . LEU B 1 153 ? 7.816 15.242 12.508 1 51.53 153 LEU B N 1
ATOM 3088 C CA . LEU B 1 153 ? 7.406 15.375 13.898 1 51.53 153 LEU B CA 1
ATOM 3089 C C . LEU B 1 153 ? 8.359 14.617 14.82 1 51.53 153 LEU B C 1
ATOM 3091 O O . LEU B 1 153 ? 8.039 14.352 15.977 1 51.53 153 LEU B O 1
ATOM 3095 N N . GLY B 1 154 ? 9.312 14.102 14.336 1 44.16 154 GLY B N 1
ATOM 3096 C CA . GLY B 1 154 ? 10.266 13.445 15.219 1 44.16 154 GLY B CA 1
ATOM 3097 C C . GLY B 1 154 ? 10.883 14.391 16.234 1 44.16 154 GLY B C 1
ATOM 3098 O O . GLY B 1 154 ? 11.883 14.062 16.875 1 44.16 154 GLY B O 1
ATOM 3099 N N . ALA B 1 155 ? 10.594 15.633 16.172 1 45.84 155 ALA B N 1
ATOM 3100 C CA . ALA B 1 155 ? 11.18 16.453 17.219 1 45.84 155 ALA B CA 1
ATOM 3101 C C . ALA B 1 155 ? 10.656 16.047 18.594 1 45.84 155 ALA B C 1
ATOM 3103 O O . ALA B 1 155 ? 9.477 15.711 18.734 1 45.84 155 ALA B O 1
ATOM 3104 N N . SER B 1 156 ? 11.375 15.273 19.297 1 47.34 156 SER B N 1
ATOM 3105 C CA . SER B 1 156 ? 11.141 15.148 20.719 1 47.34 156 SER B CA 1
ATOM 3106 C C . SER B 1 156 ? 11.406 16.469 21.453 1 47.34 156 SER B C 1
ATOM 3108 O O . SER B 1 156 ? 12.523 17 21.391 1 47.34 156 SER B O 1
ATOM 3110 N N . PRO B 1 157 ? 10.25 16.984 21.906 1 54.72 157 PRO B N 1
ATOM 3111 C CA . PRO B 1 157 ? 8.938 16.344 21.922 1 54.72 157 PRO B CA 1
ATOM 3112 C C . PRO B 1 157 ? 8.102 16.656 20.688 1 54.72 157 PRO B C 1
ATOM 3114 O O . PRO B 1 157 ? 8.281 17.719 20.078 1 54.72 157 PRO B O 1
ATOM 3117 N N . THR B 1 158 ? 7.277 15.844 20.156 1 63.88 158 THR B N 1
ATOM 3118 C CA . THR B 1 158 ? 6.34 16.031 19.062 1 63.88 158 THR B CA 1
ATOM 3119 C C . THR B 1 158 ? 5.438 17.234 19.328 1 63.88 158 THR B C 1
ATOM 3121 O O . THR B 1 158 ? 4.887 17.375 20.422 1 63.88 158 THR B O 1
ATOM 3124 N N . PRO B 1 159 ? 5.465 18.234 18.453 1 73.19 159 PRO B N 1
ATOM 3125 C CA . PRO B 1 159 ? 4.594 19.391 18.656 1 73.19 159 PRO B CA 1
ATOM 3126 C C . PRO B 1 159 ? 3.117 19.016 18.75 1 73.19 159 PRO B C 1
ATOM 3128 O O . PRO B 1 159 ? 2.715 17.953 18.25 1 73.19 159 PRO B O 1
ATOM 3131 N N . THR B 1 160 ? 2.496 19.891 19.516 1 76.06 160 THR B N 1
ATOM 3132 C CA . THR B 1 160 ? 1.041 19.797 19.484 1 76.06 160 THR B CA 1
ATOM 3133 C C . THR B 1 160 ? 0.488 20.312 18.172 1 76.06 160 THR B C 1
ATOM 3135 O O . THR B 1 160 ? 0.854 21.406 17.719 1 76.06 160 THR B O 1
ATOM 3138 N N . LEU B 1 161 ? -0.322 19.484 17.531 1 78.94 161 LEU B N 1
ATOM 3139 C CA . LEU B 1 161 ? -0.861 19.875 16.234 1 78.94 161 LEU B CA 1
ATOM 3140 C C . LEU B 1 161 ? -2.355 20.156 16.328 1 78.94 161 LEU B C 1
ATOM 3142 O O . LEU B 1 161 ? -3.131 19.297 16.766 1 78.94 161 LEU B O 1
ATOM 3146 N N . ILE B 1 162 ? -2.676 21.375 16.062 1 79.44 162 ILE B N 1
ATOM 3147 C CA . ILE B 1 162 ? -4.074 21.766 15.93 1 79.44 162 ILE B CA 1
ATOM 3148 C C . ILE B 1 162 ? -4.52 21.625 14.477 1 79.44 162 ILE B C 1
ATOM 3150 O O . ILE B 1 162 ? -4.004 22.312 13.594 1 79.44 162 ILE B O 1
ATOM 3154 N N . LEU B 1 163 ? -5.457 20.703 14.328 1 79.38 163 LEU B N 1
ATOM 3155 C CA . LEU B 1 163 ? -5.938 20.453 12.977 1 79.38 163 LEU B CA 1
ATOM 3156 C C . LEU B 1 163 ? -6.938 21.516 12.539 1 79.38 163 LEU B C 1
ATOM 3158 O O . LEU B 1 163 ? -7.566 22.172 13.383 1 79.38 163 LEU B O 1
ATOM 3162 N N . ALA B 1 164 ? -7.012 21.578 11.234 1 77.88 164 ALA B N 1
ATOM 3163 C CA . ALA B 1 164 ? -7.938 22.547 10.672 1 77.88 164 ALA B CA 1
ATOM 3164 C C . ALA B 1 164 ? -9.375 22.266 11.102 1 77.88 164 ALA B C 1
ATOM 3166 O O . ALA B 1 164 ? -10.172 23.188 11.273 1 77.88 164 ALA B O 1
ATOM 3167 N N . GLU B 1 165 ? -9.617 21.047 11.383 1 75.5 165 GLU B N 1
ATOM 3168 C CA . GLU B 1 165 ? -10.969 20.625 11.75 1 75.5 165 GLU B CA 1
ATOM 3169 C C . GLU B 1 165 ? -11.344 21.109 13.148 1 75.5 165 GLU B C 1
ATOM 3171 O O . GLU B 1 165 ? -12.523 21.172 13.484 1 75.5 165 GLU B O 1
ATOM 3176 N N . HIS B 1 166 ? -10.383 21.406 13.906 1 73 166 HIS B N 1
ATOM 3177 C CA . HIS B 1 166 ? -10.633 21.875 15.273 1 73 166 HIS B CA 1
ATOM 3178 C C . HIS B 1 166 ? -11.25 23.266 15.273 1 73 166 HIS B C 1
ATOM 3180 O O . HIS B 1 166 ? -11.852 23.672 16.266 1 73 166 HIS B O 1
ATOM 3186 N N . PHE B 1 167 ? -11.094 23.938 14.25 1 71.06 167 PHE B N 1
ATOM 3187 C CA . PHE B 1 167 ? -11.648 25.281 14.242 1 71.06 167 PHE B CA 1
ATOM 3188 C C . PHE B 1 167 ? -12.469 25.516 12.977 1 71.06 167 PHE B C 1
ATOM 3190 O O . PHE B 1 167 ? -12.703 26.672 12.586 1 71.06 167 PHE B O 1
ATOM 3197 N N . ALA B 1 168 ? -12.758 24.359 12.344 1 63.75 168 ALA B N 1
ATOM 3198 C CA . ALA B 1 168 ? -13.469 24.438 11.062 1 63.75 168 ALA B CA 1
ATOM 3199 C C . ALA B 1 168 ? -14.75 25.25 11.195 1 63.75 168 ALA B C 1
ATOM 3201 O O . ALA B 1 168 ? -15.219 25.844 10.219 1 63.75 168 ALA B O 1
ATOM 3202 N N . PHE B 1 169 ? -15.188 25.266 12.391 1 61.31 169 PHE B N 1
ATOM 3203 C CA . PHE B 1 169 ? -16.484 25.922 12.523 1 61.31 169 PHE B CA 1
ATOM 3204 C C . PHE B 1 169 ? -16.328 27.266 13.258 1 61.31 169 PHE B C 1
ATOM 3206 O O . PHE B 1 169 ? -17.328 27.891 13.625 1 61.31 169 PHE B O 1
ATOM 3213 N N . GLU B 1 170 ? -15.07 27.422 13.383 1 66.25 170 GLU B N 1
ATOM 3214 C CA . GLU B 1 170 ? -14.852 28.641 14.164 1 66.25 170 GLU B CA 1
ATOM 3215 C C . GLU B 1 170 ? -13.984 29.641 13.398 1 66.25 170 GLU B C 1
ATOM 3217 O O . GLU B 1 170 ? -13.344 29.281 12.414 1 66.25 170 GLU B O 1
ATOM 3222 N N . GLY B 1 171 ? -14.297 30.922 13.336 1 62.09 171 GLY B N 1
ATOM 3223 C CA . GLY B 1 171 ? -13.5 31.969 12.711 1 62.09 171 GLY B CA 1
ATOM 3224 C C . GLY B 1 171 ? -12.086 32.062 13.266 1 62.09 171 GLY B C 1
ATOM 3225 O O . GLY B 1 171 ? -11.672 31.203 14.062 1 62.09 171 GLY B O 1
ATOM 3226 N N . ALA B 1 172 ? -11.305 32.906 12.727 1 68.56 172 ALA B N 1
ATOM 3227 C CA . ALA B 1 172 ? -9.906 33.125 13.094 1 68.56 172 ALA B CA 1
ATOM 3228 C C . ALA B 1 172 ? -9.758 33.281 14.602 1 68.56 172 ALA B C 1
ATOM 3230 O O . ALA B 1 172 ? -8.719 32.938 15.172 1 68.56 172 ALA B O 1
ATOM 3231 N N . ALA B 1 173 ? -10.781 33.719 15.203 1 68.56 173 ALA B N 1
ATOM 3232 C CA . ALA B 1 173 ? -10.75 33.906 16.656 1 68.56 173 ALA B CA 1
ATOM 3233 C C . ALA B 1 173 ? -10.609 32.562 17.359 1 68.56 173 ALA B C 1
ATOM 3235 O O . ALA B 1 173 ? -9.938 32.469 18.391 1 68.56 173 ALA B O 1
ATOM 3236 N N . SER B 1 174 ? -11.133 31.578 16.734 1 72.88 174 SER B N 1
ATOM 3237 C CA . SER B 1 174 ? -11.086 30.25 17.344 1 72.88 174 SER B CA 1
ATOM 3238 C C . SER B 1 174 ? -9.68 29.672 17.297 1 72.88 174 SER B C 1
ATOM 3240 O O . SER B 1 174 ? -9.258 28.969 18.219 1 72.88 174 SER B O 1
ATOM 3242 N N . VAL B 1 175 ? -8.961 30.062 16.266 1 75.5 175 VAL B N 1
ATOM 3243 C CA . VAL B 1 175 ? -7.574 29.625 16.172 1 75.5 175 VAL B CA 1
ATOM 3244 C C . VAL B 1 175 ? -6.766 30.219 17.312 1 75.5 175 VAL B C 1
ATOM 3246 O O . VAL B 1 175 ? -5.996 29.516 17.969 1 75.5 175 VAL B O 1
ATOM 3249 N N . ARG B 1 176 ? -7.016 31.469 17.594 1 75.88 176 ARG B N 1
ATOM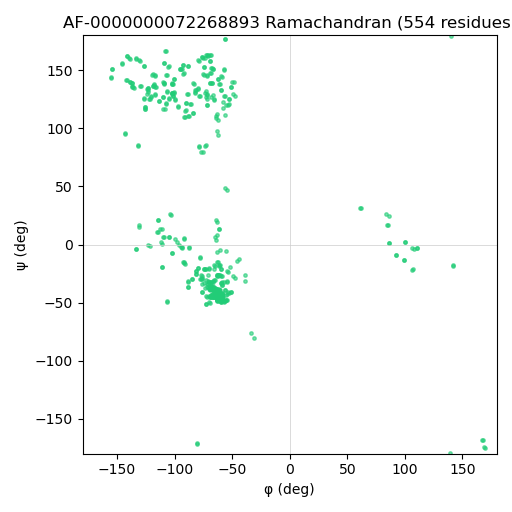 3250 C CA . ARG B 1 176 ? -6.305 32.156 18.672 1 75.88 176 ARG B CA 1
ATOM 3251 C C . ARG B 1 176 ? -6.562 31.5 20.016 1 75.88 176 ARG B C 1
ATOM 3253 O O . ARG B 1 176 ? -5.625 31.25 20.781 1 75.88 176 ARG B O 1
ATOM 3260 N N . ASP B 1 177 ? -7.801 31.219 20.188 1 76.06 177 ASP B N 1
ATOM 3261 C CA . ASP B 1 177 ? -8.203 30.625 21.453 1 76.06 177 ASP B CA 1
ATOM 3262 C C . ASP B 1 177 ? -7.559 29.266 21.656 1 76.06 177 ASP B C 1
ATOM 3264 O O . ASP B 1 177 ? -7.09 28.938 22.75 1 76.06 177 ASP B O 1
ATOM 3268 N N . ARG B 1 178 ? -7.477 28.562 20.594 1 76.12 178 ARG B N 1
ATOM 3269 C CA . ARG B 1 178 ? -6.945 27.219 20.688 1 76.12 178 ARG B CA 1
ATOM 3270 C C . ARG B 1 178 ? -5.438 27.219 20.922 1 76.12 178 ARG B C 1
ATOM 3272 O O . ARG B 1 178 ? -4.918 26.453 21.719 1 76.12 178 ARG B O 1
ATOM 3279 N N . VAL B 1 179 ? -4.785 28.031 20.203 1 79.94 179 VAL B N 1
ATOM 3280 C CA . VAL B 1 179 ? -3.342 28.141 20.375 1 79.94 179 VAL B CA 1
ATOM 3281 C C . VAL B 1 179 ? -3.027 28.578 21.812 1 79.94 179 VAL B C 1
ATOM 3283 O O . VAL B 1 179 ? -2.139 28.031 22.453 1 79.94 179 VAL B O 1
ATOM 3286 N N . ALA B 1 180 ? -3.771 29.531 22.281 1 79.81 180 ALA B N 1
ATOM 3287 C CA . ALA B 1 180 ? -3.582 30.031 23.641 1 79.81 180 ALA B CA 1
ATOM 3288 C C . ALA B 1 180 ? -3.812 28.922 24.656 1 79.81 180 ALA B C 1
ATOM 3290 O O . ALA B 1 180 ? -3.047 28.781 25.625 1 79.81 180 ALA B O 1
ATOM 3291 N N . GLN B 1 181 ? -4.789 28.219 24.422 1 77.31 181 GLN B N 1
ATOM 3292 C CA . GLN B 1 181 ? -5.129 27.125 25.312 1 77.31 181 GLN B CA 1
ATOM 3293 C C . GLN B 1 181 ? -4.016 26.078 25.359 1 77.31 181 GLN B C 1
ATOM 3295 O O . GLN B 1 181 ? -3.666 25.578 26.422 1 77.31 181 GLN B O 1
ATOM 3300 N N . MET B 1 182 ? -3.533 25.766 24.219 1 77.94 182 MET B N 1
ATOM 3301 C CA . MET B 1 182 ? -2.479 24.75 24.141 1 77.94 182 MET B CA 1
ATOM 3302 C C . MET B 1 182 ? -1.211 25.234 24.844 1 77.94 182 MET B C 1
ATOM 3304 O O . MET B 1 182 ? -0.527 24.469 25.516 1 77.94 182 MET B O 1
ATOM 3308 N N . ARG B 1 183 ? -0.961 26.438 24.703 1 79.56 183 ARG B N 1
ATOM 3309 C CA . ARG B 1 183 ? 0.218 27.016 25.344 1 79.56 183 ARG B CA 1
ATOM 3310 C C . ARG B 1 183 ? 0.076 27 26.859 1 79.56 183 ARG B C 1
ATOM 3312 O O . ARG B 1 183 ? 1.062 26.828 27.578 1 79.56 183 ARG B O 1
ATOM 3319 N N . GLN B 1 184 ? -1.133 27.125 27.25 1 78.12 184 GLN B N 1
ATOM 3320 C CA . GLN B 1 184 ? -1.396 27.109 28.688 1 78.12 184 GLN B CA 1
ATOM 3321 C C . GLN B 1 184 ? -1.319 25.688 29.25 1 78.12 184 GLN B C 1
ATOM 3323 O O . GLN B 1 184 ? -0.809 25.469 30.344 1 78.12 184 GLN B O 1
ATOM 3328 N N . THR B 1 185 ? -1.832 24.797 28.531 1 74.5 185 THR B N 1
ATOM 3329 C CA . THR B 1 185 ? -1.917 23.406 28.969 1 74.5 185 THR B CA 1
ATOM 3330 C C . THR B 1 185 ? -0.535 22.766 29 1 74.5 185 THR B C 1
ATOM 3332 O O . THR B 1 185 ? -0.224 21.984 29.891 1 74.5 185 THR B O 1
ATOM 3335 N N . ASP B 1 186 ? 0.274 23 27.969 1 75.12 186 ASP B N 1
ATOM 3336 C CA . ASP B 1 186 ? 1.617 22.438 27.875 1 75.12 186 ASP B CA 1
ATOM 3337 C C . ASP B 1 186 ? 2.641 23.516 27.5 1 75.12 186 ASP B C 1
ATOM 3339 O O . ASP B 1 186 ? 3.074 23.578 26.344 1 75.12 186 ASP B O 1
ATOM 3343 N N . PRO B 1 187 ? 3.025 24.141 28.703 1 76.38 187 PRO B N 1
ATOM 3344 C CA . PRO B 1 187 ? 3.996 25.203 28.438 1 76.38 187 PRO B CA 1
ATOM 3345 C C . PRO B 1 187 ? 5.332 24.672 27.922 1 76.38 187 PRO B C 1
ATOM 3347 O O . PRO B 1 187 ? 5.801 23.625 28.391 1 76.38 187 PRO B O 1
ATOM 3350 N N . GLY B 1 188 ? 5.824 25.203 26.812 1 75.44 188 GLY B N 1
ATOM 3351 C CA . GLY B 1 188 ? 7.133 24.812 26.312 1 75.44 188 GLY B CA 1
ATOM 3352 C C . GLY B 1 188 ? 7.059 23.922 25.094 1 75.44 188 GLY B C 1
ATOM 3353 O O . GLY B 1 188 ? 8.047 23.75 24.375 1 75.44 188 GLY B O 1
ATOM 3354 N N . ARG B 1 189 ? 5.891 23.297 24.969 1 79.44 189 ARG B N 1
ATOM 3355 C CA . ARG B 1 189 ? 5.746 22.453 23.797 1 79.44 189 ARG B CA 1
ATOM 3356 C C . ARG B 1 189 ? 5.426 23.281 22.562 1 79.44 189 ARG B C 1
ATOM 3358 O O . ARG B 1 189 ? 4.609 24.203 22.609 1 79.44 189 ARG B O 1
ATOM 3365 N N . ALA B 1 190 ? 6.129 22.953 21.5 1 83.31 190 ALA B N 1
ATOM 3366 C CA . ALA B 1 190 ? 5.867 23.656 20.25 1 83.31 190 ALA B CA 1
ATOM 3367 C C . ALA B 1 190 ? 4.438 23.406 19.781 1 83.31 190 ALA B C 1
ATOM 3369 O O . ALA B 1 190 ? 3.891 22.328 19.953 1 83.31 190 ALA B O 1
ATOM 3370 N N . VAL B 1 191 ? 3.881 24.484 19.219 1 84.25 191 VAL B N 1
ATOM 3371 C CA . VAL B 1 191 ? 2.506 24.406 18.734 1 84.25 191 VAL B CA 1
ATOM 3372 C C . VAL B 1 191 ? 2.484 24.531 17.203 1 84.25 191 VAL B C 1
ATOM 3374 O O . VAL B 1 191 ? 3.051 25.469 16.656 1 84.25 191 VAL B O 1
ATOM 3377 N N . ALA B 1 192 ? 1.906 23.531 16.594 1 87.81 192 ALA B N 1
ATOM 3378 C CA . ALA B 1 192 ? 1.668 23.562 15.148 1 87.81 192 ALA B CA 1
ATOM 3379 C C . ALA B 1 192 ? 0.181 23.703 14.844 1 87.81 192 ALA B C 1
ATOM 3381 O O . ALA B 1 192 ? -0.662 23.109 15.523 1 87.81 192 ALA B O 1
ATOM 3382 N N . VAL B 1 193 ? -0.113 24.531 13.82 1 86.94 193 VAL B N 1
ATOM 3383 C CA . VAL B 1 193 ? -1.5 24.766 13.422 1 86.94 193 VAL B CA 1
ATOM 3384 C C . VAL B 1 193 ? -1.666 24.484 11.93 1 86.94 193 VAL B C 1
ATOM 3386 O O . VAL B 1 193 ? -0.89 24.984 11.109 1 86.94 193 VAL B O 1
ATOM 3389 N N . GLU B 1 194 ? -2.605 23.625 11.719 1 89.38 194 GLU B N 1
ATOM 3390 C CA . GLU B 1 194 ? -2.973 23.406 10.328 1 89.38 194 GLU B CA 1
ATOM 3391 C C . GLU B 1 194 ? -4.059 24.375 9.875 1 89.38 194 GLU B C 1
ATOM 3393 O O . GLU B 1 194 ? -5.074 24.547 10.562 1 89.38 194 GLU B O 1
ATOM 3398 N N . VAL B 1 195 ? -3.852 25.047 8.758 1 89.94 195 VAL B N 1
ATOM 3399 C CA . VAL B 1 195 ? -4.805 26.031 8.273 1 89.94 195 VAL B CA 1
ATOM 3400 C C . VAL B 1 195 ? -5.059 25.828 6.785 1 89.94 195 VAL B C 1
ATOM 3402 O O . VAL B 1 195 ? -4.238 25.219 6.086 1 89.94 195 VAL B O 1
ATOM 3405 N N . GLU B 1 196 ? -6.203 26.359 6.285 1 90.12 196 GLU B N 1
ATOM 3406 C CA . GLU B 1 196 ? -6.562 26.234 4.875 1 90.12 196 GLU B CA 1
ATOM 3407 C C . GLU B 1 196 ? -6.734 27.609 4.223 1 90.12 196 GLU B C 1
ATOM 3409 O O . GLU B 1 196 ? -7.031 27.703 3.031 1 90.12 196 GLU B O 1
ATOM 3414 N N . THR B 1 197 ? -6.547 28.688 5.047 1 88.94 197 THR B N 1
ATOM 3415 C CA . THR B 1 197 ? -6.715 30.031 4.52 1 88.94 197 THR B CA 1
ATOM 3416 C C . THR B 1 197 ? -5.629 30.969 5.051 1 88.94 197 THR B C 1
ATOM 3418 O O . THR B 1 197 ? -5.051 30.703 6.109 1 88.94 197 THR B O 1
ATOM 3421 N N . LEU B 1 198 ? -5.488 32.031 4.301 1 91.75 198 LEU B N 1
ATOM 3422 C CA . LEU B 1 198 ? -4.527 33.031 4.711 1 91.75 198 LEU B CA 1
ATOM 3423 C C . LEU B 1 198 ? -4.938 33.688 6.039 1 91.75 198 LEU B C 1
ATOM 3425 O O . LEU B 1 198 ? -4.098 33.906 6.91 1 91.75 198 LEU B O 1
ATOM 3429 N N . ALA B 1 199 ? -6.172 33.938 6.195 1 89.06 199 ALA B N 1
ATOM 3430 C CA . ALA B 1 199 ? -6.684 34.562 7.41 1 89.06 199 ALA B CA 1
ATOM 3431 C C . ALA B 1 199 ? -6.348 33.719 8.641 1 89.06 199 ALA B C 1
ATOM 3433 O O . ALA B 1 199 ? -5.898 34.25 9.656 1 89.06 199 ALA B O 1
ATOM 3434 N N . HIS B 1 200 ? -6.504 32.438 8.492 1 90.25 200 HIS B N 1
ATOM 3435 C CA . HIS B 1 200 ? -6.207 31.562 9.602 1 90.25 200 HIS B CA 1
ATOM 3436 C C . HIS B 1 200 ? -4.703 31.469 9.859 1 90.25 200 HIS B C 1
ATOM 3438 O O . HIS B 1 200 ? -4.27 31.344 11.008 1 90.25 200 HIS B O 1
ATOM 3444 N N . ALA B 1 201 ? -3.977 31.547 8.797 1 92.69 201 ALA B N 1
ATOM 3445 C CA . ALA B 1 201 ? -2.521 31.531 8.93 1 92.69 201 ALA B CA 1
ATOM 3446 C C . ALA B 1 201 ? -2.025 32.75 9.695 1 92.69 201 ALA B C 1
ATOM 3448 O O . ALA B 1 201 ? -1.203 32.625 10.609 1 92.69 201 ALA B O 1
ATOM 3449 N N . LEU B 1 202 ? -2.559 33.875 9.352 1 91.44 202 LEU B N 1
ATOM 3450 C CA . LEU B 1 202 ? -2.162 35.125 10 1 91.44 202 LEU B CA 1
ATOM 3451 C C . LEU B 1 202 ? -2.561 35.125 11.469 1 91.44 202 LEU B C 1
ATOM 3453 O O . LEU B 1 202 ? -1.787 35.562 12.328 1 91.44 202 LEU B O 1
ATOM 3457 N N . ALA B 1 203 ? -3.691 34.594 11.734 1 89.25 203 ALA B N 1
ATOM 3458 C CA . ALA B 1 203 ? -4.156 34.5 13.117 1 89.25 203 ALA B CA 1
ATOM 3459 C C . ALA B 1 203 ? -3.236 33.625 13.945 1 89.25 203 ALA B C 1
ATOM 3461 O O . ALA B 1 203 ? -2.902 33.938 15.086 1 89.25 203 ALA B O 1
ATOM 3462 N N . ALA B 1 204 ? -2.869 32.5 13.375 1 90.25 204 ALA B N 1
ATOM 3463 C CA . ALA B 1 204 ? -1.973 31.578 14.055 1 90.25 204 ALA B CA 1
ATOM 3464 C C . ALA B 1 204 ? -0.609 32.219 14.305 1 90.25 204 ALA B C 1
ATOM 3466 O O . ALA B 1 204 ? -0.033 32.062 15.383 1 90.25 204 ALA B O 1
ATOM 3467 N N . ALA B 1 205 ? -0.155 32.938 13.359 1 91.94 205 ALA B N 1
ATOM 3468 C CA . ALA B 1 205 ? 1.137 33.625 13.469 1 91.94 205 ALA B CA 1
ATOM 3469 C C . ALA B 1 205 ? 1.104 34.688 14.555 1 91.94 205 ALA B C 1
ATOM 3471 O O . ALA B 1 205 ? 2.059 34.844 15.32 1 91.94 205 ALA B O 1
ATOM 3472 N N . ASP B 1 206 ? 0.049 35.406 14.57 1 89.25 206 ASP B N 1
ATOM 3473 C CA . ASP B 1 206 ? -0.109 36.5 15.523 1 89.25 206 ASP B CA 1
ATOM 3474 C C . ASP B 1 206 ? -0.016 35.969 16.969 1 89.25 206 ASP B C 1
ATOM 3476 O O . ASP B 1 206 ? 0.442 36.688 17.859 1 89.25 206 ASP B O 1
ATOM 3480 N N . LEU B 1 207 ? -0.365 34.75 17.125 1 86.12 207 LEU B N 1
ATOM 3481 C CA . LEU B 1 207 ? -0.345 34.156 18.453 1 86.12 207 LEU B CA 1
ATOM 3482 C C . LEU B 1 207 ? 0.971 33.438 18.719 1 86.12 207 LEU B C 1
ATOM 3484 O O . LEU B 1 207 ? 1.139 32.781 19.75 1 86.12 207 LEU B O 1
ATOM 3488 N N . GLY B 1 208 ? 1.783 33.469 17.688 1 85.81 208 GLY B N 1
ATOM 3489 C CA . GLY B 1 208 ? 3.121 32.906 17.859 1 85.81 208 GLY B CA 1
ATOM 3490 C C . GLY B 1 208 ? 3.188 31.406 17.672 1 85.81 208 GLY B C 1
ATOM 3491 O O . GLY B 1 208 ? 3.955 30.719 18.344 1 85.81 208 GLY B O 1
ATOM 3492 N N . ALA B 1 209 ? 2.303 30.828 16.906 1 89.5 209 ALA B N 1
ATOM 3493 C CA . ALA B 1 209 ? 2.436 29.406 16.578 1 89.5 209 ALA B CA 1
ATOM 3494 C C . ALA B 1 209 ? 3.842 29.094 16.078 1 89.5 209 ALA B C 1
ATOM 3496 O O . ALA B 1 209 ? 4.445 29.875 15.352 1 89.5 209 ALA B O 1
ATOM 3497 N N . ASP B 1 210 ? 4.355 27.969 16.5 1 89.25 210 ASP B N 1
ATOM 3498 C CA . ASP B 1 210 ? 5.719 27.594 16.125 1 89.25 210 ASP B CA 1
ATOM 3499 C C . ASP B 1 210 ? 5.77 27.062 14.695 1 89.25 210 ASP B C 1
ATOM 3501 O O . ASP B 1 210 ? 6.793 27.203 14.016 1 89.25 210 ASP B O 1
ATOM 3505 N N . MET B 1 211 ? 4.695 26.484 14.289 1 91.25 211 MET B N 1
ATOM 3506 C CA . MET B 1 211 ? 4.586 25.922 12.945 1 91.25 211 MET B CA 1
ATOM 3507 C C . MET B 1 211 ? 3.195 26.172 12.367 1 91.25 211 MET B C 1
ATOM 3509 O O . MET B 1 211 ? 2.197 26.078 13.078 1 91.25 211 MET B O 1
ATOM 3513 N N . ILE B 1 212 ? 3.156 26.453 11.141 1 92.12 212 ILE B N 1
ATOM 3514 C CA . ILE B 1 212 ? 1.896 26.594 10.422 1 92.12 212 ILE B CA 1
ATOM 3515 C C . ILE B 1 212 ? 1.896 25.672 9.203 1 92.12 212 ILE B C 1
ATOM 3517 O O . ILE B 1 212 ? 2.783 25.75 8.352 1 92.12 212 ILE B O 1
ATOM 3521 N N . GLN B 1 213 ? 0.99 24.781 9.219 1 91.62 213 GLN B N 1
ATOM 3522 C CA . GLN B 1 213 ? 0.833 23.844 8.109 1 91.62 213 GLN B CA 1
ATOM 3523 C C . GLN B 1 213 ? -0.25 24.312 7.145 1 91.62 213 GLN B C 1
ATOM 3525 O O . GLN B 1 213 ? -1.413 24.469 7.531 1 91.62 213 GLN B O 1
ATOM 3530 N N . LEU B 1 214 ? 0.157 24.562 5.941 1 94.38 214 LEU B N 1
ATOM 3531 C CA . LEU B 1 214 ? -0.782 24.984 4.91 1 94.38 214 LEU B CA 1
ATOM 3532 C C . LEU B 1 214 ? -1.335 23.781 4.152 1 94.38 214 LEU B C 1
ATOM 3534 O O . LEU B 1 214 ? -0.606 23.125 3.404 1 94.38 214 LEU B O 1
ATOM 3538 N N . ARG B 1 215 ? -2.559 23.547 4.406 1 89.75 215 ARG B N 1
ATOM 3539 C CA . ARG B 1 215 ? -3.215 22.391 3.783 1 89.75 215 ARG B CA 1
ATOM 3540 C C . ARG B 1 215 ? -4.078 22.828 2.604 1 89.75 215 ARG B C 1
ATOM 3542 O O . ARG B 1 215 ? -4.754 23.859 2.672 1 89.75 215 ARG B O 1
ATOM 3549 N N . LYS B 1 216 ? -4.055 22.094 1.481 1 83.94 216 LYS B N 1
ATOM 3550 C CA . LYS B 1 216 ? -4.902 22.281 0.31 1 83.94 216 LYS B CA 1
ATOM 3551 C C . LYS B 1 216 ? -4.664 23.656 -0.317 1 83.94 216 LYS B C 1
ATOM 3553 O O . LYS B 1 216 ? -5.605 24.312 -0.757 1 83.94 216 LYS B O 1
ATOM 3558 N N . MET B 1 217 ? -3.49 24.172 -0.237 1 91.56 217 MET B N 1
ATOM 3559 C CA . MET B 1 217 ? -3.143 25.453 -0.858 1 91.56 217 MET B CA 1
ATOM 3560 C C . MET B 1 217 ? -2.213 25.234 -2.049 1 91.56 217 MET B C 1
ATOM 3562 O O . MET B 1 217 ? -1.296 24.422 -1.989 1 91.56 217 MET B O 1
ATOM 3566 N N . ARG B 1 218 ? -2.516 26.016 -3.102 1 93.94 218 ARG B N 1
ATOM 3567 C CA . ARG B 1 218 ? -1.67 25.969 -4.293 1 93.94 218 ARG B CA 1
ATOM 3568 C C . ARG B 1 218 ? -0.354 26.703 -4.055 1 93.94 218 ARG B C 1
ATOM 3570 O O . ARG B 1 218 ? -0.239 27.484 -3.121 1 93.94 218 ARG B O 1
ATOM 3577 N N . PRO B 1 219 ? 0.597 26.359 -4.91 1 96.25 219 PRO B N 1
ATOM 3578 C CA . PRO B 1 219 ? 1.898 27 -4.707 1 96.25 219 PRO B CA 1
ATOM 3579 C C . PRO B 1 219 ? 1.798 28.516 -4.602 1 96.25 219 PRO B C 1
ATOM 3581 O O . PRO B 1 219 ? 2.467 29.125 -3.766 1 96.25 219 PRO B O 1
ATOM 3584 N N . GLU B 1 220 ? 0.987 29.078 -5.414 1 96.19 220 GLU B N 1
ATOM 3585 C CA . GLU B 1 220 ? 0.83 30.531 -5.402 1 96.19 220 GLU B CA 1
ATOM 3586 C C . GLU B 1 220 ? 0.228 31.016 -4.082 1 96.19 220 GLU B C 1
ATOM 3588 O O . GLU B 1 220 ? 0.583 32.094 -3.582 1 96.19 220 GLU B O 1
ATOM 3593 N N . GLU B 1 221 ? -0.713 30.266 -3.543 1 96.19 221 GLU B N 1
ATOM 3594 C CA . GLU B 1 221 ? -1.314 30.594 -2.254 1 96.19 221 GLU B CA 1
ATOM 3595 C C . GLU B 1 221 ? -0.299 30.453 -1.122 1 96.19 221 GLU B C 1
ATOM 3597 O O . GLU B 1 221 ? -0.292 31.266 -0.189 1 96.19 221 GLU B O 1
ATOM 3602 N N . VAL B 1 222 ? 0.501 29.469 -1.257 1 96.56 222 VAL B N 1
ATOM 3603 C CA . VAL B 1 222 ? 1.564 29.281 -0.275 1 96.56 222 VAL B CA 1
ATOM 3604 C C . VAL B 1 222 ? 2.525 30.453 -0.316 1 96.56 222 VAL B C 1
ATOM 3606 O O . VAL B 1 222 ? 2.9 31 0.729 1 96.56 222 VAL B O 1
ATOM 3609 N N . ALA B 1 223 ? 2.852 30.891 -1.463 1 96.5 223 ALA B N 1
ATOM 3610 C CA . ALA B 1 223 ? 3.76 32.031 -1.631 1 96.5 223 ALA B CA 1
ATOM 3611 C C . ALA B 1 223 ? 3.168 33.312 -1.034 1 96.5 223 ALA B C 1
ATOM 3613 O O . ALA B 1 223 ? 3.859 34.031 -0.338 1 96.5 223 ALA B O 1
ATOM 3614 N N . ALA B 1 224 ? 1.94 33.5 -1.355 1 96.06 224 ALA B N 1
ATOM 3615 C CA . ALA B 1 224 ? 1.26 34.688 -0.813 1 96.06 224 ALA B CA 1
ATOM 3616 C C . ALA B 1 224 ? 1.236 34.625 0.712 1 96.06 224 ALA B C 1
ATOM 3618 O O . ALA B 1 224 ? 1.47 35.656 1.367 1 96.06 224 ALA B O 1
ATOM 3619 N N . THR B 1 225 ? 0.964 33.469 1.219 1 96.38 225 THR B N 1
ATOM 3620 C CA . THR B 1 225 ? 0.936 33.312 2.668 1 96.38 225 THR B CA 1
ATOM 3621 C C . THR B 1 225 ? 2.318 33.562 3.266 1 96.38 225 THR B C 1
ATOM 3623 O O . THR B 1 225 ? 2.453 34.281 4.262 1 96.38 225 THR B O 1
ATOM 3626 N N . ALA B 1 226 ? 3.297 33.031 2.668 1 96 226 ALA B N 1
ATOM 3627 C CA . ALA B 1 226 ? 4.668 33.219 3.137 1 96 226 ALA B CA 1
ATOM 3628 C C . ALA B 1 226 ? 5.055 34.688 3.172 1 96 226 ALA B C 1
ATOM 3630 O O . ALA B 1 226 ? 5.637 35.156 4.152 1 96 226 ALA B O 1
ATOM 3631 N N . ARG B 1 227 ? 4.742 35.406 2.174 1 94.88 227 ARG B N 1
ATOM 3632 C CA . ARG B 1 227 ? 5.051 36.844 2.098 1 94.88 227 ARG B CA 1
ATOM 3633 C C . ARG B 1 227 ? 4.355 37.594 3.219 1 94.88 227 ARG B C 1
ATOM 3635 O O . ARG B 1 227 ? 4.938 38.531 3.799 1 94.88 227 ARG B O 1
ATOM 3642 N N . SER B 1 228 ? 3.191 37.188 3.422 1 94.94 228 SER B N 1
ATOM 3643 C CA . SER B 1 228 ? 2.4 37.875 4.434 1 94.94 228 SER B CA 1
ATOM 3644 C C . SER B 1 228 ? 2.93 37.594 5.836 1 94.94 228 SER B C 1
ATOM 3646 O O . SER B 1 228 ? 2.805 38.438 6.73 1 94.94 228 SER B O 1
ATOM 3648 N N . LEU B 1 229 ? 3.453 36.438 6.004 1 93.38 229 LEU B N 1
ATOM 3649 C CA . LEU B 1 229 ? 3.936 36.031 7.316 1 93.38 229 LEU B CA 1
ATOM 3650 C C . LEU B 1 229 ? 5.328 36.594 7.586 1 93.38 229 LEU B C 1
ATOM 3652 O O . LEU B 1 229 ? 5.754 36.688 8.742 1 93.38 229 LEU B O 1
ATOM 3656 N N . ASP B 1 230 ? 6.07 36.875 6.57 1 83.25 230 ASP B N 1
ATOM 3657 C CA . ASP B 1 230 ? 7.438 37.375 6.684 1 83.25 230 ASP B CA 1
ATOM 3658 C C . ASP B 1 230 ? 7.473 38.719 7.426 1 83.25 230 ASP B C 1
ATOM 3660 O O . ASP B 1 230 ? 8.547 39.219 7.742 1 83.25 230 ASP B O 1
ATOM 3664 N N . ARG B 1 231 ? 6.48 39.094 8.039 1 74.69 231 ARG B N 1
ATOM 3665 C CA . ARG B 1 231 ? 6.406 40.406 8.719 1 74.69 231 ARG B CA 1
ATOM 3666 C C . ARG B 1 231 ? 6.566 40.219 10.227 1 74.69 231 ARG B C 1
ATOM 3668 O O . ARG B 1 231 ? 6.109 41.062 11 1 74.69 231 ARG B O 1
ATOM 3675 N N . GLY B 1 232 ? 7.219 39.188 10.547 1 83.69 232 GLY B N 1
ATOM 3676 C CA . GLY B 1 232 ? 7.441 39.156 11.977 1 83.69 232 GLY B CA 1
ATOM 3677 C C . GLY B 1 232 ? 7.336 37.75 12.562 1 83.69 232 GLY B C 1
ATOM 3678 O O . GLY B 1 232 ? 7.797 37.5 13.68 1 83.69 232 GLY B O 1
ATOM 3679 N N . TRP B 1 233 ? 6.754 36.875 11.867 1 90.81 233 TRP B N 1
ATOM 3680 C CA . TRP B 1 233 ? 6.621 35.5 12.352 1 90.81 233 TRP B CA 1
ATOM 3681 C C . TRP B 1 233 ? 7.883 34.719 12.07 1 90.81 233 TRP B C 1
ATOM 3683 O O . TRP B 1 233 ? 8.43 34.781 10.961 1 90.81 233 TRP B O 1
ATOM 3693 N N . THR B 1 234 ? 8.398 34.031 13.07 1 90.12 234 THR B N 1
ATOM 3694 C CA . THR B 1 234 ? 9.68 33.344 12.945 1 90.12 234 THR B CA 1
ATOM 3695 C C . THR B 1 234 ? 9.484 31.828 12.984 1 90.12 234 THR B C 1
ATOM 3697 O O . THR B 1 234 ? 10.438 31.078 13.195 1 90.12 234 THR B O 1
ATOM 3700 N N . GLY B 1 235 ? 8.297 31.344 12.859 1 92.06 235 GLY B N 1
ATOM 3701 C CA . GLY B 1 235 ? 8.039 29.922 12.906 1 92.06 235 GLY B CA 1
ATOM 3702 C C . GLY B 1 235 ? 8.336 29.219 11.594 1 92.06 235 GLY B C 1
ATOM 3703 O O . GLY B 1 235 ? 9 29.766 10.719 1 92.06 235 GLY B O 1
ATOM 3704 N N . GLN B 1 236 ? 7.965 28 11.516 1 92.69 236 GLN B N 1
ATOM 3705 C CA . GLN B 1 236 ? 8.195 27.172 10.336 1 92.69 236 GLN B CA 1
ATOM 3706 C C . GLN B 1 236 ? 6.922 27.031 9.508 1 92.69 236 GLN B C 1
ATOM 3708 O O . GLN B 1 236 ? 5.859 26.703 10.039 1 92.69 236 GLN B O 1
ATOM 3713 N N . LEU B 1 237 ? 7.039 27.266 8.273 1 94.44 237 LEU B N 1
ATOM 3714 C CA . LEU B 1 237 ? 5.926 27.141 7.344 1 94.44 237 LEU B CA 1
ATOM 3715 C C . LEU B 1 237 ? 6 25.812 6.59 1 94.44 237 LEU B C 1
ATOM 3717 O O . LEU B 1 237 ? 7.016 25.5 5.965 1 94.44 237 LEU B O 1
ATOM 3721 N N . ILE B 1 238 ? 4.949 25.062 6.664 1 93.12 238 ILE B N 1
ATOM 3722 C CA . ILE B 1 238 ? 4.926 23.719 6.094 1 93.12 238 ILE B CA 1
ATOM 3723 C C . ILE B 1 238 ? 3.803 23.609 5.066 1 93.12 238 ILE B C 1
ATOM 3725 O O . ILE B 1 238 ? 2.658 23.969 5.348 1 93.12 238 ILE B O 1
ATOM 3729 N N . ALA B 1 239 ? 4.125 23.203 3.875 1 93.88 239 ALA B N 1
ATOM 3730 C CA . ALA B 1 239 ? 3.107 22.875 2.881 1 93.88 239 ALA B CA 1
ATOM 3731 C C . ALA B 1 239 ? 2.725 21.391 2.961 1 93.88 239 ALA B C 1
ATOM 3733 O O . ALA B 1 239 ? 3.584 20.516 2.859 1 93.88 239 ALA B O 1
ATOM 3734 N N . VAL B 1 240 ? 1.467 21.188 3.18 1 88.69 240 VAL B N 1
ATOM 3735 C CA . VAL B 1 240 ? 0.994 19.812 3.367 1 88.69 240 VAL B CA 1
ATOM 3736 C C . VAL B 1 240 ? -0.028 19.469 2.285 1 88.69 240 VAL B C 1
ATOM 3738 O O . VAL B 1 240 ? -0.817 20.312 1.873 1 88.69 240 VAL B O 1
ATOM 3741 N N . GLY B 1 241 ? -0.045 18.188 1.849 1 77.75 241 GLY B N 1
ATOM 3742 C CA . GLY B 1 241 ? -0.994 17.688 0.866 1 77.75 241 GLY B CA 1
ATOM 3743 C C . GLY B 1 241 ? -0.371 16.734 -0.135 1 77.75 241 GLY B C 1
ATOM 3744 O O . GLY B 1 241 ? 0.792 16.344 0.006 1 77.75 241 GLY B O 1
ATOM 3745 N N . ALA B 1 242 ? -1.259 16.266 -1.031 1 80.94 242 ALA B N 1
ATOM 3746 C CA . ALA B 1 242 ? -0.789 15.414 -2.119 1 80.94 242 ALA B CA 1
ATOM 3747 C C . ALA B 1 242 ? -0.077 16.234 -3.191 1 80.94 242 ALA B C 1
ATOM 3749 O O . ALA B 1 242 ? -0.674 16.578 -4.211 1 80.94 242 ALA B O 1
ATOM 3750 N N . ILE B 1 243 ? 1.2 16.578 -2.902 1 89 243 ILE B N 1
ATOM 3751 C CA . ILE B 1 243 ? 1.998 17.359 -3.836 1 89 243 ILE B CA 1
ATOM 3752 C C . ILE B 1 243 ? 2.627 16.453 -4.879 1 89 243 ILE B C 1
ATOM 3754 O O . ILE B 1 243 ? 3.447 15.586 -4.547 1 89 243 ILE B O 1
ATOM 3758 N N . PRO B 1 244 ? 2.254 16.547 -6.098 1 90.94 244 PRO B N 1
ATOM 3759 C CA . PRO B 1 244 ? 2.92 15.734 -7.121 1 90.94 244 PRO B CA 1
ATOM 3760 C C . PRO B 1 244 ? 4.359 16.172 -7.371 1 90.94 244 PRO B C 1
ATOM 3762 O O . PRO B 1 244 ? 4.723 17.312 -7.078 1 90.94 244 PRO B O 1
ATOM 3765 N N . ILE B 1 245 ? 5.121 15.305 -7.891 1 93.12 245 ILE B N 1
ATOM 3766 C CA . ILE B 1 245 ? 6.531 15.57 -8.156 1 93.12 245 ILE B CA 1
ATOM 3767 C C . ILE B 1 245 ? 6.664 16.75 -9.102 1 93.12 245 ILE B C 1
ATOM 3769 O O . ILE B 1 245 ? 7.582 17.562 -8.969 1 93.12 245 ILE B O 1
ATOM 3773 N N . SER B 1 246 ? 5.715 16.906 -10.016 1 94.38 246 SER B N 1
ATOM 3774 C CA . SER B 1 246 ? 5.758 17.969 -11.031 1 94.38 246 SER B CA 1
ATOM 3775 C C . SER B 1 246 ? 5.648 19.344 -10.398 1 94.38 246 SER B C 1
ATOM 3777 O O . SER B 1 246 ? 6.035 20.344 -11 1 94.38 246 SER B O 1
ATOM 3779 N N . LEU B 1 247 ? 5.184 19.422 -9.164 1 95.19 247 LEU B N 1
ATOM 3780 C CA . LEU B 1 247 ? 4.992 20.719 -8.508 1 95.19 247 LEU B CA 1
ATOM 3781 C C . LEU B 1 247 ? 5.988 20.891 -7.367 1 95.19 247 LEU B C 1
ATOM 3783 O O . LEU B 1 247 ? 5.941 21.906 -6.652 1 95.19 247 LEU B O 1
ATOM 3787 N N . ALA B 1 248 ? 6.832 19.922 -7.195 1 96.12 248 ALA B N 1
ATOM 3788 C CA . ALA B 1 248 ? 7.781 19.953 -6.086 1 96.12 248 ALA B CA 1
ATOM 3789 C C . ALA B 1 248 ? 8.609 21.25 -6.121 1 96.12 248 ALA B C 1
ATOM 3791 O O . ALA B 1 248 ? 8.789 21.906 -5.094 1 96.12 248 ALA B O 1
ATOM 3792 N N . ALA B 1 249 ? 9.039 21.609 -7.301 1 97.06 249 ALA B N 1
ATOM 3793 C CA . ALA B 1 249 ? 9.867 22.797 -7.457 1 97.06 249 ALA B CA 1
ATOM 3794 C C . ALA B 1 249 ? 9.094 24.062 -7.102 1 97.06 249 ALA B C 1
ATOM 3796 O O . ALA B 1 249 ? 9.602 24.938 -6.395 1 97.06 249 ALA B O 1
ATOM 3797 N N . ALA B 1 250 ? 7.895 24.141 -7.566 1 97.44 250 ALA B N 1
ATOM 3798 C CA . ALA B 1 250 ? 7.055 25.312 -7.305 1 97.44 250 ALA B CA 1
ATOM 3799 C C . ALA B 1 250 ? 6.789 25.469 -5.812 1 97.44 250 ALA B C 1
ATOM 3801 O O . ALA B 1 250 ? 6.871 26.578 -5.277 1 97.44 250 ALA B O 1
ATOM 3802 N N . TYR B 1 251 ? 6.535 24.422 -5.164 1 97.44 251 TYR B N 1
ATOM 3803 C CA . TYR B 1 251 ? 6.301 24.469 -3.725 1 97.44 251 TYR B CA 1
ATOM 3804 C C . TYR B 1 251 ? 7.59 24.812 -2.977 1 97.44 251 TYR B C 1
ATOM 3806 O O . TYR B 1 251 ? 7.57 25.547 -1.987 1 97.44 251 TYR B O 1
ATOM 3814 N N . ALA B 1 252 ? 8.648 24.266 -3.461 1 97.25 252 ALA B N 1
ATOM 3815 C CA . ALA B 1 252 ? 9.938 24.469 -2.799 1 97.25 252 ALA B CA 1
ATOM 3816 C C . ALA B 1 252 ? 10.344 25.938 -2.824 1 97.25 252 ALA B C 1
ATOM 3818 O O . ALA B 1 252 ? 11.055 26.406 -1.935 1 97.25 252 ALA B O 1
ATOM 3819 N N . THR B 1 253 ? 9.867 26.672 -3.797 1 97.38 253 THR B N 1
ATOM 3820 C CA . THR B 1 253 ? 10.258 28.078 -3.932 1 97.38 253 THR B CA 1
ATOM 3821 C C . THR B 1 253 ? 9.125 29 -3.486 1 97.38 253 THR B C 1
ATOM 3823 O O . THR B 1 253 ? 9.164 30.203 -3.732 1 97.38 253 THR B O 1
ATOM 3826 N N . SER B 1 254 ? 8.117 28.453 -2.961 1 96.88 254 SER B N 1
ATOM 3827 C CA . SER B 1 254 ? 6.938 29.219 -2.582 1 96.88 254 SER B CA 1
ATOM 3828 C C . SER B 1 254 ? 7.164 29.969 -1.279 1 96.88 254 SER B C 1
ATOM 3830 O O . SER B 1 254 ? 6.375 30.859 -0.921 1 96.88 254 SER B O 1
ATOM 3832 N N . GLY B 1 255 ? 8.227 29.672 -0.584 1 95.5 255 GLY B N 1
ATOM 3833 C CA . GLY B 1 255 ? 8.484 30.266 0.718 1 95.5 255 GLY B CA 1
ATOM 3834 C C . GLY B 1 255 ? 8.25 29.297 1.869 1 95.5 255 GLY B C 1
ATOM 3835 O O . GLY B 1 255 ? 8.531 29.625 3.023 1 95.5 255 GLY B O 1
ATOM 3836 N N . ALA B 1 256 ? 7.793 28.078 1.582 1 95.5 256 ALA B N 1
ATOM 3837 C CA . ALA B 1 256 ? 7.668 27.047 2.602 1 95.5 256 ALA B CA 1
ATOM 3838 C C . ALA B 1 256 ? 9.039 26.578 3.074 1 95.5 256 ALA B C 1
ATOM 3840 O O . ALA B 1 256 ? 9.992 26.531 2.293 1 95.5 256 ALA B O 1
ATOM 3841 N N . ASP B 1 257 ? 9.078 26.219 4.336 1 94.38 257 ASP B N 1
ATOM 3842 C CA . ASP B 1 257 ? 10.305 25.656 4.895 1 94.38 257 ASP B CA 1
ATOM 3843 C C . ASP B 1 257 ? 10.359 24.141 4.711 1 94.38 257 ASP B C 1
ATOM 3845 O O . ASP B 1 257 ? 11.438 23.562 4.594 1 94.38 257 ASP B O 1
ATOM 3849 N N . VAL B 1 258 ? 9.211 23.594 4.746 1 94 258 VAL B N 1
ATOM 3850 C CA . VAL B 1 258 ? 9.086 22.141 4.707 1 94 258 VAL B CA 1
ATOM 3851 C C . VAL B 1 258 ? 7.969 21.734 3.744 1 94 258 VAL B C 1
ATOM 3853 O O . VAL B 1 258 ? 6.91 22.375 3.715 1 94 258 VAL B O 1
ATOM 3856 N N . LEU B 1 259 ? 8.211 20.766 2.939 1 94.38 259 LEU B N 1
ATOM 3857 C CA . LEU B 1 259 ? 7.188 20.109 2.129 1 94.38 259 LEU B CA 1
ATOM 3858 C C . LEU B 1 259 ? 6.875 18.719 2.666 1 94.38 259 LEU B C 1
ATOM 3860 O O . LEU B 1 259 ? 7.77 17.891 2.801 1 94.38 259 LEU B O 1
ATOM 3864 N N . MET B 1 260 ? 5.699 18.531 2.986 1 90.19 260 MET B N 1
ATOM 3865 C CA . MET B 1 260 ? 5.289 17.188 3.359 1 90.19 260 MET B CA 1
ATOM 3866 C C . MET B 1 260 ? 4.891 16.375 2.129 1 90.19 260 MET B C 1
ATOM 3868 O O . MET B 1 260 ? 3.982 16.766 1.393 1 90.19 260 MET B O 1
ATOM 3872 N N . THR B 1 261 ? 5.535 15.289 1.897 1 87.94 261 THR B N 1
ATOM 3873 C CA . THR B 1 261 ? 5.301 14.5 0.69 1 87.94 261 THR B CA 1
ATOM 3874 C C . THR B 1 261 ? 4.258 13.414 0.946 1 87.94 261 THR B C 1
ATOM 3876 O O . THR B 1 261 ? 4.031 13.023 2.092 1 87.94 261 THR B O 1
ATOM 3879 N N . SER B 1 262 ? 3.545 12.938 -0.081 1 85.12 262 SER B N 1
ATOM 3880 C CA . SER B 1 262 ? 2.588 11.836 -0.01 1 85.12 262 SER B CA 1
ATOM 3881 C C . SER B 1 262 ? 3.061 10.641 -0.827 1 85.12 262 SER B C 1
ATOM 3883 O O . SER B 1 262 ? 2.271 9.75 -1.147 1 85.12 262 SER B O 1
ATOM 3885 N N . MET B 1 263 ? 4.297 10.555 -1.104 1 83.5 263 MET B N 1
ATOM 3886 C CA . MET B 1 263 ? 4.844 9.547 -2.012 1 83.5 263 MET B CA 1
ATOM 3887 C C . MET B 1 263 ? 4.582 8.141 -1.487 1 83.5 263 MET B C 1
ATOM 3889 O O . MET B 1 263 ? 4.211 7.246 -2.252 1 83.5 263 MET B O 1
ATOM 3893 N N . PRO B 1 264 ? 4.688 7.891 -0.178 1 78.12 264 PRO B N 1
ATOM 3894 C CA . PRO B 1 264 ? 4.445 6.531 0.306 1 78.12 264 PRO B CA 1
ATOM 3895 C C . PRO B 1 264 ? 3.031 6.043 0.008 1 78.12 264 PRO B C 1
ATOM 3897 O O . PRO B 1 264 ? 2.775 4.836 0.021 1 78.12 264 PRO B O 1
ATOM 3900 N N . TYR B 1 265 ? 2.127 6.98 -0.291 1 81.88 265 TYR B N 1
ATOM 3901 C CA . TYR B 1 265 ? 0.733 6.625 -0.535 1 81.88 265 TYR B CA 1
ATOM 3902 C C . TYR B 1 265 ? 0.485 6.379 -2.018 1 81.88 265 TYR B C 1
ATOM 3904 O O . TYR B 1 265 ? -0.491 5.723 -2.391 1 81.88 265 TYR B O 1
ATOM 3912 N N . HIS B 1 266 ? 1.452 6.824 -2.9 1 81.38 266 HIS B N 1
ATOM 3913 C CA . HIS B 1 266 ? 1.139 6.828 -4.324 1 81.38 266 HIS B CA 1
ATOM 3914 C C . HIS B 1 266 ? 2.279 6.23 -5.141 1 81.38 266 HIS B C 1
ATOM 3916 O O . HIS B 1 266 ? 2.166 6.086 -6.359 1 81.38 266 HIS B O 1
ATOM 3922 N N . ALA B 1 267 ? 3.326 5.902 -4.504 1 86.81 267 ALA B N 1
ATOM 3923 C CA . ALA B 1 267 ? 4.527 5.488 -5.227 1 86.81 267 ALA B CA 1
ATOM 3924 C C . ALA B 1 267 ? 4.305 4.16 -5.941 1 86.81 267 ALA B C 1
ATOM 3926 O O . ALA B 1 267 ? 3.668 3.254 -5.402 1 86.81 267 ALA B O 1
ATOM 3927 N N . PRO B 1 268 ? 4.809 4.09 -7.141 1 88.62 268 PRO B N 1
ATOM 3928 C CA . PRO B 1 268 ? 4.777 2.797 -7.824 1 88.62 268 PRO B CA 1
ATOM 3929 C C . PRO B 1 268 ? 5.77 1.796 -7.238 1 88.62 268 PRO B C 1
ATOM 3931 O O . PRO B 1 268 ? 6.699 2.188 -6.527 1 88.62 268 PRO B O 1
ATOM 3934 N N . LEU B 1 269 ? 5.555 0.565 -7.562 1 92.06 269 LEU B N 1
ATOM 3935 C CA . LEU B 1 269 ? 6.48 -0.478 -7.137 1 92.06 269 LEU B CA 1
ATOM 3936 C C . LEU B 1 269 ? 7.793 -0.393 -7.914 1 92.06 269 LEU B C 1
ATOM 3938 O O . LEU B 1 269 ? 7.797 -0.006 -9.086 1 92.06 269 LEU B O 1
ATOM 3942 N N . ALA B 1 270 ? 8.836 -0.705 -7.246 1 95.69 270 ALA B N 1
ATOM 3943 C CA . ALA B 1 270 ? 10.102 -0.882 -7.949 1 95.69 270 ALA B CA 1
ATOM 3944 C C . ALA B 1 270 ? 10.117 -2.195 -8.727 1 95.69 270 ALA B C 1
ATOM 3946 O O . ALA B 1 270 ? 9.422 -3.148 -8.359 1 95.69 270 ALA B O 1
ATOM 3947 N N . ASP B 1 271 ? 10.891 -2.199 -9.781 1 94.75 271 ASP B N 1
ATOM 3948 C CA . ASP B 1 271 ? 11.078 -3.418 -10.562 1 94.75 271 ASP B CA 1
ATOM 3949 C C . ASP B 1 271 ? 12.227 -4.254 -10.008 1 94.75 271 ASP B C 1
ATOM 3951 O O . ASP B 1 271 ? 13.391 -3.852 -10.086 1 94.75 271 ASP B O 1
ATOM 3955 N N . ILE B 1 272 ? 11.883 -5.387 -9.43 1 96 272 ILE B N 1
ATOM 3956 C CA . ILE B 1 272 ? 12.867 -6.293 -8.852 1 96 272 ILE B CA 1
ATOM 3957 C C . ILE B 1 272 ? 12.781 -7.656 -9.531 1 96 272 ILE B C 1
ATOM 3959 O O . ILE B 1 272 ? 11.703 -8.258 -9.586 1 96 272 ILE B O 1
ATOM 3963 N N . ARG B 1 273 ? 13.945 -8.109 -10.008 1 93.69 273 ARG B N 1
ATOM 3964 C CA . ARG B 1 273 ? 13.992 -9.398 -10.688 1 93.69 273 ARG B CA 1
ATOM 3965 C C . ARG B 1 273 ? 14.555 -10.484 -9.773 1 93.69 273 ARG B C 1
ATOM 3967 O O . ARG B 1 273 ? 15.492 -10.234 -9.008 1 93.69 273 ARG B O 1
ATOM 3974 N N . VAL B 1 274 ? 13.922 -11.602 -9.852 1 91.94 274 VAL B N 1
ATOM 3975 C CA . VAL B 1 274 ? 14.359 -12.727 -9.039 1 91.94 274 VAL B CA 1
ATOM 3976 C C . VAL B 1 274 ? 14.82 -13.867 -9.938 1 91.94 274 VAL B C 1
ATOM 3978 O O . VAL B 1 274 ? 14.203 -14.141 -10.969 1 91.94 274 VAL B O 1
ATOM 3981 N N . ALA B 1 275 ? 15.93 -14.406 -9.547 1 89.75 275 ALA B N 1
ATOM 3982 C CA . ALA B 1 275 ? 16.438 -15.562 -10.273 1 89.75 275 ALA B CA 1
ATOM 3983 C C . ALA B 1 275 ? 16.953 -16.625 -9.312 1 89.75 275 ALA B C 1
ATOM 3985 O O . ALA B 1 275 ? 17.531 -16.312 -8.273 1 89.75 275 ALA B O 1
ATOM 3986 N N . PHE B 1 276 ? 16.641 -17.859 -9.648 1 86.25 276 PHE B N 1
ATOM 3987 C CA . PHE B 1 276 ? 17.156 -19.016 -8.922 1 86.25 276 PHE B CA 1
ATOM 3988 C C . PHE B 1 276 ? 18.297 -19.672 -9.695 1 86.25 276 PHE B C 1
ATOM 3990 O O . PHE B 1 276 ? 18.219 -19.812 -10.914 1 86.25 276 PHE B O 1
ATOM 3997 N N . GLU B 1 277 ? 19.375 -19.891 -9.016 1 82.44 277 GLU B N 1
ATOM 3998 C CA . GLU B 1 277 ? 20.516 -20.562 -9.641 1 82.44 277 GLU B CA 1
ATOM 3999 C C . GLU B 1 277 ? 21 -21.734 -8.789 1 82.44 277 GLU B C 1
ATOM 4001 O O . GLU B 1 277 ? 20.984 -21.656 -7.559 1 82.44 277 GLU B O 1
ATOM 4006 N N . ARG B 1 278 ? 21.266 -22.812 -9.484 1 77.5 278 ARG B N 1
ATOM 4007 C CA . ARG B 1 278 ? 21.875 -23.953 -8.805 1 77.5 278 ARG B CA 1
ATOM 4008 C C . ARG B 1 278 ? 23.359 -23.75 -8.594 1 77.5 278 ARG B C 1
ATOM 4010 O O . ARG B 1 278 ? 24.047 -23.188 -9.461 1 77.5 278 ARG B O 1
ATOM 4017 N N . ASP B 1 279 ? 23.719 -23.938 -7.297 1 67.75 279 ASP B N 1
ATOM 4018 C CA . ASP B 1 279 ? 25.156 -23.875 -7.062 1 67.75 279 ASP B CA 1
ATOM 4019 C C . ASP B 1 279 ? 25.891 -24.891 -7.941 1 67.75 279 ASP B C 1
ATOM 4021 O O . ASP B 1 279 ? 25.359 -25.969 -8.242 1 67.75 279 ASP B O 1
#

Foldseek 3Di:
DLADDPVLLVCLLVVVQDVVLVVLVVPLVPQFKKKKWKFFQAKFFWAQLVVLCVLLVVLVKDKDADDYGLDTDGHGHTGMMIMDTPSSCVSRVVSSQQLGQLLRLLLRQLLLLLCLLCVLPVQAAEAEAPDADVPCVSSNRSSNVSSPHHPVQPPVVRAAEAEQVQQVVPFLVSLLVVVVVVCVVDPPGAHEYEHAALSNLVSNQVNQHQEYEHEPDDLQRLLVSLVVSVPDRDHAYEYEDADHSVCSSSNSPSNHRYYYYPSNVPGGTGDMDMDMDGD/DLADDPVLLVCLLVVVQDVVLVVLVVVLVVQFKKKKWKFFQAKFFWAQLVVLCVLLVVLVKDKDADDYGLDTDGHGDTGMMIMDTPSSCVSRVVSSQQLGQLLRLLLRQLLLLLCLLCVLPVQAAEAEAPDADVPCVSSNRSSNVSSPHHPVQPPVVRAAEAEQVQQVVPFLVSLLVVVVVVCVVDPPGAHEYEHAALSNLVSNQVNQHQEYEHEPDDLQRLLVSLVVSVPDRDHAYEYEDADHSVCSSSNSPSNHRYYYYPSNVPGGTGDMDMDMDGD

Radius of gyration: 25.67 Å; Cα contacts (8 Å, |Δi|>4): 1306; chains: 2; bounding box: 49×80×56 Å

pLDDT: mean 82.97, std 15.53, range [31.67, 98.19]

Organism: Cereibacter sphaeroides (strain ATCC 17023 / DSM 158 / JCM 6121 / CCUG 31486 / LMG 2827 / NBRC 12203 / NCIMB 8253 / ATH 2.4.1.) (NCBI:txid272943)

Sequence (558 aa):
MLMLDDVALHCLLKRDRHPGVTVAEATSHDSRGMTVTLRAGAAGTVCGLEEAERIFTLLGCAVDIAAASGARVETDDLLVAARGPLASLTSGWQPAQSLIEWASGVATATADFVAAARAANPGIVVACPRKAIPGARPLALKAAVSGGAVVQLGASPTPTLILAEHFAFEGAASVRDRVAQMRQTDPGRAVAVEVETLAHALAAADLGADMIQLRKMRPEEVAATARSLDRGWTGQLIAVGAIPISLAAAYATSGADVLMTSMPYHAPLADIRVAFERDMLMLDDVALHCLLKRDRHPGVTVAEATSHDSRGMTVTLRAGAAGTVCGLEEAERIFTLLGCAVDIAAASGARVETDDLLVAARGPLASLTSGWQPAQSLIEWASGVATATADFVAAARAANPGIVVACPRKAIPGARPLALKAAVSGGAVVQLGASPTPTLILAEHFAFEGAASVRDRVAQMRQTDPGRAVAVEVETLAHALAAADLGADMIQLRKMRPEEVAATARSLDRGWTGQLIAVGAIPISLAAAYATSGADVLMTSMPYHAPLADIRVAFERD

InterPro domains:
  IPR002638 Quinolinate phosphoribosyl transferase, C-terminal [PF01729] (106-273)
  IPR013785 Aldolase-type TIM barrel [G3DSA:3.20.20.70] (122-266)
  IPR022412 Quinolinate phosphoribosyl transferase, N-terminal [PF02749] (25-104)
  IPR027277 Nicotinate-nucleotide pyrophosphorylase/Putative pyrophosphorylase ModD [PIRSF006250] (19-277)
  IPR027277 Nicotinate-nucleotide pyrophosphorylase/Putative pyrophosphorylase ModD [PTHR32179] (28-277)
  IPR036068 Nicotinate phosphoribosyltransferase-like, C-terminal [SSF51690] (106-274)
  IPR037128 Quinolinate phosphoribosyl transferase, N-terminal domain superfamily [G3DSA:3.90.1170.20] (19-268)

Solvent-accessible surface area (backbone atoms only — not comparable to full-atom values): 27456 Å² total; per-residue (Å²): 126,72,63,78,47,68,63,55,49,44,46,40,47,64,66,52,40,58,74,23,48,57,36,29,65,73,58,42,72,53,76,60,50,27,33,41,36,34,24,27,61,44,61,42,24,39,18,41,45,65,58,32,43,48,50,36,44,76,52,69,28,50,64,48,65,67,59,57,61,37,38,76,48,45,61,66,36,67,41,37,41,34,35,28,47,52,31,41,48,66,52,32,47,60,56,31,47,41,37,26,18,46,25,13,9,17,5,26,45,28,30,52,33,45,50,42,17,30,73,62,22,74,81,47,39,41,21,48,48,89,66,44,50,60,62,25,43,62,54,39,52,38,11,26,40,33,15,65,28,37,71,60,64,65,46,84,72,58,41,42,31,41,52,46,74,78,32,65,88,38,61,49,65,41,45,41,53,48,53,51,48,48,45,67,75,40,70,88,57,47,36,29,37,35,27,74,47,62,65,42,46,52,33,36,41,74,70,59,39,43,25,40,32,39,37,85,58,51,46,69,54,43,25,52,43,36,62,66,41,66,77,72,52,83,50,44,37,28,41,39,50,86,60,52,61,92,45,26,32,54,40,30,64,18,61,37,47,29,38,31,39,38,34,62,68,67,41,57,67,39,52,67,42,76,46,78,41,78,110,126,70,64,79,49,68,65,58,48,44,45,42,48,64,68,53,42,56,65,31,42,58,38,27,63,71,56,42,73,53,76,60,50,26,31,39,37,36,25,27,62,44,61,42,24,38,17,42,44,68,58,32,42,49,50,36,43,75,52,70,27,51,66,48,64,66,58,56,61,39,37,76,46,45,62,66,36,68,41,37,42,35,35,28,48,52,28,40,48,67,49,31,48,59,57,31,48,41,36,28,17,45,23,13,9,16,5,26,44,28,29,51,32,45,50,41,16,30,73,63,22,76,82,47,39,39,22,49,47,86,65,45,51,61,61,24,45,62,54,40,52,39,9,26,42,33,16,66,28,36,73,61,66,64,45,85,72,57,39,39,34,41,52,46,74,77,31,64,90,38,61,49,66,40,46,40,53,48,53,53,48,48,46,67,75,40,70,88,58,49,37,30,37,36,27,75,45,62,65,42,45,53,34,35,40,75,69,58,39,42,26,40,33,38,36,84,58,51,45,70,52,43,25,54,41,37,62,65,40,66,78,74,53,84,51,44,37,29,41,37,49,86,62,52,59,90,46,26,34,53,40,29,64,19,60,37,47,28,38,30,38,39,35,62,67,68,42,57,68,39,52,67,42,76,48,79,41,76,110